Protein AF-0000000078789663 (afdb_homodimer)

Solvent-accessible surface area (backbone atoms only — not comparable to full-atom values): 31586 Å² total; per-residue (Å²): 127,73,43,65,62,50,45,13,64,75,50,74,44,52,55,66,56,47,46,34,50,75,69,62,45,80,88,56,54,67,68,57,44,52,45,43,50,51,45,28,58,76,57,68,51,58,78,37,43,41,57,49,24,59,71,66,72,44,61,56,26,34,36,35,33,32,51,58,75,79,29,70,69,49,50,34,24,48,33,16,29,51,57,45,25,63,74,67,75,40,34,45,30,53,38,77,33,66,49,35,45,68,55,48,48,51,53,52,52,34,28,58,15,49,56,27,50,19,35,33,33,62,57,73,56,57,55,68,68,65,58,46,70,50,41,86,55,34,29,48,20,34,47,44,85,56,79,89,49,88,51,13,22,15,24,55,46,48,52,67,27,46,32,50,51,50,46,52,40,44,74,74,64,47,82,44,60,26,37,42,26,50,42,55,56,93,75,23,73,63,35,37,46,52,51,51,26,44,24,72,67,69,72,47,77,75,61,67,89,37,51,43,64,64,43,68,34,39,66,40,17,25,53,47,24,62,62,40,60,78,67,60,46,59,26,36,43,27,71,25,18,54,25,34,48,19,20,51,46,36,26,57,76,66,70,44,86,71,57,55,60,29,25,18,59,63,40,70,55,22,63,76,66,40,36,18,27,30,30,42,55,45,33,59,31,18,27,47,32,45,52,36,30,74,64,58,44,82,45,75,48,76,38,72,28,40,67,45,85,51,117,127,72,44,67,61,52,44,14,64,76,50,74,44,52,56,65,57,48,48,34,49,75,68,62,46,78,89,56,56,68,68,58,44,53,46,42,51,50,47,27,60,76,56,69,49,57,78,36,44,45,58,49,25,60,72,68,72,46,62,56,27,35,35,35,33,32,50,58,74,81,30,71,69,50,52,35,24,48,33,16,29,51,58,45,24,63,75,67,76,40,33,44,29,52,38,75,32,66,50,35,46,68,55,49,49,50,52,52,50,35,29,59,14,49,57,27,51,18,37,35,34,60,57,73,55,57,55,67,67,64,58,46,69,50,42,86,56,34,29,47,20,33,47,42,85,58,78,89,50,87,52,13,21,15,24,55,46,48,51,68,27,47,33,51,50,49,46,52,40,45,76,74,66,49,82,44,60,26,38,41,25,52,43,56,55,94,76,23,74,64,34,36,46,53,50,51,25,43,24,72,67,70,72,47,76,74,60,68,90,38,51,45,63,66,43,64,34,39,65,41,17,26,55,46,24,64,63,40,61,78,67,58,46,58,27,36,41,27,72,25,18,55,24,35,49,19,20,50,46,38,27,57,75,67,72,44,86,70,57,55,58,29,24,18,60,65,40,70,56,23,63,76,66,40,36,20,26,32,30,42,55,45,34,59,31,18,26,47,31,44,52,37,29,74,64,58,44,82,46,73,49,78,38,70,28,42,68,44,87,51,115

Sequence (622 aa):
MANIHDIARLSGYSTATVSRVINGHRYVSAAARARILTVMKQLDYVPSTMAQNLSAGKTRTIGVILPHTDHPYFEQLVTGILNAAMIGNYHAVILPSRYDQELERTYLEALRRQAYDGLIFTSHGLGLSTIASYQRYGPIVVCEDPGQVKLAAAYADRTPAYQAAFNWMKRQGHTRIGLLLSRPYAQSATSKLTINSYVDVFGHRPEQSLVVYQMRTFQDGYRAGKMLAAKQPDFILGNGDDITAGLRQYFVDQHLPIPPLMGQENQLSSRLLNMSTIDHHVTAIGAAALKLALRAEVAQTVIQSDLILRDMANIHDIARLSGYSTATVSRVINGHRYVSAAARARILTVMKQLDYVPSTMAQNLSAGKTRTIGVILPHTDHPYFEQLVTGILNAAMIGNYHAVILPSRYDQELERTYLEALRRQAYDGLIFTSHGLGLSTIASYQRYGPIVVCEDPGQVKLAAAYADRTPAYQAAFNWMKRQGHTRIGLLLSRPYAQSATSKLTINSYVDVFGHRPEQSLVVYQMRTFQDGYRAGKMLAAKQPDFILGNGDDITAGLRQYFVDQHLPIPPLMGQENQLSSRLLNMSTIDHHVTAIGAAALKLALRAEVAQTVIQSDLILRD

Nearest PDB structures (foldseek):
  3oqo-assembly1_C  TM=7.953E-01  e=7.459E-22  Bacillus subtilis
  1qpz-assembly1_A  TM=8.049E-01  e=4.057E-21  Escherichia coli
  1jfs-assembly1_A-2  TM=7.999E-01  e=2.891E-21  Escherichia coli
  1zvv-assembly2_B  TM=7.723E-01  e=1.664E-20  Bacillus subtilis
  1rzr-assembly1_G  TM=7.485E-01  e=4.863E-20  Priestia megaterium

Structure (mmCIF, N/CA/C/O backbone):
data_AF-0000000078789663-model_v1
#
loop_
_entity.id
_entity.type
_entity.pdbx_description
1 polymer 'Transcriptional regulator, LacI family'
#
loop_
_atom_site.group_PDB
_atom_site.id
_atom_site.type_symbol
_atom_site.label_atom_id
_atom_site.label_alt_id
_atom_site.label_comp_id
_atom_site.label_asym_id
_atom_site.label_entity_id
_atom_site.label_seq_id
_atom_site.pdbx_PDB_ins_code
_atom_site.Cartn_x
_atom_site.Cartn_y
_atom_site.Cartn_z
_atom_site.occupancy
_atom_site.B_iso_or_equiv
_atom_site.auth_seq_id
_atom_site.auth_comp_id
_atom_site.auth_asym_id
_atom_site.auth_atom_id
_atom_site.pdbx_PDB_model_num
ATOM 1 N N . MET A 1 1 ? -13.805 33.531 6.926 1 56.38 1 MET A N 1
ATOM 2 C CA . MET A 1 1 ? -13.953 32.656 8.078 1 56.38 1 MET A CA 1
ATOM 3 C C . MET A 1 1 ? -13.516 33.344 9.359 1 56.38 1 MET A C 1
ATOM 5 O O . MET A 1 1 ? -12.648 34.219 9.336 1 56.38 1 MET A O 1
ATOM 9 N N . ALA A 1 2 ? -14.359 33.219 10.383 1 71.69 2 ALA A N 1
ATOM 10 C CA . ALA A 1 2 ? -14.055 33.844 11.672 1 71.69 2 ALA A CA 1
ATOM 11 C C . ALA A 1 2 ? -12.672 33.406 12.164 1 71.69 2 ALA A C 1
ATOM 13 O O . ALA A 1 2 ? -12.234 32.281 11.914 1 71.69 2 ALA A O 1
ATOM 14 N N . ASN A 1 3 ? -11.852 34.25 12.5 1 76.94 3 ASN A N 1
ATOM 15 C CA . ASN A 1 3 ? -10.539 33.938 13.055 1 76.94 3 ASN A CA 1
ATOM 16 C C . ASN A 1 3 ? -10.422 34.406 14.508 1 76.94 3 ASN A C 1
ATOM 18 O O . ASN A 1 3 ? -11.391 34.906 15.078 1 76.94 3 ASN A O 1
ATOM 22 N N . ILE A 1 4 ? -9.258 34.094 14.984 1 81.75 4 ILE A N 1
ATOM 23 C CA . ILE A 1 4 ? -9.055 34.344 16.406 1 81.75 4 ILE A CA 1
ATOM 24 C C . ILE A 1 4 ? -9.227 35.812 16.719 1 81.75 4 ILE A C 1
ATOM 26 O O . ILE A 1 4 ? -9.688 36.188 17.812 1 81.75 4 ILE A O 1
ATOM 30 N N . HIS A 1 5 ? -9 36.656 15.727 1 82.38 5 HIS A N 1
ATOM 31 C CA . HIS A 1 5 ? -9.141 38.094 15.914 1 82.38 5 HIS A CA 1
ATOM 32 C C . HIS A 1 5 ? -10.609 38.5 15.984 1 82.38 5 HIS A C 1
ATOM 34 O O . HIS A 1 5 ? -10.977 39.375 16.766 1 82.38 5 HIS A O 1
ATOM 40 N N . ASP A 1 6 ? -11.383 37.781 15.195 1 87 6 ASP A N 1
ATOM 41 C CA . ASP A 1 6 ? -12.82 38.031 15.234 1 87 6 ASP A CA 1
ATOM 42 C C . ASP A 1 6 ? -13.398 37.688 16.594 1 87 6 ASP A C 1
ATOM 44 O O . ASP A 1 6 ? -14.227 38.438 17.141 1 87 6 ASP A O 1
ATOM 48 N N . ILE A 1 7 ? -12.883 36.625 17.078 1 89.38 7 ILE A N 1
ATOM 49 C CA . ILE A 1 7 ? -13.367 36.156 18.375 1 89.38 7 ILE A CA 1
ATOM 50 C C . ILE A 1 7 ? -12.945 37.156 19.453 1 89.38 7 ILE A C 1
ATOM 52 O O . ILE A 1 7 ? -13.734 37.5 20.344 1 89.38 7 ILE A O 1
ATOM 56 N N . ALA A 1 8 ? -11.727 37.562 19.375 1 89.81 8 ALA A N 1
ATOM 57 C CA . ALA A 1 8 ? -11.219 38.531 20.328 1 89.81 8 ALA A CA 1
ATOM 58 C C . ALA A 1 8 ? -12.055 39.812 20.297 1 89.81 8 ALA A C 1
ATOM 60 O O . ALA A 1 8 ? -12.484 40.312 21.344 1 89.81 8 ALA A O 1
ATOM 61 N N . ARG A 1 9 ? -12.352 40.25 19.188 1 90.19 9 ARG A N 1
ATOM 62 C CA . ARG A 1 9 ? -13.125 41.469 18.984 1 90.19 9 ARG A CA 1
ATOM 63 C C . ARG A 1 9 ? -14.539 41.344 19.531 1 90.19 9 ARG A C 1
ATOM 65 O O . ARG A 1 9 ? -15.016 42.188 20.281 1 90.19 9 ARG A O 1
ATOM 72 N N . LEU A 1 10 ? -15.141 40.281 19.234 1 91.25 10 LEU A N 1
ATOM 73 C CA . LEU A 1 10 ? -16.547 40.062 19.562 1 91.25 10 LEU A CA 1
ATOM 74 C C . LEU A 1 10 ? -16.703 39.719 21.047 1 91.25 10 LEU A C 1
ATOM 76 O O . LEU A 1 10 ? -17.703 40.031 21.672 1 91.25 10 LEU A O 1
ATOM 80 N N . SER A 1 11 ? -15.742 39.031 21.547 1 91.81 11 SER A N 1
ATOM 81 C CA . SER A 1 11 ? -15.82 38.594 22.938 1 91.81 11 SER A CA 1
ATOM 82 C C . SER A 1 11 ? -15.336 39.688 23.875 1 91.81 11 SER A C 1
ATOM 84 O O . SER A 1 11 ? -15.633 39.656 25.078 1 91.81 11 SER A O 1
ATOM 86 N N . GLY A 1 12 ? -14.508 40.625 23.422 1 92.62 12 GLY A N 1
ATOM 87 C CA . GLY A 1 12 ? -13.984 41.719 24.234 1 92.62 12 GLY A CA 1
ATOM 88 C C . GLY A 1 12 ? -12.688 41.375 24.938 1 92.62 12 GLY A C 1
ATOM 89 O O . GLY A 1 12 ? -12.242 42.094 25.828 1 92.62 12 GLY A O 1
ATOM 90 N N . TYR A 1 13 ? -12.156 40.25 24.562 1 92.25 13 TYR A N 1
ATOM 91 C CA . TYR A 1 13 ? -10.906 39.781 25.172 1 92.25 13 TYR A CA 1
ATOM 92 C C . TYR A 1 13 ? -9.773 39.812 24.156 1 92.25 13 TYR A C 1
ATOM 94 O O . TYR A 1 13 ? -10 39.969 22.953 1 92.25 13 TYR A O 1
ATOM 102 N N . SER A 1 14 ? -8.531 39.781 24.75 1 88.5 14 SER A N 1
ATOM 103 C CA . SER A 1 14 ? -7.363 39.781 23.875 1 88.5 14 SER A CA 1
ATOM 104 C C . SER A 1 14 ? -7.234 38.438 23.141 1 88.5 14 SER A C 1
ATOM 106 O O . SER A 1 14 ? -7.797 37.438 23.578 1 88.5 14 SER A O 1
ATOM 108 N N . THR A 1 15 ? -6.473 38.438 21.969 1 87.94 15 THR A N 1
ATOM 109 C CA . THR A 1 15 ? -6.203 37.219 21.219 1 87.94 15 THR A CA 1
ATOM 110 C C . THR A 1 15 ? -5.469 36.188 22.094 1 87.94 15 THR A C 1
ATOM 112 O O . THR A 1 15 ? -5.668 34.969 21.953 1 87.94 15 THR A O 1
ATOM 115 N N . ALA A 1 16 ? -4.691 36.656 23.062 1 82.5 16 ALA A N 1
ATOM 116 C CA . ALA A 1 16 ? -3.977 35.781 23.984 1 82.5 16 ALA A CA 1
ATOM 117 C C . ALA A 1 16 ? -4.945 35.062 24.922 1 82.5 16 ALA A C 1
ATOM 119 O O . ALA A 1 16 ? -4.797 33.875 25.172 1 82.5 16 ALA A O 1
ATOM 120 N N . THR A 1 17 ? -5.867 35.844 25.406 1 87.56 17 THR A N 1
ATOM 121 C CA . THR A 1 17 ? -6.859 35.281 26.297 1 87.56 17 THR A CA 1
ATOM 122 C C . THR A 1 17 ? -7.719 34.25 25.547 1 87.56 17 THR A C 1
ATOM 124 O O . THR A 1 17 ? -8.016 33.188 26.078 1 87.56 17 THR A O 1
ATOM 127 N N . VAL A 1 18 ? -8.062 34.625 24.297 1 88.06 18 VAL A N 1
ATOM 128 C CA . VAL A 1 18 ? -8.836 33.719 23.453 1 88.06 18 VAL A CA 1
ATOM 129 C C . VAL A 1 18 ? -8.055 32.438 23.219 1 88.06 18 VAL A C 1
ATOM 131 O O . VAL A 1 18 ? -8.602 31.328 23.344 1 88.06 18 VAL A O 1
ATOM 134 N N . SER A 1 19 ? -6.805 32.562 22.969 1 81.19 19 SER A N 1
ATOM 135 C CA . SER A 1 19 ? -5.945 31.406 22.734 1 81.19 19 SER A CA 1
ATOM 136 C C . SER A 1 19 ? -5.879 30.516 23.969 1 81.19 19 SER A C 1
ATOM 138 O O . SER A 1 19 ? -5.926 29.281 23.875 1 81.19 19 SER A O 1
ATOM 140 N N . ARG A 1 20 ? -5.809 31.141 25.094 1 81.94 20 ARG A N 1
ATOM 141 C CA . ARG A 1 20 ? -5.746 30.391 26.344 1 81.94 20 ARG A CA 1
ATOM 142 C C . ARG A 1 20 ? -7.027 29.594 26.562 1 81.94 20 ARG A C 1
ATOM 144 O O . ARG A 1 20 ? -6.98 28.453 27.031 1 81.94 20 ARG A O 1
ATOM 151 N N . VAL A 1 21 ? -8.078 30.188 26.203 1 82.56 21 VAL A N 1
ATOM 152 C CA . VAL A 1 21 ? -9.359 29.5 26.359 1 82.56 21 VAL A CA 1
ATOM 153 C C . VAL A 1 21 ? -9.422 28.328 25.391 1 82.56 21 VAL A C 1
ATOM 155 O O . VAL A 1 21 ? -9.828 27.219 25.766 1 82.56 21 VAL A O 1
ATOM 158 N N . ILE A 1 22 ? -8.961 28.578 24.156 1 81.44 22 ILE A N 1
ATOM 159 C CA . ILE A 1 22 ? -8.984 27.578 23.094 1 81.44 22 ILE A CA 1
ATOM 160 C C . ILE A 1 22 ? -8.109 26.391 23.5 1 81.44 22 ILE A C 1
ATOM 162 O O . ILE A 1 22 ? -8.469 25.234 23.266 1 81.44 22 ILE A O 1
ATOM 166 N N . ASN A 1 23 ? -7.094 26.703 24.203 1 75.75 23 ASN A N 1
ATOM 167 C CA . ASN A 1 23 ? -6.137 25.656 24.562 1 75.75 23 ASN A CA 1
ATOM 168 C C . ASN A 1 23 ? -6.418 25.094 25.938 1 75.75 23 ASN A C 1
ATOM 170 O O . ASN A 1 23 ? -5.621 24.328 26.484 1 75.75 23 ASN A O 1
ATOM 174 N N . GLY A 1 24 ? -7.484 25.484 26.484 1 75.44 24 GLY A N 1
ATOM 175 C CA . GLY A 1 24 ? -7.949 24.922 27.75 1 75.44 24 GLY A CA 1
ATOM 176 C C . GLY A 1 24 ? -7.113 25.359 28.938 1 75.44 24 GLY A C 1
ATOM 177 O O . GLY A 1 24 ? -6.98 24.609 29.906 1 75.44 24 GLY A O 1
ATOM 178 N N . HIS A 1 25 ? -6.484 26.453 28.844 1 69 25 HIS A N 1
ATOM 179 C CA . HIS A 1 25 ? -5.656 26.922 29.953 1 69 25 HIS A CA 1
ATOM 180 C C . HIS A 1 25 ? -6.508 27.25 31.172 1 69 25 HIS A C 1
ATOM 182 O O . HIS A 1 25 ? -7.586 27.828 31.047 1 69 25 HIS A O 1
ATOM 188 N N . ARG A 1 26 ? -6.074 26.828 32.312 1 77 26 ARG A N 1
ATOM 189 C CA . ARG A 1 26 ? -6.82 26.891 33.562 1 77 26 ARG A CA 1
ATOM 190 C C . ARG A 1 26 ? -6.863 28.328 34.094 1 77 26 ARG A C 1
ATOM 192 O O . ARG A 1 26 ? -7.723 28.656 34.938 1 77 26 ARG A O 1
ATOM 199 N N . TYR A 1 27 ? -6 29.125 33.625 1 80.75 27 TYR A N 1
ATOM 200 C CA . TYR A 1 27 ? -5.848 30.422 34.281 1 80.75 27 TYR A CA 1
ATOM 201 C C . TYR A 1 27 ? -6.816 31.438 33.719 1 80.75 27 TYR A C 1
ATOM 203 O O . TYR A 1 27 ? -6.656 32.656 33.906 1 80.75 27 TYR A O 1
ATOM 211 N N . VAL A 1 28 ? -7.82 31.062 32.969 1 84.69 28 VAL A N 1
ATOM 212 C CA . VAL A 1 28 ? -8.805 31.984 32.438 1 84.69 28 VAL A CA 1
ATOM 213 C C . VAL A 1 28 ? -10.078 31.953 33.281 1 84.69 28 VAL A C 1
ATOM 215 O O . VAL A 1 28 ? -10.492 30.891 33.75 1 84.69 28 VAL A O 1
ATOM 218 N N . SER A 1 29 ? -10.594 33.188 33.688 1 88.62 29 SER A N 1
ATOM 219 C CA . SER A 1 29 ? -11.797 33.25 34.5 1 88.62 29 SER A CA 1
ATOM 220 C C . SER A 1 29 ? -12.969 32.531 33.875 1 88.62 29 SER A C 1
ATOM 222 O O . SER A 1 29 ? -13.023 32.406 32.625 1 88.62 29 SER A O 1
ATOM 224 N N . ALA A 1 30 ? -13.852 32.031 34.656 1 89.44 30 ALA A N 1
ATOM 225 C CA . ALA A 1 30 ? -15.031 31.312 34.156 1 89.44 30 ALA A CA 1
ATOM 226 C C . ALA A 1 30 ? -15.883 32.219 33.25 1 89.44 30 ALA A C 1
ATOM 228 O O . ALA A 1 30 ? -16.422 31.734 32.25 1 89.44 30 ALA A O 1
ATOM 229 N N . ALA A 1 31 ? -16.016 33.469 33.688 1 90.31 31 ALA A N 1
ATOM 230 C CA . ALA A 1 31 ? -16.812 34.406 32.906 1 90.31 31 ALA A CA 1
ATOM 231 C C . ALA A 1 31 ? -16.219 34.625 31.516 1 90.31 31 ALA A C 1
ATOM 233 O O . ALA A 1 31 ? -16.922 34.594 30.5 1 90.31 31 ALA A O 1
ATOM 234 N N . ALA A 1 32 ? -14.938 34.844 31.453 1 91 32 ALA A N 1
ATOM 235 C CA . ALA A 1 32 ? -14.242 35.031 30.188 1 91 32 ALA A CA 1
ATOM 236 C C . ALA A 1 32 ? -14.367 33.781 29.297 1 91 32 ALA A C 1
ATOM 238 O O . ALA A 1 32 ? -14.656 33.906 28.109 1 91 32 ALA A O 1
ATOM 239 N N . ARG A 1 33 ? -14.18 32.656 29.828 1 92.19 33 ARG A N 1
ATOM 240 C CA . ARG A 1 33 ? -14.289 31.406 29.094 1 92.19 33 ARG A CA 1
ATOM 241 C C . ARG A 1 33 ? -15.68 31.234 28.484 1 92.19 33 ARG A C 1
ATOM 243 O O . ARG A 1 33 ? -15.812 30.891 27.312 1 92.19 33 ARG A O 1
ATOM 250 N N . ALA A 1 34 ? -16.688 31.422 29.312 1 90.81 34 ALA A N 1
ATOM 251 C CA . ALA A 1 34 ? -18.062 31.266 28.844 1 90.81 34 ALA A CA 1
ATOM 252 C C . ALA A 1 34 ? -18.359 32.219 27.672 1 90.81 34 ALA A C 1
ATOM 254 O O . ALA A 1 34 ? -18.984 31.812 26.688 1 90.81 34 ALA A O 1
ATOM 255 N N . ARG A 1 35 ? -17.984 33.438 27.844 1 91.88 35 ARG A N 1
ATOM 256 C CA . ARG A 1 35 ? -18.234 34.406 26.797 1 91.88 35 ARG A CA 1
ATOM 257 C C . ARG A 1 35 ? -17.5 34.062 25.516 1 91.88 35 ARG A C 1
ATOM 259 O O . ARG A 1 35 ? -18.078 34.125 24.422 1 91.88 35 ARG A O 1
ATOM 266 N N . ILE A 1 36 ? -16.266 33.719 25.641 1 91.56 36 ILE A N 1
ATOM 267 C CA . ILE A 1 36 ? -15.445 33.344 24.484 1 91.56 36 ILE A CA 1
ATOM 268 C C . ILE A 1 36 ? -16.031 32.125 23.797 1 91.56 36 ILE A C 1
ATOM 270 O O . ILE A 1 36 ? -16.172 32.094 22.578 1 91.56 36 ILE A O 1
ATOM 274 N N . LEU A 1 37 ? -16.422 31.188 24.547 1 90 37 LEU A N 1
ATOM 275 C CA . LEU A 1 37 ? -17 29.969 23.984 1 90 37 LEU A CA 1
ATOM 276 C C . LEU A 1 37 ? -18.312 30.281 23.281 1 90 37 LEU A C 1
ATOM 278 O O . LEU A 1 37 ? -18.625 29.688 22.234 1 90 37 LEU A O 1
ATOM 282 N N . THR A 1 38 ? -19.141 31.125 23.875 1 88.88 38 THR A N 1
ATOM 283 C CA . THR A 1 38 ? -20.406 31.531 23.25 1 88.88 38 THR A CA 1
ATOM 284 C C . THR A 1 38 ? -20.156 32.188 21.891 1 88.88 38 THR A C 1
ATOM 286 O O . THR A 1 38 ? -20.844 31.875 20.922 1 88.88 38 THR A O 1
ATOM 289 N N . VAL A 1 39 ? -19.188 33.094 21.812 1 89.56 39 VAL A N 1
ATOM 290 C CA . VAL A 1 39 ? -18.844 33.75 20.562 1 89.56 39 VAL A CA 1
ATOM 291 C C . VAL A 1 39 ? -18.328 32.75 19.547 1 89.56 39 VAL A C 1
ATOM 293 O O . VAL A 1 39 ? -18.672 32.812 18.359 1 89.56 39 VAL A O 1
ATOM 296 N N . MET A 1 40 ? -17.484 31.828 20.016 1 87.06 40 MET A N 1
ATOM 297 C CA . MET A 1 40 ? -16.969 30.797 19.141 1 87.06 40 MET A CA 1
ATOM 298 C C . MET A 1 40 ? -18.109 29.969 18.531 1 87.06 40 MET A C 1
ATOM 300 O O . MET A 1 40 ? -18.078 29.672 17.344 1 87.06 40 MET A O 1
ATOM 304 N N . LYS A 1 41 ? -19.047 29.625 19.328 1 85.31 41 LYS A N 1
ATOM 305 C CA . LYS A 1 41 ? -20.203 28.859 18.875 1 85.31 41 LYS A CA 1
ATOM 306 C C . LYS A 1 41 ? -21.016 29.656 17.844 1 85.31 41 LYS A C 1
ATOM 308 O O . LYS A 1 41 ? -21.438 29.109 16.828 1 85.31 41 LYS A O 1
ATOM 313 N N . GLN A 1 42 ? -21.234 30.953 18.188 1 86.56 42 GLN A N 1
ATOM 314 C CA . GLN A 1 42 ? -22 31.828 17.297 1 86.56 42 GLN A CA 1
ATOM 315 C C . GLN A 1 42 ? -21.328 31.938 15.922 1 86.56 42 GLN A C 1
ATOM 317 O O . GLN A 1 42 ? -22.016 32 14.898 1 86.56 42 GLN A O 1
ATOM 322 N N . LEU A 1 43 ? -20.031 31.859 15.977 1 86.44 43 LEU A N 1
ATOM 323 C CA . LEU A 1 43 ? -19.281 32.031 14.734 1 86.44 43 LEU A CA 1
ATOM 324 C C . LEU A 1 43 ? -18.969 30.688 14.094 1 86.44 43 LEU A C 1
ATOM 326 O O . LEU A 1 43 ? -18.344 30.641 13.031 1 86.44 43 LEU A O 1
ATOM 330 N N . ASP A 1 44 ? -19.375 29.641 14.781 1 81.19 44 ASP A N 1
ATOM 331 C CA . ASP A 1 44 ? -19 28.297 14.344 1 81.19 44 ASP A CA 1
ATOM 332 C C . ASP A 1 44 ? -17.484 28.172 14.164 1 81.19 44 ASP A C 1
ATOM 334 O O . ASP A 1 44 ? -17.016 27.641 13.164 1 81.19 44 ASP A O 1
ATOM 338 N N . TYR A 1 45 ? -16.828 28.922 15.18 1 77.25 45 TYR A N 1
ATOM 339 C CA . TYR A 1 45 ? -15.367 28.953 15.133 1 77.25 45 TYR A CA 1
ATOM 340 C C . TYR A 1 45 ? -14.773 27.703 15.773 1 77.25 45 TYR A C 1
ATOM 342 O O . TYR A 1 45 ? -15.148 27.328 16.891 1 77.25 45 TYR A O 1
ATOM 350 N N . VAL A 1 46 ? -13.977 27.016 14.938 1 75 46 VAL A N 1
ATOM 351 C CA . VAL A 1 46 ? -13.164 25.938 15.469 1 75 46 VAL A CA 1
ATOM 352 C C . VAL A 1 46 ? -11.688 26.234 15.234 1 75 46 VAL A C 1
ATOM 354 O O . VAL A 1 46 ? -11.297 26.641 14.141 1 75 46 VAL A O 1
ATOM 357 N N . PRO A 1 47 ? -10.883 26.203 16.375 1 71.62 47 PRO A N 1
ATOM 358 C CA . PRO A 1 47 ? -9.461 26.469 16.188 1 71.62 47 PRO A CA 1
ATOM 359 C C . PRO A 1 47 ? -8.836 25.594 15.102 1 71.62 47 PRO A C 1
ATOM 361 O O . PRO A 1 47 ? -9.172 24.406 14.992 1 71.62 47 PRO A O 1
ATOM 364 N N . SER A 1 48 ? -8.102 26.312 14.242 1 71.88 48 SER A N 1
ATOM 365 C CA . SER A 1 48 ? -7.441 25.562 13.172 1 71.88 48 SER A CA 1
ATOM 366 C C . SER A 1 48 ? -6.391 24.609 13.734 1 71.88 48 SER A C 1
ATOM 368 O O . SER A 1 48 ? -5.711 24.938 14.711 1 71.88 48 SER A O 1
ATOM 370 N N . THR A 1 49 ? -6.418 23.328 13.312 1 66 49 THR A N 1
ATOM 371 C CA . THR A 1 49 ? -5.406 22.344 13.695 1 66 49 THR A CA 1
ATOM 372 C C . THR A 1 49 ? -4.004 22.891 13.453 1 66 49 THR A C 1
ATOM 374 O O . THR A 1 49 ? -3.104 22.688 14.273 1 66 49 THR A O 1
ATOM 377 N N . MET A 1 50 ? -3.92 23.578 12.383 1 61.62 50 MET A N 1
ATOM 378 C CA . MET A 1 50 ? -2.629 24.172 12.055 1 61.62 50 MET A CA 1
ATOM 379 C C . MET A 1 50 ? -2.178 25.141 13.141 1 61.62 50 MET A C 1
ATOM 381 O O . MET A 1 50 ? -1.012 25.125 13.539 1 61.62 50 MET A O 1
ATOM 385 N N . ALA A 1 51 ? -3.16 25.859 13.617 1 60.56 51 ALA A N 1
ATOM 386 C CA . ALA A 1 51 ? -2.848 26.828 14.664 1 60.56 51 ALA A CA 1
ATOM 387 C C . ALA A 1 51 ? -2.523 26.125 15.977 1 60.56 51 ALA A C 1
ATOM 389 O O . ALA A 1 51 ? -1.614 26.531 16.703 1 60.56 51 ALA A O 1
ATOM 390 N N . GLN A 1 52 ? -3.285 25.125 16.219 1 63.53 52 GLN A N 1
ATOM 391 C CA . GLN A 1 52 ? -3.053 24.375 17.453 1 63.53 52 GLN A CA 1
ATOM 392 C C . GLN A 1 52 ? -1.698 23.672 17.406 1 63.53 52 GLN A C 1
ATOM 394 O O . GLN A 1 52 ? -0.984 23.641 18.422 1 63.53 52 GLN A O 1
ATOM 399 N N . ASN A 1 53 ? -1.46 23.078 16.297 1 63.22 53 ASN A N 1
ATOM 400 C CA . ASN A 1 53 ? -0.172 22.406 16.141 1 63.22 53 ASN A CA 1
ATOM 401 C C . ASN A 1 53 ? 0.988 23.391 16.281 1 63.22 53 ASN A C 1
ATOM 403 O O . ASN A 1 53 ? 2.021 23.062 16.859 1 63.22 53 ASN A O 1
ATOM 407 N N . LEU A 1 54 ? 0.787 24.5 15.852 1 56.88 54 LEU A N 1
ATOM 408 C CA . LEU A 1 54 ? 1.796 25.547 15.977 1 56.88 54 LEU A CA 1
ATOM 409 C C . LEU A 1 54 ? 2.068 25.875 17.438 1 56.88 54 LEU A C 1
ATOM 411 O O . LEU A 1 54 ? 3.225 26.031 17.844 1 56.88 54 LEU A O 1
ATOM 415 N N . SER A 1 55 ? 0.965 25.859 18.141 1 55.78 55 SER A N 1
ATOM 416 C CA . SER A 1 55 ? 1.106 26.188 19.547 1 55.78 55 SER A CA 1
ATOM 417 C C . SER A 1 55 ? 1.738 25.047 20.328 1 55.78 55 SER A C 1
ATOM 419 O O . SER A 1 55 ? 2.506 25.266 21.266 1 55.78 55 SER A O 1
ATOM 421 N N . ALA A 1 56 ? 1.393 23.906 19.906 1 60.88 56 ALA A N 1
ATOM 422 C CA . ALA A 1 56 ? 1.895 22.719 20.594 1 60.88 56 ALA A CA 1
ATOM 423 C C . ALA A 1 56 ? 3.293 22.359 20.094 1 60.88 56 ALA A C 1
ATOM 425 O O . ALA A 1 56 ? 4 21.578 20.75 1 60.88 56 ALA A O 1
ATOM 426 N N . GLY A 1 57 ? 3.684 22.859 19.062 1 64.19 57 GLY A N 1
ATOM 427 C CA . GLY A 1 57 ? 4.977 22.562 18.469 1 64.19 57 GLY A CA 1
ATOM 428 C C . GLY A 1 57 ? 5.043 21.172 17.844 1 64.19 57 GLY A C 1
ATOM 429 O O . GLY A 1 57 ? 6.129 20.641 17.641 1 64.19 57 GLY A O 1
ATOM 430 N N . LYS A 1 58 ? 3.906 20.469 17.812 1 75.5 58 LYS A N 1
ATOM 431 C CA . LYS A 1 58 ? 3.883 19.125 17.203 1 75.5 58 LYS A CA 1
ATOM 432 C C . LYS A 1 58 ? 2.834 19.047 16.109 1 75.5 58 LYS A C 1
ATOM 434 O O . LYS A 1 58 ? 1.757 19.641 16.219 1 75.5 58 LYS A O 1
ATOM 439 N N . THR A 1 59 ? 3.193 18.391 15.055 1 76.75 59 THR A N 1
ATOM 440 C CA . THR A 1 59 ? 2.268 18.188 13.945 1 76.75 59 THR A CA 1
ATOM 441 C C . THR A 1 59 ? 1.556 16.844 14.07 1 76.75 59 THR A C 1
ATOM 443 O O . THR A 1 59 ? 0.538 16.609 13.414 1 76.75 59 THR A O 1
ATOM 446 N N . ARG A 1 60 ? 2.146 15.914 14.844 1 81.5 60 ARG A N 1
ATOM 447 C CA . ARG A 1 60 ? 1.701 14.531 14.969 1 81.5 60 ARG A CA 1
ATOM 448 C C . ARG A 1 60 ? 1.721 13.828 13.617 1 81.5 60 ARG A C 1
ATOM 450 O O . ARG A 1 60 ? 0.857 12.992 13.336 1 81.5 60 ARG A O 1
ATOM 457 N N . THR A 1 61 ? 2.637 14.25 12.812 1 88 61 THR A N 1
ATOM 458 C CA . THR A 1 61 ? 2.762 13.703 11.469 1 88 61 THR A CA 1
ATOM 459 C C . THR A 1 61 ? 4.188 13.219 11.211 1 88 61 THR A C 1
ATOM 461 O O . THR A 1 61 ? 5.152 13.914 11.539 1 88 61 THR A O 1
ATOM 464 N N . ILE A 1 62 ? 4.266 12.039 10.742 1 93.12 62 ILE A N 1
ATOM 465 C CA . ILE A 1 62 ? 5.543 11.5 10.289 1 93.12 62 ILE A CA 1
ATOM 466 C C . ILE A 1 62 ? 5.559 11.422 8.766 1 93.12 62 ILE A C 1
ATOM 468 O O . ILE A 1 62 ? 4.641 10.867 8.156 1 93.12 62 ILE A O 1
ATOM 472 N N . GLY A 1 63 ? 6.543 12.102 8.156 1 94.88 63 GLY A N 1
ATOM 473 C CA . GLY A 1 63 ? 6.73 11.969 6.723 1 94.88 63 GLY A CA 1
ATOM 474 C C . GLY A 1 63 ? 7.426 10.68 6.328 1 94.88 63 GLY A C 1
ATOM 475 O O . GLY A 1 63 ? 8.453 10.32 6.906 1 94.88 63 GLY A O 1
ATOM 476 N N . VAL A 1 64 ? 6.82 9.992 5.426 1 95.88 64 VAL A N 1
ATOM 477 C CA . VAL A 1 64 ? 7.383 8.75 4.914 1 95.88 64 VAL A CA 1
ATOM 478 C C . VAL A 1 64 ? 7.801 8.93 3.459 1 95.88 64 VAL A C 1
ATOM 480 O O . VAL A 1 64 ? 6.953 9.023 2.568 1 95.88 64 VAL A O 1
ATOM 483 N N . ILE A 1 65 ? 9.086 8.93 3.217 1 95.25 65 ILE A N 1
ATOM 484 C CA . ILE A 1 65 ? 9.625 9.148 1.878 1 95.25 65 ILE A CA 1
ATOM 485 C C . ILE A 1 65 ? 9.727 7.82 1.134 1 95.25 65 ILE A C 1
ATOM 487 O O . ILE A 1 65 ? 10.383 6.887 1.604 1 95.25 65 ILE A O 1
ATOM 491 N N . LEU A 1 66 ? 9.062 7.801 0.016 1 91.94 66 LEU A N 1
ATOM 492 C CA . LEU A 1 66 ? 8.953 6.59 -0.787 1 91.94 66 LEU A CA 1
ATOM 493 C C . LEU A 1 66 ? 9.383 6.852 -2.227 1 91.94 66 LEU A C 1
ATOM 495 O O . LEU A 1 66 ? 8.836 7.738 -2.889 1 91.94 66 LEU A O 1
ATOM 499 N N . PRO A 1 67 ? 10.32 6.059 -2.752 1 90.38 67 PRO A N 1
ATOM 500 C CA . PRO A 1 67 ? 10.711 6.277 -4.148 1 90.38 67 PRO A CA 1
ATOM 501 C C . PRO A 1 67 ? 9.664 5.789 -5.141 1 90.38 67 PRO A C 1
ATOM 503 O O . PRO A 1 67 ? 9.57 6.305 -6.258 1 90.38 67 PRO A O 1
ATOM 506 N N . HIS A 1 68 ? 8.938 4.664 -4.734 1 84.69 68 HIS A N 1
ATOM 507 C CA . HIS A 1 68 ? 7.938 4.062 -5.613 1 84.69 68 HIS A CA 1
ATOM 508 C C . HIS A 1 68 ? 6.672 3.705 -4.84 1 84.69 68 HIS A C 1
ATOM 510 O O . HIS A 1 68 ? 6.738 3.355 -3.658 1 84.69 68 HIS A O 1
ATOM 516 N N . THR A 1 69 ? 5.551 3.814 -5.582 1 79.31 69 THR A N 1
ATOM 517 C CA . THR A 1 69 ? 4.289 3.482 -4.934 1 79.31 69 THR A CA 1
ATOM 518 C C . THR A 1 69 ? 3.732 2.166 -5.469 1 79.31 69 THR A C 1
ATOM 520 O O . THR A 1 69 ? 2.748 1.642 -4.941 1 79.31 69 THR A O 1
ATOM 523 N N . ASP A 1 70 ? 4.348 1.62 -6.453 1 79.06 70 ASP A N 1
ATOM 524 C CA . ASP A 1 70 ? 3.84 0.424 -7.117 1 79.06 70 ASP A CA 1
ATOM 525 C C . ASP A 1 70 ? 4.809 -0.746 -6.957 1 79.06 70 ASP A C 1
ATOM 527 O O . ASP A 1 70 ? 4.977 -1.55 -7.875 1 79.06 70 ASP A O 1
ATOM 531 N N . HIS A 1 71 ? 5.5 -0.854 -5.898 1 87.62 71 HIS A N 1
ATOM 532 C CA . HIS A 1 71 ? 6.434 -1.937 -5.609 1 87.62 71 HIS A CA 1
ATOM 533 C C . HIS A 1 71 ? 6.09 -2.623 -4.289 1 87.62 71 HIS A C 1
ATOM 535 O O . HIS A 1 71 ? 6.047 -1.976 -3.24 1 87.62 71 HIS A O 1
ATOM 541 N N . PRO A 1 72 ? 5.914 -3.971 -4.395 1 89.5 72 PRO A N 1
ATOM 542 C CA . PRO A 1 72 ? 5.438 -4.703 -3.219 1 89.5 72 PRO A CA 1
ATOM 543 C C . PRO A 1 72 ? 6.324 -4.492 -1.992 1 89.5 72 PRO A C 1
ATOM 545 O O . PRO A 1 72 ? 5.824 -4.434 -0.867 1 89.5 72 PRO A O 1
ATOM 548 N N . TYR A 1 73 ? 7.621 -4.34 -2.178 1 91.19 73 TYR A N 1
ATOM 549 C CA . TYR A 1 73 ? 8.516 -4.074 -1.056 1 91.19 73 TYR A CA 1
ATOM 550 C C . TYR A 1 73 ? 8.07 -2.834 -0.287 1 91.19 73 TYR A C 1
ATOM 552 O O . TYR A 1 73 ? 7.93 -2.873 0.937 1 91.19 73 TYR A O 1
ATOM 560 N N . PHE A 1 74 ? 7.789 -1.812 -0.956 1 91.62 74 PHE A N 1
ATOM 561 C CA . PHE A 1 74 ? 7.422 -0.557 -0.311 1 91.62 74 PHE A CA 1
ATOM 562 C C . PHE A 1 74 ? 6 -0.622 0.229 1 91.62 74 PHE A C 1
ATOM 564 O O . PHE A 1 74 ? 5.691 -0.017 1.259 1 91.62 74 PHE A O 1
ATOM 571 N N . GLU A 1 75 ? 5.203 -1.364 -0.454 1 88.81 75 GLU A N 1
ATOM 572 C CA . GLU A 1 75 ? 3.848 -1.558 0.054 1 88.81 75 GLU A CA 1
ATOM 573 C C . GLU A 1 75 ? 3.861 -2.236 1.421 1 88.81 75 GLU A C 1
ATOM 575 O O . GLU A 1 75 ? 3.096 -1.865 2.312 1 88.81 75 GLU A O 1
ATOM 580 N N . GLN A 1 76 ? 4.711 -3.238 1.563 1 92.81 76 GLN A N 1
ATOM 581 C CA . GLN A 1 76 ? 4.84 -3.924 2.846 1 92.81 76 GLN A CA 1
ATOM 582 C C . GLN A 1 76 ? 5.375 -2.982 3.92 1 92.81 76 GLN A C 1
ATOM 584 O O . GLN A 1 76 ? 4.902 -3 5.059 1 92.81 76 GLN A O 1
ATOM 589 N N . LEU A 1 77 ? 6.367 -2.211 3.527 1 94.5 77 LEU A N 1
ATOM 590 C CA . LEU A 1 77 ? 6.938 -1.248 4.461 1 94.5 77 LEU A CA 1
ATOM 591 C C . LEU A 1 77 ? 5.875 -0.274 4.957 1 94.5 77 LEU A C 1
ATOM 593 O O . LEU A 1 77 ? 5.75 -0.044 6.164 1 94.5 77 LEU A O 1
ATOM 597 N N . VAL A 1 78 ? 5.133 0.251 4.035 1 91.25 78 VAL A N 1
ATOM 598 C CA . VAL A 1 78 ? 4.102 1.234 4.352 1 91.25 78 VAL A CA 1
ATOM 599 C C . VAL A 1 78 ? 3.023 0.589 5.215 1 91.25 78 VAL A C 1
ATOM 601 O O . VAL A 1 78 ? 2.525 1.207 6.16 1 91.25 78 VAL A O 1
ATOM 604 N N . THR A 1 79 ? 2.705 -0.622 4.898 1 90 79 THR A N 1
ATOM 605 C CA . THR A 1 79 ? 1.725 -1.337 5.707 1 90 79 THR A CA 1
ATOM 606 C C . THR A 1 79 ? 2.184 -1.419 7.164 1 90 79 THR A C 1
ATOM 608 O O . THR A 1 79 ? 1.402 -1.158 8.078 1 90 79 THR A O 1
ATOM 611 N N . GLY A 1 80 ? 3.404 -1.809 7.379 1 92.94 80 GLY A N 1
ATOM 612 C CA . GLY A 1 80 ? 3.947 -1.855 8.727 1 92.94 80 GLY A CA 1
ATOM 613 C C . GLY A 1 80 ? 3.91 -0.514 9.43 1 92.94 80 GLY A C 1
ATOM 614 O O . GLY A 1 80 ? 3.547 -0.436 10.609 1 92.94 80 GLY A O 1
ATOM 615 N N . ILE A 1 81 ? 4.25 0.528 8.672 1 93.62 81 ILE A N 1
ATOM 616 C CA . ILE A 1 81 ? 4.266 1.884 9.211 1 93.62 81 ILE A CA 1
ATOM 617 C C . ILE A 1 81 ? 2.848 2.299 9.609 1 93.62 81 ILE A C 1
ATOM 619 O O . ILE A 1 81 ? 2.627 2.793 10.719 1 93.62 81 ILE A O 1
ATOM 623 N N . LEU A 1 82 ? 1.908 2.059 8.719 1 87.94 82 LEU A N 1
ATOM 624 C CA . LEU A 1 82 ? 0.529 2.477 8.945 1 87.94 82 LEU A CA 1
ATOM 625 C C . LEU A 1 82 ? -0.091 1.701 10.109 1 87.94 82 LEU A C 1
ATOM 627 O O . LEU A 1 82 ? -0.815 2.273 10.922 1 87.94 82 LEU A O 1
ATOM 631 N N . ASN A 1 83 ? 0.216 0.438 10.18 1 86.81 83 ASN A N 1
ATOM 632 C CA . ASN A 1 83 ? -0.277 -0.359 11.297 1 86.81 83 ASN A CA 1
ATOM 633 C C . ASN A 1 83 ? 0.22 0.184 12.633 1 86.81 83 ASN A C 1
ATOM 635 O O . ASN A 1 83 ? -0.551 0.293 13.594 1 86.81 83 ASN A O 1
ATOM 639 N N . ALA A 1 84 ? 1.461 0.542 12.648 1 89.38 84 ALA A N 1
ATOM 640 C CA . ALA A 1 84 ? 2.051 1.088 13.867 1 89.38 84 ALA A CA 1
ATOM 641 C C . ALA A 1 84 ? 1.489 2.473 14.18 1 89.38 84 ALA A C 1
ATOM 643 O O . ALA A 1 84 ? 1.289 2.822 15.344 1 89.38 84 ALA A O 1
ATOM 644 N N . ALA A 1 85 ? 1.267 3.26 13.141 1 85.19 85 ALA A N 1
ATOM 645 C CA . ALA A 1 85 ? 0.737 4.609 13.305 1 85.19 85 ALA A CA 1
ATOM 646 C C . ALA A 1 85 ? -0.667 4.582 13.906 1 85.19 85 ALA A C 1
ATOM 648 O O . ALA A 1 85 ? -1.021 5.438 14.719 1 85.19 85 ALA A O 1
ATOM 649 N N . MET A 1 86 ? -1.408 3.68 13.516 1 78.06 86 MET A N 1
ATOM 650 C CA . MET A 1 86 ? -2.775 3.535 14.016 1 78.06 86 MET A CA 1
ATOM 651 C C . MET A 1 86 ? -2.787 3.311 15.523 1 78.06 86 MET A C 1
ATOM 653 O O . MET A 1 86 ? -3.67 3.811 16.219 1 78.06 86 MET A O 1
ATOM 657 N N . ILE A 1 87 ? -1.815 2.67 16 1 77.62 87 ILE A N 1
ATOM 658 C CA . ILE A 1 87 ? -1.734 2.355 17.422 1 77.62 87 ILE A CA 1
ATOM 659 C C . ILE A 1 87 ? -1.294 3.592 18.203 1 77.62 87 ILE A C 1
ATOM 661 O O . ILE A 1 87 ? -1.755 3.824 19.312 1 77.62 87 ILE A O 1
ATOM 665 N N . GLY A 1 88 ? -0.549 4.5 17.641 1 72.31 88 GLY A N 1
ATOM 666 C CA . GLY A 1 88 ? 0.043 5.633 18.328 1 72.31 88 GLY A CA 1
ATOM 667 C C . GLY A 1 88 ? -0.684 6.938 18.078 1 72.31 88 GLY A C 1
ATOM 668 O O . GLY A 1 88 ? -0.295 7.984 18.594 1 72.31 88 GLY A O 1
ATOM 669 N N . ASN A 1 89 ? -1.822 6.949 17.391 1 76.81 89 ASN A N 1
ATOM 670 C CA . ASN A 1 89 ? -2.572 8.148 17.031 1 76.81 89 ASN A CA 1
ATOM 671 C C . ASN A 1 89 ? -1.711 9.133 16.234 1 76.81 89 ASN A C 1
ATOM 673 O O . ASN A 1 89 ? -1.691 10.328 16.547 1 76.81 89 ASN A O 1
ATOM 677 N N . TYR A 1 90 ? -0.742 8.781 15.516 1 81.19 90 TYR A N 1
ATOM 678 C CA . TYR A 1 90 ? 0.042 9.57 14.57 1 81.19 90 TYR A CA 1
ATOM 679 C C . TYR A 1 90 ? -0.424 9.336 13.141 1 81.19 90 TYR A C 1
ATOM 681 O O . TYR A 1 90 ? -1.052 8.312 12.844 1 81.19 90 TYR A O 1
ATOM 689 N N . HIS A 1 91 ? -0.11 10.352 12.383 1 84.44 91 HIS A N 1
ATOM 690 C CA . HIS A 1 91 ? -0.438 10.258 10.969 1 84.44 91 HIS A CA 1
ATOM 691 C C . HIS A 1 91 ? 0.819 10.078 10.125 1 84.44 91 HIS A C 1
ATOM 693 O O . HIS A 1 91 ? 1.869 10.648 10.438 1 84.44 91 HIS A O 1
ATOM 699 N N . ALA A 1 92 ? 0.673 9.273 9.18 1 89.88 92 ALA A N 1
ATOM 700 C CA . ALA A 1 92 ? 1.762 9.109 8.227 1 89.88 92 ALA A CA 1
ATOM 701 C C . ALA A 1 92 ? 1.434 9.797 6.898 1 89.88 92 ALA A C 1
ATOM 703 O O . ALA A 1 92 ? 0.353 9.602 6.34 1 89.88 92 ALA A O 1
ATOM 704 N N . VAL A 1 93 ? 2.355 10.656 6.492 1 89.56 93 VAL A N 1
ATOM 705 C CA . VAL A 1 93 ? 2.225 11.312 5.195 1 89.56 93 VAL A CA 1
ATOM 706 C C . VAL A 1 93 ? 3.203 10.695 4.199 1 89.56 93 VAL A C 1
ATOM 708 O O . VAL A 1 93 ? 4.395 10.578 4.484 1 89.56 93 VAL A O 1
ATOM 711 N N . ILE A 1 94 ? 2.65 10.344 3.096 1 90 94 ILE A N 1
ATOM 712 C CA . ILE A 1 94 ? 3.492 9.711 2.082 1 90 94 ILE A CA 1
ATOM 713 C C . ILE A 1 94 ? 4.121 10.789 1.196 1 90 94 ILE A C 1
ATOM 715 O O . ILE A 1 94 ? 3.418 11.641 0.655 1 90 94 ILE A O 1
ATOM 719 N N . LEU A 1 95 ? 5.391 10.75 1.092 1 90.88 95 LEU A N 1
ATOM 720 C CA . LEU A 1 95 ? 6.184 11.719 0.347 1 90.88 95 LEU A CA 1
ATOM 721 C C . LEU A 1 95 ? 6.941 11.047 -0.79 1 90.88 95 LEU A C 1
ATOM 723 O O . LEU A 1 95 ? 8.031 10.516 -0.582 1 90.88 95 LEU A O 1
ATOM 727 N N . PRO A 1 96 ? 6.434 11.078 -1.966 1 87.69 96 PRO A N 1
ATOM 728 C CA . PRO A 1 96 ? 7.102 10.445 -3.104 1 87.69 96 PRO A CA 1
ATOM 729 C C . PRO A 1 96 ? 8.391 11.156 -3.502 1 87.69 96 PRO A C 1
ATOM 731 O O . PRO A 1 96 ? 8.43 12.391 -3.547 1 87.69 96 PRO A O 1
ATOM 734 N N . SER A 1 97 ? 9.414 10.422 -3.791 1 89.5 97 SER A N 1
ATOM 735 C CA . SER A 1 97 ? 10.688 11.07 -4.105 1 89.5 97 SER A CA 1
ATOM 736 C C . SER A 1 97 ? 11.195 10.633 -5.477 1 89.5 97 SER A C 1
ATOM 738 O O . SER A 1 97 ? 11.961 11.367 -6.117 1 89.5 97 SER A O 1
ATOM 740 N N . ARG A 1 98 ? 10.914 9.367 -5.965 1 87.44 98 ARG A N 1
ATOM 741 C CA . ARG A 1 98 ? 11.43 8.797 -7.203 1 87.44 98 ARG A CA 1
ATOM 742 C C . ARG A 1 98 ? 12.953 8.875 -7.246 1 87.44 98 ARG A C 1
ATOM 744 O O . ARG A 1 98 ? 13.539 9.133 -8.305 1 87.44 98 ARG A O 1
ATOM 751 N N . TYR A 1 99 ? 13.555 8.883 -6.102 1 90.81 99 TYR A N 1
ATOM 752 C CA . TYR A 1 99 ? 14.992 8.961 -5.902 1 90.81 99 TYR A CA 1
ATOM 753 C C . TYR A 1 99 ? 15.539 10.312 -6.355 1 90.81 99 TYR A C 1
ATOM 755 O O . TYR A 1 99 ? 16.734 10.453 -6.613 1 90.81 99 TYR A O 1
ATOM 763 N N . ASP A 1 100 ? 14.664 11.305 -6.492 1 92.38 100 ASP A N 1
ATOM 764 C CA . ASP A 1 100 ? 15.086 12.656 -6.844 1 92.38 100 ASP A CA 1
ATOM 765 C C . ASP A 1 100 ? 15.719 13.367 -5.648 1 92.38 100 ASP A C 1
ATOM 767 O O . ASP A 1 100 ? 15.023 13.703 -4.684 1 92.38 100 ASP A O 1
ATOM 771 N N . GLN A 1 101 ? 16.953 13.672 -5.758 1 95.5 101 GLN A N 1
ATOM 772 C CA . GLN A 1 101 ? 17.703 14.234 -4.645 1 95.5 101 GLN A CA 1
ATOM 773 C C . GLN A 1 101 ? 17.156 15.594 -4.23 1 95.5 101 GLN A C 1
ATOM 775 O O . GLN A 1 101 ? 17.094 15.914 -3.039 1 95.5 101 GLN A O 1
ATOM 780 N N . GLU A 1 102 ? 16.766 16.375 -5.195 1 93.56 102 GLU A N 1
ATOM 781 C CA . GLU A 1 102 ? 16.234 17.703 -4.887 1 93.56 102 GLU A CA 1
ATOM 782 C C . GLU A 1 102 ? 14.914 17.609 -4.148 1 93.56 102 GLU A C 1
ATOM 784 O O . GLU A 1 102 ? 14.664 18.375 -3.211 1 93.56 102 GLU A O 1
ATOM 789 N N . LEU A 1 103 ? 14.172 16.734 -4.586 1 90.38 103 LEU A N 1
ATOM 790 C CA . LEU A 1 103 ? 12.891 16.531 -3.91 1 90.38 103 LEU A CA 1
ATOM 791 C C . LEU A 1 103 ? 13.102 16.031 -2.488 1 90.38 103 LEU A C 1
ATOM 793 O O . LEU A 1 103 ? 12.438 16.5 -1.556 1 90.38 103 LEU A O 1
ATOM 797 N N . GLU A 1 104 ? 13.961 15.078 -2.305 1 95.62 104 GLU A N 1
ATOM 798 C CA . GLU A 1 104 ? 14.289 14.586 -0.969 1 95.62 104 GLU A CA 1
ATOM 799 C C . GLU A 1 104 ? 14.812 15.711 -0.08 1 95.62 104 GLU A C 1
ATOM 801 O O . GLU A 1 104 ? 14.461 15.789 1.099 1 95.62 104 GLU A O 1
ATOM 806 N N . ARG A 1 105 ? 15.602 16.578 -0.677 1 95.19 105 ARG A N 1
ATOM 807 C CA . ARG A 1 105 ? 16.109 17.734 0.065 1 95.19 105 ARG A CA 1
ATOM 808 C C . ARG A 1 105 ? 14.961 18.656 0.485 1 95.19 105 ARG A C 1
ATOM 810 O O . ARG A 1 105 ? 14.977 19.203 1.585 1 95.19 105 ARG A O 1
ATOM 817 N N . THR A 1 106 ? 14.039 18.828 -0.396 1 90.75 106 THR A N 1
ATOM 818 C CA . THR A 1 106 ? 12.883 19.656 -0.07 1 90.75 106 THR A CA 1
ATOM 819 C C . THR A 1 106 ? 12.148 19.094 1.142 1 90.75 106 THR A C 1
ATOM 821 O O . THR A 1 106 ? 11.656 19.844 1.981 1 90.75 106 THR A O 1
ATOM 824 N N . TYR A 1 107 ? 12.031 17.766 1.271 1 92.94 107 TYR A N 1
ATOM 825 C CA . TYR A 1 107 ? 11.375 17.156 2.418 1 92.94 107 TYR A CA 1
ATOM 826 C C . TYR A 1 107 ? 12.188 17.375 3.689 1 92.94 107 TYR A C 1
ATOM 828 O O . TYR A 1 107 ? 11.625 17.578 4.766 1 92.94 107 TYR A O 1
ATOM 836 N N . LEU A 1 108 ? 13.5 17.297 3.553 1 95 108 LEU A N 1
ATOM 837 C CA . LEU A 1 108 ? 14.367 17.594 4.688 1 95 108 LEU A CA 1
ATOM 838 C C . LEU A 1 108 ? 14.211 19.031 5.141 1 95 108 LEU A C 1
ATOM 840 O O . LEU A 1 108 ? 14.133 19.312 6.344 1 95 108 LEU A O 1
ATOM 844 N N . GLU A 1 109 ? 14.133 19.906 4.184 1 90.38 109 GLU A N 1
ATOM 845 C CA . GLU A 1 109 ? 13.906 21.312 4.5 1 90.38 109 GLU A CA 1
ATOM 846 C C . GLU A 1 109 ? 12.547 21.531 5.156 1 90.38 109 GLU A C 1
ATOM 848 O O . GLU A 1 109 ? 12.398 22.391 6.031 1 90.38 109 GLU A O 1
ATOM 853 N N . ALA A 1 110 ? 11.609 20.781 4.738 1 88.38 110 ALA A N 1
ATOM 854 C CA . ALA A 1 110 ? 10.297 20.844 5.367 1 88.38 110 ALA A CA 1
ATOM 855 C C . ALA A 1 110 ? 10.359 20.391 6.824 1 88.38 110 ALA A C 1
ATOM 857 O O . ALA A 1 110 ? 9.664 20.922 7.684 1 88.38 110 ALA A O 1
ATOM 858 N N . LEU A 1 111 ? 11.156 19.344 7.086 1 91.25 111 LEU A N 1
ATOM 859 C CA . LEU A 1 111 ? 11.383 18.938 8.469 1 91.25 111 LEU A CA 1
ATOM 860 C C . LEU A 1 111 ? 11.969 20.078 9.281 1 91.25 111 LEU A C 1
ATOM 862 O O . LEU A 1 111 ? 11.523 20.344 10.406 1 91.25 111 LEU A O 1
ATOM 866 N N . ARG A 1 112 ? 12.914 20.75 8.648 1 87.69 112 ARG A N 1
ATOM 867 C CA . ARG A 1 112 ? 13.539 21.906 9.297 1 87.69 112 ARG A CA 1
ATOM 868 C C . ARG A 1 112 ? 12.5 22.969 9.633 1 87.69 112 ARG A C 1
ATOM 870 O O . ARG A 1 112 ? 12.586 23.609 10.68 1 87.69 112 ARG A O 1
ATOM 877 N N . ARG A 1 113 ? 11.516 23.062 8.836 1 83.12 113 ARG A N 1
ATOM 878 C CA . ARG A 1 113 ? 10.445 24.047 9.031 1 83.12 113 ARG A CA 1
ATOM 879 C C . ARG A 1 113 ? 9.328 23.469 9.891 1 83.12 113 ARG A C 1
ATOM 881 O O . ARG A 1 113 ? 8.25 24.062 9.984 1 83.12 113 ARG A O 1
ATOM 888 N N . GLN A 1 114 ? 9.5 22.25 10.352 1 83.62 114 GLN A N 1
ATOM 889 C CA . GLN A 1 114 ? 8.594 21.578 11.281 1 83.62 114 GLN A CA 1
ATOM 890 C C . GLN A 1 114 ? 7.277 21.219 10.609 1 83.62 114 GLN A C 1
ATOM 892 O O . GLN A 1 114 ? 6.211 21.344 11.203 1 83.62 114 GLN A O 1
ATOM 897 N N . ALA A 1 115 ? 7.438 20.906 9.352 1 82.62 115 ALA A N 1
ATOM 898 C CA . ALA A 1 115 ? 6.27 20.406 8.641 1 82.62 115 ALA A CA 1
ATOM 899 C C . ALA A 1 115 ? 5.898 19 9.117 1 82.62 115 ALA A C 1
ATOM 901 O O . ALA A 1 115 ? 4.746 18.578 9 1 82.62 115 ALA A O 1
ATOM 902 N N . TYR A 1 116 ? 6.859 18.297 9.68 1 88.38 116 TYR A N 1
ATOM 903 C CA . TYR A 1 116 ? 6.727 16.938 10.219 1 88.38 116 TYR A CA 1
ATOM 904 C C . TYR A 1 116 ? 7.406 16.828 11.578 1 88.38 116 TYR A C 1
ATOM 906 O O . TYR A 1 116 ? 8.359 17.562 11.867 1 88.38 116 TYR A O 1
ATOM 914 N N . ASP A 1 117 ? 6.902 15.906 12.328 1 89.94 117 ASP A N 1
ATOM 915 C CA . ASP A 1 117 ? 7.578 15.617 13.594 1 89.94 117 ASP A CA 1
ATOM 916 C C . ASP A 1 117 ? 8.789 14.703 13.367 1 89.94 117 ASP A C 1
ATOM 918 O O . ASP A 1 117 ? 9.656 14.602 14.234 1 89.94 117 ASP A O 1
ATOM 922 N N . GLY A 1 118 ? 8.898 14.086 12.266 1 95.06 118 GLY A N 1
ATOM 923 C CA . GLY A 1 118 ? 9.992 13.219 11.867 1 95.06 118 GLY A CA 1
ATOM 924 C C . GLY A 1 118 ? 9.859 12.695 10.453 1 95.06 118 GLY A C 1
ATOM 925 O O . GLY A 1 118 ? 8.828 12.891 9.805 1 95.06 118 GLY A O 1
ATOM 926 N N . LEU A 1 119 ? 10.914 12.094 9.977 1 97.56 119 LEU A N 1
ATOM 927 C CA . LEU A 1 119 ? 10.93 11.523 8.633 1 97.56 119 LEU A CA 1
ATOM 928 C C . LEU A 1 119 ? 11.398 10.07 8.664 1 97.56 119 LEU A C 1
ATOM 930 O O . LEU A 1 119 ? 12.266 9.711 9.469 1 97.56 119 LEU A O 1
ATOM 934 N N . ILE A 1 120 ? 10.844 9.289 7.836 1 98 120 ILE A N 1
ATOM 935 C CA . ILE A 1 120 ? 11.328 7.941 7.551 1 98 120 ILE A CA 1
ATOM 936 C C . ILE A 1 120 ? 11.734 7.84 6.082 1 98 120 ILE A C 1
ATOM 938 O O . ILE A 1 120 ? 10.914 8.047 5.188 1 98 120 ILE A O 1
ATOM 942 N N . PHE A 1 121 ? 12.992 7.59 5.848 1 97.94 121 PHE A N 1
ATOM 943 C CA . PHE A 1 121 ? 13.469 7.277 4.508 1 97.94 121 PHE A CA 1
ATOM 944 C C . PHE A 1 121 ? 13.414 5.777 4.246 1 97.94 121 PHE A C 1
ATOM 946 O O . PHE A 1 121 ? 14.219 5.016 4.785 1 97.94 121 PHE A O 1
ATOM 953 N N . THR A 1 122 ? 12.469 5.375 3.416 1 96.56 122 THR A N 1
ATOM 954 C CA . THR A 1 12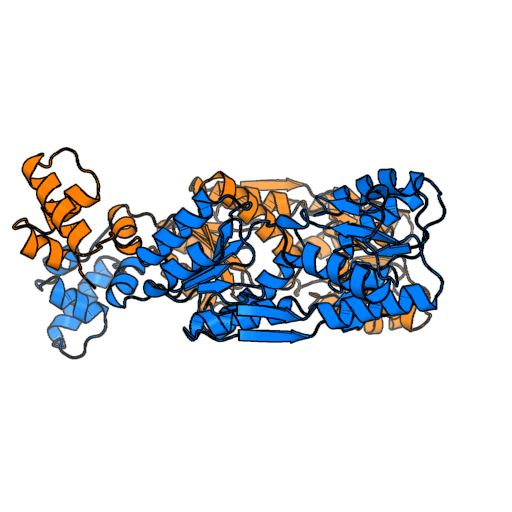2 ? 12.398 3.961 3.057 1 96.56 122 THR A CA 1
ATOM 955 C C . THR A 1 122 ? 13.531 3.594 2.098 1 96.56 122 THR A C 1
ATOM 957 O O . THR A 1 122 ? 13.906 2.428 1.998 1 96.56 122 THR A O 1
ATOM 960 N N . SER A 1 123 ? 13.914 4.453 1.316 1 94.31 123 SER A N 1
ATOM 961 C CA . SER A 1 123 ? 15.07 4.484 0.422 1 94.31 123 SER A CA 1
ATOM 962 C C . SER A 1 123 ? 15.445 5.914 0.045 1 94.31 123 SER A C 1
ATOM 964 O O . SER A 1 123 ? 14.781 6.863 0.463 1 94.31 123 SER A O 1
ATOM 966 N N . HIS A 1 124 ? 16.609 6.066 -0.602 1 94.94 124 HIS A N 1
ATOM 967 C CA . HIS A 1 124 ? 17.031 7.441 -0.827 1 94.94 124 HIS A CA 1
ATOM 968 C C . HIS A 1 124 ? 18.016 7.531 -1.99 1 94.94 124 HIS A C 1
ATOM 970 O O . HIS A 1 124 ? 18.766 6.582 -2.26 1 94.94 124 HIS A O 1
ATOM 976 N N . GLY A 1 125 ? 17.922 8.68 -2.635 1 93.69 125 GLY A N 1
ATOM 977 C CA . GLY A 1 125 ? 18.953 9.078 -3.59 1 93.69 125 GLY A CA 1
ATOM 978 C C . GLY A 1 125 ? 20.062 9.891 -2.965 1 93.69 125 GLY A C 1
ATOM 979 O O . GLY A 1 125 ? 21.219 9.773 -3.371 1 93.69 125 GLY A O 1
ATOM 980 N N . LEU A 1 126 ? 19.734 10.688 -1.938 1 95.69 126 LEU A N 1
ATOM 981 C CA . LEU A 1 126 ? 20.703 11.477 -1.188 1 95.69 126 LEU A CA 1
ATOM 982 C C . LEU A 1 126 ? 21.641 10.57 -0.396 1 95.69 126 LEU A C 1
ATOM 984 O O . LEU A 1 126 ? 21.234 9.5 0.07 1 95.69 126 LEU A O 1
ATOM 988 N N . GLY A 1 127 ? 22.844 11.031 -0.227 1 95.56 127 GLY A N 1
ATOM 989 C CA . GLY A 1 127 ? 23.75 10.32 0.659 1 95.56 127 GLY A CA 1
ATOM 990 C C . GLY A 1 127 ? 23.328 10.375 2.115 1 95.56 127 GLY A C 1
ATOM 991 O O . GLY A 1 127 ? 22.719 11.359 2.555 1 95.56 127 GLY A O 1
ATOM 992 N N . LEU A 1 128 ? 23.734 9.391 2.861 1 96.31 128 LEU A N 1
ATOM 993 C CA . LEU A 1 128 ? 23.328 9.273 4.262 1 96.31 128 LEU A CA 1
ATOM 994 C C . LEU A 1 128 ? 23.875 10.438 5.082 1 96.31 128 LEU A C 1
ATOM 996 O O . LEU A 1 128 ? 23.234 10.891 6.027 1 96.31 128 LEU A O 1
ATOM 1000 N N . SER A 1 129 ? 25.062 10.914 4.707 1 96.69 129 SER A N 1
ATOM 1001 C CA . SER A 1 129 ? 25.656 12.016 5.453 1 96.69 129 SER A CA 1
ATOM 1002 C C . SER A 1 129 ? 24.828 13.289 5.316 1 96.69 129 SER A C 1
ATOM 1004 O O . SER A 1 129 ? 24.672 14.047 6.277 1 96.69 129 SER A O 1
ATOM 1006 N N . THR A 1 130 ? 24.359 13.484 4.117 1 97.06 130 THR A N 1
ATOM 1007 C CA . THR A 1 130 ? 23.484 14.633 3.887 1 97.06 130 THR A CA 1
ATOM 1008 C C . THR A 1 130 ? 22.203 14.508 4.691 1 97.06 130 THR A C 1
ATOM 1010 O O . THR A 1 130 ? 21.781 15.461 5.352 1 97.06 130 THR A O 1
ATOM 1013 N N . ILE A 1 131 ? 21.625 13.359 4.719 1 97.88 131 ILE A N 1
ATOM 1014 C CA . ILE A 1 131 ? 20.391 13.102 5.461 1 97.88 131 ILE A CA 1
ATOM 1015 C C . ILE A 1 131 ? 20.641 13.305 6.953 1 97.88 131 ILE A C 1
ATOM 1017 O O . ILE A 1 131 ? 19.859 13.969 7.637 1 97.88 131 ILE A O 1
ATOM 1021 N N . ALA A 1 132 ? 21.781 12.828 7.434 1 97.06 132 ALA A N 1
ATOM 1022 C CA . ALA A 1 132 ? 22.125 12.875 8.852 1 97.06 132 ALA A CA 1
ATOM 1023 C C . ALA A 1 132 ? 22.312 14.312 9.32 1 97.06 132 ALA A C 1
ATOM 1025 O O . ALA A 1 132 ? 22.078 14.633 10.492 1 97.06 132 ALA A O 1
ATOM 1026 N N . SER A 1 133 ? 22.688 15.188 8.414 1 95.81 133 SER A N 1
ATOM 1027 C CA . SER A 1 133 ? 22.953 16.578 8.773 1 95.81 133 SER A CA 1
ATOM 1028 C C . SER A 1 133 ? 21.656 17.297 9.188 1 95.81 133 SER A C 1
ATOM 1030 O O . SER A 1 133 ? 21.703 18.344 9.82 1 95.81 133 SER A O 1
ATOM 1032 N N . TYR A 1 134 ? 20.531 16.719 8.867 1 95.69 134 TYR A N 1
ATOM 1033 C CA . TYR A 1 134 ? 19.25 17.344 9.188 1 95.69 134 TYR A CA 1
ATOM 1034 C C . TYR A 1 134 ? 18.672 16.781 10.477 1 95.69 134 TYR A C 1
ATOM 1036 O O . TYR A 1 134 ? 17.609 17.203 10.922 1 95.69 134 TYR A O 1
ATOM 1044 N N . GLN A 1 135 ? 19.344 15.859 11.156 1 94.19 135 GLN A N 1
ATOM 1045 C CA . GLN A 1 135 ? 18.844 15.203 12.352 1 94.19 135 GLN A CA 1
ATOM 1046 C C . GLN A 1 135 ? 18.609 16.203 13.477 1 94.19 135 GLN A C 1
ATOM 1048 O O . GLN A 1 135 ? 17.781 15.977 14.359 1 94.19 135 GLN A O 1
ATOM 1053 N N . ARG A 1 136 ? 19.312 17.266 13.43 1 90.44 136 ARG A N 1
ATOM 1054 C CA . ARG A 1 136 ? 19.203 18.297 14.469 1 90.44 136 ARG A CA 1
ATOM 1055 C C . ARG A 1 136 ? 17.828 18.938 14.445 1 90.44 136 ARG A C 1
ATOM 1057 O O . ARG A 1 136 ? 17.391 19.547 15.43 1 90.44 136 ARG A O 1
ATOM 1064 N N . TYR A 1 137 ? 17.125 18.844 13.344 1 89.5 137 TYR A N 1
ATOM 1065 C CA . TYR A 1 137 ? 15.836 19.516 13.203 1 89.5 137 TYR A CA 1
ATOM 1066 C C . TYR A 1 137 ? 14.695 18.578 13.586 1 89.5 137 TYR A C 1
ATOM 1068 O O . TYR A 1 137 ? 13.539 19 13.688 1 89.5 137 TYR A O 1
ATOM 1076 N N . GLY A 1 138 ? 14.922 17.25 13.773 1 93.5 138 GLY A N 1
ATOM 1077 C CA . GLY A 1 138 ? 13.938 16.25 14.156 1 93.5 138 GLY A CA 1
ATOM 1078 C C . GLY A 1 138 ? 14.406 14.836 13.883 1 93.5 138 GLY A C 1
ATOM 1079 O O . GLY A 1 138 ? 15.422 14.625 13.211 1 93.5 138 GLY A O 1
ATOM 1080 N N . PRO A 1 139 ? 13.672 13.875 14.375 1 96.69 139 PRO A N 1
ATOM 1081 C CA . PRO A 1 139 ? 14.07 12.484 14.18 1 96.69 139 PRO A CA 1
ATOM 1082 C C . PRO A 1 139 ? 14.008 12.055 12.719 1 96.69 139 PRO A C 1
ATOM 1084 O O . PRO A 1 139 ? 13.062 12.398 12.008 1 96.69 139 PRO A O 1
ATOM 1087 N N . ILE A 1 140 ? 15.047 11.367 12.258 1 98.19 140 ILE A N 1
ATOM 1088 C CA . ILE A 1 140 ? 15.133 10.766 10.93 1 98.19 140 ILE A CA 1
ATOM 1089 C C . ILE A 1 140 ? 15.516 9.297 11.055 1 98.19 140 ILE A C 1
ATOM 1091 O O . ILE A 1 140 ? 16.484 8.953 11.734 1 98.19 140 ILE A O 1
ATOM 1095 N N . VAL A 1 141 ? 14.703 8.453 10.469 1 98.5 141 VAL A N 1
ATOM 1096 C CA . VAL A 1 141 ? 14.953 7.02 10.461 1 98.5 141 VAL A CA 1
ATOM 1097 C C . VAL A 1 141 ? 15.188 6.543 9.031 1 98.5 141 VAL A C 1
ATOM 1099 O O . VAL A 1 141 ? 14.492 6.969 8.109 1 98.5 141 VAL A O 1
ATOM 1102 N N . VAL A 1 142 ? 16.219 5.727 8.773 1 98.12 142 VAL A N 1
ATOM 1103 C CA . VAL A 1 142 ? 16.438 5.137 7.461 1 98.12 142 VAL A CA 1
ATOM 1104 C C . VAL A 1 142 ? 16.188 3.633 7.52 1 98.12 142 VAL A C 1
ATOM 1106 O O . VAL A 1 142 ? 16.391 2.998 8.555 1 98.12 142 VAL A O 1
ATOM 1109 N N . CYS A 1 143 ? 15.719 3.057 6.402 1 97.56 143 CYS A N 1
ATOM 1110 C CA . CYS A 1 143 ? 15.445 1.625 6.32 1 97.56 143 CYS A CA 1
ATOM 1111 C C . CYS A 1 143 ? 16.578 0.896 5.609 1 97.56 143 CYS A C 1
ATOM 1113 O O . CYS A 1 143 ? 16.344 0.136 4.668 1 97.56 143 CYS A O 1
ATOM 1115 N N . GLU A 1 144 ? 17.75 1.104 5.984 1 96.19 144 GLU A N 1
ATOM 1116 C CA . GLU A 1 144 ? 18.984 0.432 5.578 1 96.19 144 GLU A CA 1
ATOM 1117 C C . GLU A 1 144 ? 20.047 0.529 6.668 1 96.19 144 GLU A C 1
ATOM 1119 O O . GLU A 1 144 ? 19.906 1.312 7.609 1 96.19 144 GLU A O 1
ATOM 1124 N N . ASP A 1 145 ? 21.031 -0.28 6.59 1 96.31 145 ASP A N 1
ATOM 1125 C CA . ASP A 1 145 ? 22.172 -0.167 7.48 1 96.31 145 ASP A CA 1
ATOM 1126 C C . ASP A 1 145 ? 22.922 1.148 7.258 1 96.31 145 ASP A C 1
ATOM 1128 O O . ASP A 1 145 ? 23.531 1.348 6.207 1 96.31 145 ASP A O 1
ATOM 1132 N N . PRO A 1 146 ? 22.953 2.004 8.266 1 96.5 146 PRO A N 1
ATOM 1133 C CA . PRO A 1 146 ? 23.578 3.312 8.062 1 96.5 146 PRO A CA 1
ATOM 1134 C C . PRO A 1 146 ? 25.094 3.275 8.227 1 96.5 146 PRO A C 1
ATOM 1136 O O . PRO A 1 146 ? 25.766 4.293 8.031 1 96.5 146 PRO A O 1
ATOM 1139 N N . GLY A 1 147 ? 25.625 2.1 8.562 1 94.5 147 GLY A N 1
ATOM 1140 C CA . GLY A 1 147 ? 27.062 1.985 8.734 1 94.5 147 GLY A CA 1
ATOM 1141 C C . GLY A 1 147 ? 27.609 2.885 9.828 1 94.5 147 GLY A C 1
ATOM 1142 O O . GLY A 1 147 ? 27.125 2.85 10.961 1 94.5 147 GLY A O 1
ATOM 1143 N N . GLN A 1 148 ? 28.484 3.832 9.414 1 94.69 148 GLN A N 1
ATOM 1144 C CA . GLN A 1 148 ? 29.156 4.695 10.391 1 94.69 148 GLN A CA 1
ATOM 1145 C C . GLN A 1 148 ? 28.359 5.984 10.602 1 94.69 148 GLN A C 1
ATOM 1147 O O . GLN A 1 148 ? 28.688 6.766 11.508 1 94.69 148 GLN A O 1
ATOM 1152 N N . VAL A 1 149 ? 27.391 6.168 9.766 1 95.94 149 VAL A N 1
ATOM 1153 C CA . VAL A 1 149 ? 26.594 7.387 9.891 1 95.94 149 VAL A CA 1
ATOM 1154 C C . VAL A 1 149 ? 25.625 7.25 11.062 1 95.94 149 VAL A C 1
ATOM 1156 O O . VAL A 1 149 ? 24.906 6.258 11.164 1 95.94 149 VAL A O 1
ATOM 1159 N N . LYS A 1 150 ? 25.656 8.188 11.953 1 94.88 150 LYS A N 1
ATOM 1160 C CA . LYS A 1 150 ? 24.828 8.133 13.148 1 94.88 150 LYS A CA 1
ATOM 1161 C C . LYS A 1 150 ? 23.375 8.508 12.82 1 94.88 150 LYS A C 1
ATOM 1163 O O . LYS A 1 150 ? 22.969 9.656 13.008 1 94.88 150 LYS A O 1
ATOM 1168 N N . LEU A 1 151 ? 22.625 7.586 12.438 1 96.62 151 LEU A N 1
ATOM 1169 C CA . LEU A 1 151 ? 21.203 7.703 12.117 1 96.62 151 LEU A CA 1
ATOM 1170 C C . LEU A 1 151 ? 20.422 6.543 12.719 1 96.62 151 LEU A C 1
ATOM 1172 O O . LEU A 1 151 ? 20.922 5.418 12.789 1 96.62 151 LEU A O 1
ATOM 1176 N N . ALA A 1 152 ? 19.219 6.848 13.234 1 98.12 152 ALA A N 1
ATOM 1177 C CA . ALA A 1 152 ? 18.312 5.75 13.57 1 98.12 152 ALA A CA 1
ATOM 1178 C C . ALA A 1 152 ? 17.984 4.914 12.336 1 98.12 152 ALA A C 1
ATOM 1180 O O . ALA A 1 152 ? 17.859 5.449 11.234 1 98.12 152 ALA A O 1
ATOM 1181 N N . ALA A 1 153 ? 17.891 3.6 12.547 1 98.5 153 ALA A N 1
ATOM 1182 C CA . ALA A 1 153 ? 17.672 2.738 11.391 1 98.5 153 ALA A CA 1
ATOM 1183 C C . ALA A 1 153 ? 16.906 1.479 11.773 1 98.5 153 ALA A C 1
ATOM 1185 O O . ALA A 1 153 ? 17.109 0.922 12.859 1 98.5 153 ALA A O 1
ATOM 1186 N N . ALA A 1 154 ? 15.992 1.094 10.977 1 98.56 154 ALA A N 1
ATOM 1187 C CA . ALA A 1 154 ? 15.328 -0.208 11 1 98.56 154 ALA A CA 1
ATOM 1188 C C . ALA A 1 154 ? 15.516 -0.938 9.672 1 98.56 154 ALA A C 1
ATOM 1190 O O . ALA A 1 154 ? 15.133 -0.426 8.617 1 98.56 154 ALA A O 1
ATOM 1191 N N . TYR A 1 155 ? 16.141 -2.102 9.664 1 98.12 155 TYR A N 1
ATOM 1192 C CA . TYR A 1 155 ? 16.422 -2.77 8.398 1 98.12 155 TYR A CA 1
ATOM 1193 C C . TYR A 1 155 ? 16.625 -4.266 8.602 1 98.12 155 TYR A C 1
ATOM 1195 O O . TYR A 1 155 ? 16.703 -4.734 9.742 1 98.12 155 TYR A O 1
ATOM 1203 N N . ALA A 1 156 ? 16.609 -4.988 7.527 1 98 156 ALA A N 1
ATOM 1204 C CA . ALA A 1 156 ? 16.828 -6.434 7.555 1 98 156 ALA A CA 1
ATOM 1205 C C . ALA A 1 156 ? 18.312 -6.77 7.5 1 98 156 ALA A C 1
ATOM 1207 O O . ALA A 1 156 ? 19.078 -6.152 6.742 1 98 156 ALA A O 1
ATOM 1208 N N . ASP A 1 157 ? 18.75 -7.645 8.336 1 97.81 157 ASP A N 1
ATOM 1209 C CA . ASP A 1 157 ? 20.016 -8.32 8.117 1 97.81 157 ASP A CA 1
ATOM 1210 C C . ASP A 1 157 ? 19.891 -9.438 7.09 1 97.81 157 ASP A C 1
ATOM 1212 O O . ASP A 1 157 ? 19.516 -10.562 7.438 1 97.81 157 ASP A O 1
ATOM 1216 N N . ARG A 1 158 ? 20.297 -9.141 5.918 1 98 158 ARG A N 1
ATOM 1217 C CA . ARG A 1 158 ? 19.984 -10 4.773 1 98 158 ARG A CA 1
ATOM 1218 C C . ARG A 1 158 ? 21.125 -10.984 4.512 1 98 158 ARG A C 1
ATOM 1220 O O . ARG A 1 158 ? 20.922 -12.023 3.889 1 98 158 ARG A O 1
ATOM 1227 N N . THR A 1 159 ? 22.344 -10.688 4.953 1 98 159 THR A N 1
ATOM 1228 C CA . THR A 1 159 ? 23.547 -11.375 4.527 1 98 159 THR A CA 1
ATOM 1229 C C . THR A 1 159 ? 23.484 -12.859 4.895 1 98 159 THR A C 1
ATOM 1231 O O . THR A 1 159 ? 23.688 -13.719 4.039 1 98 159 THR A O 1
ATOM 1234 N N . PRO A 1 160 ? 23.078 -13.242 6.125 1 98.44 160 PRO A N 1
ATOM 1235 C CA . PRO A 1 160 ? 23.031 -14.672 6.449 1 98.44 160 PRO A CA 1
ATOM 1236 C C . PRO A 1 160 ? 22.047 -15.438 5.566 1 98.44 160 PRO A C 1
ATOM 1238 O O . PRO A 1 160 ? 22.344 -16.562 5.133 1 98.44 160 PRO A O 1
ATOM 1241 N N . ALA A 1 161 ? 20.938 -14.867 5.293 1 98.69 161 ALA A N 1
ATOM 1242 C CA . ALA A 1 161 ? 19.938 -15.531 4.461 1 98.69 161 ALA A CA 1
ATOM 1243 C C . ALA A 1 161 ? 20.406 -15.641 3.016 1 98.69 161 ALA A C 1
ATOM 1245 O O . ALA A 1 161 ? 20.188 -16.656 2.359 1 98.69 161 ALA A O 1
ATOM 1246 N N . TYR A 1 162 ? 21.047 -14.547 2.498 1 98.69 162 TYR A N 1
ATOM 1247 C CA . TYR A 1 162 ? 21.609 -14.586 1.149 1 98.69 162 TYR A CA 1
ATOM 1248 C C . TYR A 1 162 ? 22.688 -15.664 1.038 1 98.69 162 TYR A C 1
ATOM 1250 O O . TYR A 1 162 ? 22.688 -16.453 0.085 1 98.69 162 TYR A O 1
ATOM 1258 N N . GLN A 1 163 ? 23.562 -15.719 2.014 1 98.75 163 GLN A N 1
ATOM 1259 C CA . GLN A 1 163 ? 24.625 -16.719 2.012 1 98.75 163 GLN A CA 1
ATOM 1260 C C . GLN A 1 163 ? 24.047 -18.125 2.094 1 98.75 163 GLN A C 1
ATOM 1262 O O . GLN A 1 163 ? 24.5 -19.031 1.389 1 98.75 163 GLN A O 1
ATOM 1267 N N . ALA A 1 164 ? 23.062 -18.312 2.92 1 98.81 164 ALA A N 1
ATOM 1268 C CA . ALA A 1 164 ? 22.406 -19.609 3.031 1 98.81 164 ALA A CA 1
ATOM 1269 C C . ALA A 1 164 ? 21.781 -20.031 1.698 1 98.81 164 ALA A C 1
ATOM 1271 O O . ALA A 1 164 ? 21.891 -21.188 1.293 1 98.81 164 ALA A O 1
ATOM 1272 N N . ALA A 1 165 ? 21.156 -19.078 1.022 1 98.81 165 ALA A N 1
ATOM 1273 C CA . ALA A 1 165 ? 20.531 -19.359 -0.27 1 98.81 165 ALA A CA 1
ATOM 1274 C C . ALA A 1 165 ? 21.578 -19.766 -1.308 1 98.81 165 ALA A C 1
ATOM 1276 O O . ALA A 1 165 ? 21.438 -20.781 -1.984 1 98.81 165 ALA A O 1
ATOM 1277 N N . PHE A 1 166 ? 22.656 -19 -1.391 1 98.75 166 PHE A N 1
ATOM 1278 C CA . PHE A 1 166 ? 23.688 -19.281 -2.371 1 98.75 166 PHE A CA 1
ATOM 1279 C C . PHE A 1 166 ? 24.406 -20.594 -2.051 1 98.75 166 PHE A C 1
ATOM 1281 O O . PHE A 1 166 ? 24.734 -21.359 -2.953 1 98.75 166 PHE A O 1
ATOM 1288 N N . ASN A 1 167 ? 24.656 -20.859 -0.735 1 98.69 167 ASN A N 1
ATOM 1289 C CA . ASN A 1 167 ? 25.234 -22.125 -0.338 1 98.69 167 ASN A CA 1
ATOM 1290 C C . ASN A 1 167 ? 24.344 -23.297 -0.736 1 98.69 167 ASN A C 1
ATOM 1292 O O . ASN A 1 167 ? 24.828 -24.328 -1.2 1 98.69 167 ASN A O 1
ATOM 1296 N N . TRP A 1 168 ? 23.062 -23.141 -0.487 1 98.62 168 TRP A N 1
ATOM 1297 C CA . TRP A 1 168 ? 22.109 -24.172 -0.883 1 98.62 168 TRP A CA 1
ATOM 1298 C C . TRP A 1 168 ? 22.172 -24.422 -2.385 1 98.62 168 TRP A C 1
ATOM 1300 O O . TRP A 1 168 ? 22.234 -25.578 -2.824 1 98.62 168 TRP A O 1
ATOM 1310 N N . MET A 1 169 ? 22.219 -23.359 -3.195 1 98.31 169 MET A N 1
ATOM 1311 C CA . MET A 1 169 ? 22.328 -23.484 -4.648 1 98.31 169 MET A CA 1
ATOM 1312 C C . MET A 1 169 ? 23.594 -24.203 -5.043 1 98.31 169 MET A C 1
ATOM 1314 O O . MET A 1 169 ? 23.578 -25.094 -5.902 1 98.31 169 MET A O 1
ATOM 1318 N N . LYS A 1 170 ? 24.672 -23.844 -4.418 1 98.19 170 LYS A N 1
ATOM 1319 C CA . LYS A 1 170 ? 25.969 -24.453 -4.695 1 98.19 170 LYS A CA 1
ATOM 1320 C C . LYS A 1 170 ? 25.953 -25.938 -4.391 1 98.19 170 LYS A C 1
ATOM 1322 O O . LYS A 1 170 ? 26.438 -26.75 -5.191 1 98.19 170 LYS A O 1
ATOM 1327 N N . ARG A 1 171 ? 25.406 -26.281 -3.281 1 98.06 171 ARG A N 1
ATOM 1328 C CA . ARG A 1 171 ? 25.328 -27.688 -2.875 1 98.06 171 ARG A CA 1
ATOM 1329 C C . ARG A 1 171 ? 24.484 -28.484 -3.85 1 98.06 171 ARG A C 1
ATOM 1331 O O . ARG A 1 171 ? 24.719 -29.688 -4.051 1 98.06 171 ARG A O 1
ATOM 1338 N N . GLN A 1 172 ? 23.484 -27.828 -4.445 1 97.44 172 GLN A N 1
ATOM 1339 C CA . GLN A 1 172 ? 22.625 -28.484 -5.414 1 97.44 172 GLN A CA 1
ATOM 1340 C C . GLN A 1 172 ? 23.297 -28.594 -6.777 1 97.44 172 GLN A C 1
ATOM 1342 O O . GLN A 1 172 ? 22.766 -29.203 -7.699 1 97.44 172 GLN A O 1
ATOM 1347 N N . GLY A 1 173 ? 24.484 -27.922 -6.969 1 97.75 173 GLY A N 1
ATOM 1348 C CA . GLY A 1 173 ? 25.266 -28.062 -8.18 1 97.75 173 GLY A CA 1
ATOM 1349 C C . GLY A 1 173 ? 25.078 -26.922 -9.156 1 97.75 173 GLY A C 1
ATOM 1350 O O . GLY A 1 173 ? 25.594 -26.953 -10.273 1 97.75 173 GLY A O 1
ATOM 1351 N N . HIS A 1 174 ? 24.297 -25.875 -8.766 1 97.69 174 HIS A N 1
ATOM 1352 C CA . HIS A 1 174 ? 24.094 -24.734 -9.656 1 97.69 174 HIS A CA 1
ATOM 1353 C C . HIS A 1 174 ? 25.312 -23.828 -9.688 1 97.69 174 HIS A C 1
ATOM 1355 O O . HIS A 1 174 ? 25.891 -23.516 -8.641 1 97.69 174 HIS A O 1
ATOM 1361 N N . THR A 1 175 ? 25.719 -23.391 -10.906 1 94.44 175 THR A N 1
ATOM 1362 C CA . THR A 1 175 ? 26.922 -22.578 -11.023 1 94.44 175 THR A CA 1
ATOM 1363 C C . THR A 1 175 ? 26.672 -21.359 -11.883 1 94.44 175 THR A C 1
ATOM 1365 O O . THR A 1 175 ? 27.438 -20.391 -11.859 1 94.44 175 THR A O 1
ATOM 1368 N N . ARG A 1 176 ? 25.625 -21.344 -12.711 1 97 176 ARG A N 1
ATOM 1369 C CA . ARG A 1 176 ? 25.266 -20.219 -13.562 1 97 176 ARG A CA 1
ATOM 1370 C C . ARG A 1 176 ? 23.984 -19.547 -13.062 1 97 176 ARG A C 1
ATOM 1372 O O . ARG A 1 176 ? 22.906 -19.734 -13.641 1 97 176 ARG A O 1
ATOM 1379 N N . ILE A 1 177 ? 24.188 -18.766 -12.086 1 98.44 177 ILE A N 1
ATOM 1380 C CA . ILE A 1 177 ? 23.047 -18.203 -11.383 1 98.44 177 ILE A CA 1
ATOM 1381 C C . ILE A 1 177 ? 22.719 -16.828 -11.953 1 98.44 177 ILE A C 1
ATOM 1383 O O . ILE A 1 177 ? 23.562 -15.922 -11.945 1 98.44 177 ILE A O 1
ATOM 1387 N N . GLY A 1 178 ? 21.531 -16.641 -12.555 1 98.62 178 GLY A N 1
ATOM 1388 C CA . GLY A 1 178 ? 21.016 -15.336 -12.906 1 98.62 178 GLY A CA 1
ATOM 1389 C C . GLY A 1 178 ? 20.547 -14.531 -11.711 1 98.62 178 GLY A C 1
ATOM 1390 O O . GLY A 1 178 ? 19.938 -15.078 -10.789 1 98.62 178 GLY A O 1
ATOM 1391 N N . LEU A 1 179 ? 20.891 -13.258 -11.688 1 98.75 179 LEU A N 1
ATOM 1392 C CA . LEU A 1 179 ? 20.484 -12.367 -10.602 1 98.75 179 LEU A CA 1
ATOM 1393 C C . LEU A 1 179 ? 19.641 -11.211 -11.141 1 98.75 179 LEU A C 1
ATOM 1395 O O . LEU A 1 179 ? 20.031 -10.547 -12.102 1 98.75 179 LEU A O 1
ATOM 1399 N N . LEU A 1 180 ? 18.469 -11.023 -10.578 1 98.62 180 LEU A N 1
ATOM 1400 C CA . LEU A 1 180 ? 17.672 -9.828 -10.812 1 98.62 180 LEU A CA 1
ATOM 1401 C C . LEU A 1 180 ? 17.844 -8.82 -9.68 1 98.62 180 LEU A C 1
ATOM 1403 O O . LEU A 1 180 ? 17.656 -9.156 -8.508 1 98.62 180 LEU A O 1
ATOM 1407 N N . LEU A 1 181 ? 18.219 -7.602 -10 1 97.94 181 LEU A N 1
ATOM 1408 C CA . LEU A 1 181 ? 18.516 -6.586 -8.992 1 97.94 181 LEU A CA 1
ATOM 1409 C C . LEU A 1 181 ? 17.797 -5.277 -9.312 1 97.94 181 LEU A C 1
ATOM 1411 O O . LEU A 1 181 ? 17.547 -4.977 -10.484 1 97.94 181 LEU A O 1
ATOM 1415 N N . SER A 1 182 ? 17.438 -4.523 -8.336 1 93.88 182 SER A N 1
ATOM 1416 C CA . SER A 1 182 ? 16.656 -3.301 -8.516 1 93.88 182 SER A CA 1
ATOM 1417 C C . SER A 1 182 ? 17.5 -2.195 -9.141 1 93.88 182 SER A C 1
ATOM 1419 O O . SER A 1 182 ? 17.047 -1.512 -10.062 1 93.88 182 SER A O 1
ATOM 1421 N N . ARG A 1 183 ? 18.703 -1.909 -8.586 1 92.44 183 ARG A N 1
ATOM 1422 C CA . ARG A 1 183 ? 19.609 -0.86 -9.039 1 92.44 183 ARG A CA 1
ATOM 1423 C C . ARG A 1 183 ? 21.047 -1.36 -9.078 1 92.44 183 ARG A C 1
ATOM 1425 O O . ARG A 1 183 ? 21.359 -2.4 -8.492 1 92.44 183 ARG A O 1
ATOM 1432 N N . PRO A 1 184 ? 21.828 -0.656 -9.75 1 94.44 184 PRO A N 1
ATOM 1433 C CA . PRO A 1 184 ? 23.234 -1.089 -9.859 1 94.44 184 PRO A CA 1
ATOM 1434 C C . PRO A 1 184 ? 23.938 -1.165 -8.508 1 94.44 184 PRO A C 1
ATOM 1436 O O . PRO A 1 184 ? 23.562 -0.441 -7.578 1 94.44 184 PRO A O 1
ATOM 1439 N N . TYR A 1 185 ? 24.922 -1.914 -8.484 1 93.19 185 TYR A N 1
ATOM 1440 C CA . TYR A 1 185 ? 25.719 -2.232 -7.309 1 93.19 185 TYR A CA 1
ATOM 1441 C C . TYR A 1 185 ? 26.141 -0.964 -6.57 1 93.19 185 TYR A C 1
ATOM 1443 O O . TYR A 1 185 ? 25.953 -0.856 -5.355 1 93.19 185 TYR A O 1
ATOM 1451 N N . ALA A 1 186 ? 26.562 0.059 -7.207 1 90.31 186 ALA A N 1
ATOM 1452 C CA . ALA A 1 186 ? 27.125 1.259 -6.605 1 90.31 186 ALA A CA 1
ATOM 1453 C C . ALA A 1 186 ? 26.047 2.107 -5.941 1 90.31 186 ALA A C 1
ATOM 1455 O O . ALA A 1 186 ? 26.344 2.9 -5.039 1 90.31 186 ALA A O 1
ATOM 1456 N N . GLN A 1 187 ? 24.844 1.859 -6.281 1 88.31 187 GLN A N 1
ATOM 1457 C CA . GLN A 1 187 ? 23.781 2.768 -5.871 1 88.31 187 GLN A CA 1
ATOM 1458 C C . GLN A 1 187 ? 22.875 2.115 -4.836 1 88.31 187 GLN A C 1
ATOM 1460 O O . GLN A 1 187 ? 22.125 2.801 -4.148 1 88.31 187 GLN A O 1
ATOM 1465 N N . SER A 1 188 ? 22.922 0.805 -4.762 1 90.75 188 SER A N 1
ATOM 1466 C CA . SER A 1 188 ? 21.922 0.087 -3.971 1 90.75 188 SER A CA 1
ATOM 1467 C C . SER A 1 188 ? 22.578 -0.756 -2.885 1 90.75 188 SER A C 1
ATOM 1469 O O . SER A 1 188 ? 23.359 -1.667 -3.186 1 90.75 188 SER A O 1
ATOM 1471 N N . ALA A 1 189 ? 22.141 -0.474 -1.667 1 90.88 189 ALA A N 1
ATOM 1472 C CA . ALA A 1 189 ? 22.625 -1.268 -0.541 1 90.88 189 ALA A CA 1
ATOM 1473 C C . ALA A 1 189 ? 22.234 -2.734 -0.698 1 90.88 189 ALA A C 1
ATOM 1475 O O . ALA A 1 189 ? 23.047 -3.629 -0.409 1 90.88 189 ALA A O 1
ATOM 1476 N N . THR A 1 190 ? 21.094 -3.027 -1.204 1 93.69 190 THR A N 1
ATOM 1477 C CA . THR A 1 190 ? 20.609 -4.395 -1.34 1 93.69 190 THR A CA 1
ATOM 1478 C C . THR A 1 190 ? 21.344 -5.125 -2.461 1 93.69 190 THR A C 1
ATOM 1480 O O . THR A 1 190 ? 21.656 -6.309 -2.336 1 93.69 190 THR A O 1
ATOM 1483 N N . SER A 1 191 ? 21.531 -4.434 -3.6 1 95.94 191 SER A N 1
ATOM 1484 C CA . SER A 1 191 ? 22.312 -5.043 -4.672 1 95.94 191 SER A CA 1
ATOM 1485 C C . SER A 1 191 ? 23.719 -5.402 -4.203 1 95.94 191 SER A C 1
ATOM 1487 O O . SER A 1 191 ? 24.234 -6.469 -4.535 1 95.94 191 SER A O 1
ATOM 1489 N N . LYS A 1 192 ? 24.328 -4.5 -3.379 1 96.19 192 LYS A N 1
ATOM 1490 C CA . LYS A 1 192 ? 25.641 -4.77 -2.814 1 96.19 192 LYS A CA 1
ATOM 1491 C C . LYS A 1 192 ? 25.625 -6.016 -1.937 1 96.19 192 LYS A C 1
ATOM 1493 O O . LYS A 1 192 ? 26.484 -6.887 -2.066 1 96.19 192 LYS A O 1
ATOM 1498 N N . LEU A 1 193 ? 24.688 -6.137 -1.1 1 97.12 193 LEU A N 1
ATOM 1499 C CA . LEU A 1 193 ? 24.578 -7.273 -0.188 1 97.12 193 LEU A CA 1
ATOM 1500 C C . LEU A 1 193 ? 24.406 -8.578 -0.96 1 97.12 193 LEU A C 1
ATOM 1502 O O . LEU A 1 193 ? 24.984 -9.594 -0.603 1 97.12 193 LEU A O 1
ATOM 1506 N N . THR A 1 194 ? 23.547 -8.531 -2.008 1 98.19 194 THR A N 1
ATOM 1507 C CA . THR A 1 194 ? 23.297 -9.719 -2.807 1 98.19 194 THR A CA 1
ATOM 1508 C C . THR A 1 194 ? 24.562 -10.195 -3.508 1 98.19 194 THR A C 1
ATOM 1510 O O . THR A 1 194 ? 24.938 -11.359 -3.4 1 98.19 194 THR A O 1
ATOM 1513 N N . ILE A 1 195 ? 25.25 -9.25 -4.184 1 98.31 195 ILE A N 1
ATOM 1514 C CA . ILE A 1 195 ? 26.438 -9.594 -4.953 1 98.31 195 ILE A CA 1
ATOM 1515 C C . ILE A 1 195 ? 27.562 -10 -4.008 1 98.31 195 ILE A C 1
ATOM 1517 O O . ILE A 1 195 ? 28.281 -10.977 -4.262 1 98.31 195 ILE A O 1
ATOM 1521 N N . ASN A 1 196 ? 27.719 -9.242 -2.92 1 98.5 196 ASN A N 1
ATOM 1522 C CA . ASN A 1 196 ? 28.766 -9.586 -1.956 1 98.5 196 ASN A CA 1
ATOM 1523 C C . ASN A 1 196 ? 28.531 -10.969 -1.354 1 98.5 196 ASN A C 1
ATOM 1525 O O . ASN A 1 196 ? 29.484 -11.727 -1.151 1 98.5 196 ASN A O 1
ATOM 1529 N N . SER A 1 197 ? 27.344 -11.32 -1.054 1 98.69 197 SER A N 1
ATOM 1530 C CA . SER A 1 197 ? 27.031 -12.641 -0.525 1 98.69 197 SER A CA 1
ATOM 1531 C C . SER A 1 197 ? 27.312 -13.727 -1.555 1 98.69 197 SER A C 1
ATOM 1533 O O . SER A 1 197 ? 27.766 -14.82 -1.201 1 98.69 197 SER A O 1
ATOM 1535 N N . TYR A 1 198 ? 26.969 -13.422 -2.807 1 98.69 198 TYR A N 1
ATOM 1536 C CA . TYR A 1 198 ? 27.328 -14.32 -3.895 1 98.69 198 TYR A CA 1
ATOM 1537 C C . TYR A 1 198 ? 28.828 -14.57 -3.912 1 98.69 198 TYR A C 1
ATOM 1539 O O . TYR A 1 198 ? 29.266 -15.719 -3.99 1 98.69 198 TYR A O 1
ATOM 1547 N N . VAL A 1 199 ? 29.641 -13.547 -3.85 1 98.56 199 VAL A N 1
ATOM 1548 C CA . VAL A 1 199 ? 31.094 -13.625 -3.883 1 98.56 199 VAL A CA 1
ATOM 1549 C C . VAL A 1 199 ? 31.609 -14.422 -2.678 1 98.56 199 VAL A C 1
ATOM 1551 O O . VAL A 1 199 ? 32.531 -15.227 -2.803 1 98.56 199 VAL A O 1
ATOM 1554 N N . ASP A 1 200 ? 31.016 -14.172 -1.548 1 98.44 200 ASP A N 1
ATOM 1555 C CA . ASP A 1 200 ? 31.406 -14.875 -0.332 1 98.44 200 ASP A CA 1
ATOM 1556 C C . ASP A 1 200 ? 31.281 -16.391 -0.514 1 98.44 200 ASP A C 1
ATOM 1558 O O . ASP A 1 200 ? 32.094 -17.156 -0.001 1 98.44 200 ASP A O 1
ATOM 1562 N N . VAL A 1 201 ? 30.281 -16.828 -1.229 1 98.5 201 VAL A N 1
ATOM 1563 C CA . VAL A 1 201 ? 29.969 -18.25 -1.316 1 98.5 201 VAL A CA 1
ATOM 1564 C C . VAL A 1 201 ? 30.703 -18.875 -2.506 1 98.5 201 VAL A C 1
ATOM 1566 O O . VAL A 1 201 ? 31.266 -19.969 -2.396 1 98.5 201 VAL A O 1
ATOM 1569 N N . PHE A 1 202 ? 30.781 -18.156 -3.607 1 98.19 202 PHE A N 1
ATOM 1570 C CA . PHE A 1 202 ? 31.281 -18.75 -4.84 1 98.19 202 PHE A CA 1
ATOM 1571 C C . PHE A 1 202 ? 32.719 -18.344 -5.082 1 98.19 202 PHE A C 1
ATOM 1573 O O . PHE A 1 202 ? 33.406 -18.953 -5.902 1 98.19 202 PHE A O 1
ATOM 1580 N N . GLY A 1 203 ? 33.156 -17.281 -4.441 1 98 203 GLY A N 1
ATOM 1581 C CA . GLY A 1 203 ? 34.562 -16.891 -4.516 1 98 203 GLY A CA 1
ATOM 1582 C C . GLY A 1 203 ? 34.875 -15.977 -5.695 1 98 203 GLY A C 1
ATOM 1583 O O . GLY A 1 203 ? 36.031 -15.633 -5.941 1 98 203 GLY A O 1
ATOM 1584 N N . HIS A 1 204 ? 33.938 -15.641 -6.516 1 97.56 204 HIS A N 1
ATOM 1585 C CA . HIS A 1 204 ? 34.062 -14.734 -7.648 1 97.56 204 HIS A CA 1
ATOM 1586 C C . HIS A 1 204 ? 32.75 -13.984 -7.902 1 97.56 204 HIS A C 1
ATOM 1588 O O . HIS A 1 204 ? 31.703 -14.375 -7.406 1 97.56 204 HIS A O 1
ATOM 1594 N N . ARG A 1 205 ? 32.844 -12.914 -8.664 1 97.19 205 ARG A N 1
ATOM 1595 C CA . ARG A 1 205 ? 31.641 -12.156 -9.016 1 97.19 205 ARG A CA 1
ATOM 1596 C C . ARG A 1 205 ? 30.781 -12.93 -10.016 1 97.19 205 ARG A C 1
ATOM 1598 O O . ARG A 1 205 ? 31.297 -13.758 -10.773 1 97.19 205 ARG A O 1
ATOM 1605 N N . PRO A 1 206 ? 29.484 -12.703 -10.008 1 97.31 206 PRO A N 1
ATOM 1606 C CA . PRO A 1 206 ? 28.641 -13.336 -11.031 1 97.31 206 PRO A CA 1
ATOM 1607 C C . PRO A 1 206 ? 28.969 -12.859 -12.445 1 97.31 206 PRO A C 1
ATOM 1609 O O . PRO A 1 206 ? 29.469 -11.742 -12.617 1 97.31 206 PRO A O 1
ATOM 1612 N N . GLU A 1 207 ? 28.75 -13.719 -13.406 1 96.69 207 GLU A N 1
ATOM 1613 C CA . GLU A 1 207 ? 28.875 -13.305 -14.805 1 96.69 207 GLU A CA 1
ATOM 1614 C C . GLU A 1 207 ? 27.984 -12.102 -15.109 1 96.69 207 GLU A C 1
ATOM 1616 O O . GLU A 1 207 ? 26.781 -12.141 -14.867 1 96.69 207 GLU A O 1
ATOM 1621 N N . GLN A 1 208 ? 28.594 -11.125 -15.648 1 96.5 208 GLN A N 1
ATOM 1622 C CA . GLN A 1 208 ? 27.875 -9.883 -15.875 1 96.5 208 GLN A CA 1
ATOM 1623 C C . GLN A 1 208 ? 26.656 -10.102 -16.766 1 96.5 208 GLN A C 1
ATOM 1625 O O . GLN A 1 208 ? 25.625 -9.445 -16.578 1 96.5 208 GLN A O 1
ATOM 1630 N N . SER A 1 209 ? 26.75 -11.023 -17.703 1 97 209 SER A N 1
ATOM 1631 C CA . SER A 1 209 ? 25.672 -11.281 -18.641 1 97 209 SER A CA 1
ATOM 1632 C C . SER A 1 209 ? 24.469 -11.938 -17.953 1 97 209 SER A C 1
ATOM 1634 O O . SER A 1 209 ? 23.375 -11.992 -18.5 1 97 209 SER A O 1
ATOM 1636 N N . LEU A 1 210 ? 24.625 -12.398 -16.688 1 98.25 210 LEU A N 1
ATOM 1637 C CA . LEU A 1 210 ? 23.562 -13.086 -15.969 1 98.25 210 LEU A CA 1
ATOM 1638 C C . LEU A 1 210 ? 22.969 -12.172 -14.906 1 98.25 210 LEU A C 1
ATOM 1640 O O . LEU A 1 210 ? 22.078 -12.602 -14.148 1 98.25 210 LEU A O 1
ATOM 1644 N N . VAL A 1 211 ? 23.453 -10.914 -14.828 1 98.38 211 VAL A N 1
ATOM 1645 C CA . VAL A 1 211 ? 22.922 -9.945 -13.883 1 98.38 211 VAL A CA 1
ATOM 1646 C C . VAL A 1 211 ? 22.078 -8.906 -14.617 1 98.38 211 VAL A C 1
ATOM 1648 O O . VAL A 1 211 ? 22.562 -8.258 -15.547 1 98.38 211 VAL A O 1
ATOM 1651 N N . VAL A 1 212 ? 20.844 -8.805 -14.258 1 98.31 212 VAL A N 1
ATOM 1652 C CA . VAL A 1 212 ? 19.938 -7.824 -14.867 1 98.31 212 VAL A CA 1
ATOM 1653 C C . VAL A 1 212 ? 19.5 -6.801 -13.82 1 98.31 212 VAL A C 1
ATOM 1655 O O . VAL A 1 212 ? 19.078 -7.172 -12.719 1 98.31 212 VAL A O 1
ATOM 1658 N N . TYR A 1 213 ? 19.641 -5.512 -14.141 1 97.25 213 TYR A N 1
ATOM 1659 C CA . TYR A 1 213 ? 19.297 -4.43 -13.227 1 97.25 213 TYR A CA 1
ATOM 1660 C C . TYR A 1 213 ? 17.953 -3.801 -13.617 1 97.25 213 TYR A C 1
ATOM 1662 O O . TYR A 1 213 ? 17.312 -4.242 -14.562 1 97.25 213 TYR A O 1
ATOM 1670 N N . GLN A 1 214 ? 17.453 -2.842 -12.812 1 94.44 214 GLN A N 1
ATOM 1671 C CA . GLN A 1 214 ? 16.25 -2.053 -13.031 1 94.44 214 GLN A CA 1
ATOM 1672 C C . GLN A 1 214 ? 15 -2.92 -12.922 1 94.44 214 GLN A C 1
ATOM 1674 O O . GLN A 1 214 ? 14.109 -2.844 -13.766 1 94.44 214 GLN A O 1
ATOM 1679 N N . MET A 1 215 ? 15.078 -3.83 -11.953 1 95.5 215 MET A N 1
ATOM 1680 C CA . MET A 1 215 ? 13.945 -4.723 -11.695 1 95.5 215 MET A CA 1
ATOM 1681 C C . MET A 1 215 ? 13.023 -4.141 -10.633 1 95.5 215 MET A C 1
ATOM 1683 O O . MET A 1 215 ? 13.406 -4.027 -9.469 1 95.5 215 MET A O 1
ATOM 1687 N N . ARG A 1 216 ? 11.812 -3.891 -11.047 1 92.62 216 ARG A N 1
ATOM 1688 C CA . ARG A 1 216 ? 10.898 -3.254 -10.102 1 92.62 216 ARG A CA 1
ATOM 1689 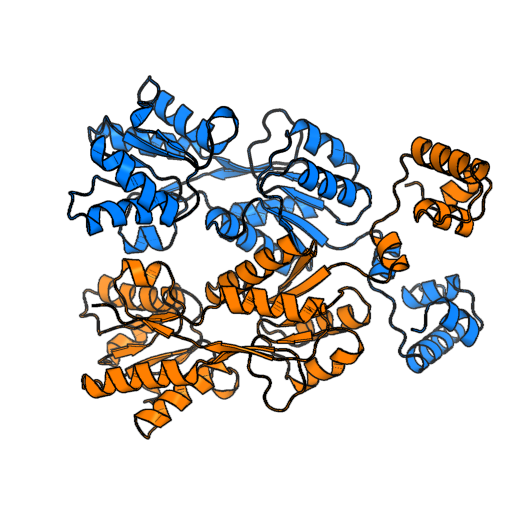C C . ARG A 1 216 ? 9.516 -3.887 -10.164 1 92.62 216 ARG A C 1
ATOM 1691 O O . ARG A 1 216 ? 8.805 -3.951 -9.156 1 92.62 216 ARG A O 1
ATOM 1698 N N . THR A 1 217 ? 9.133 -4.34 -11.305 1 94.12 217 THR A N 1
ATOM 1699 C CA . THR A 1 217 ? 7.758 -4.789 -11.508 1 94.12 217 THR A CA 1
ATOM 1700 C C . THR A 1 217 ? 7.727 -6.18 -12.133 1 94.12 217 THR A C 1
ATOM 1702 O O . THR A 1 217 ? 8.758 -6.684 -12.586 1 94.12 217 THR A O 1
ATOM 1705 N N . PHE A 1 218 ? 6.555 -6.711 -12.172 1 96.5 218 PHE A N 1
ATOM 1706 C CA . PHE A 1 218 ? 6.297 -7.957 -12.883 1 96.5 218 PHE A CA 1
ATOM 1707 C C . PHE A 1 218 ? 6.754 -7.855 -14.336 1 96.5 218 PHE A C 1
ATOM 1709 O O . PHE A 1 218 ? 7.379 -8.781 -14.859 1 96.5 218 PHE A O 1
ATOM 1716 N N . GLN A 1 219 ? 6.453 -6.727 -14.961 1 96.38 219 GLN A N 1
ATOM 1717 C CA . GLN A 1 219 ? 6.793 -6.523 -16.359 1 96.38 219 GLN A CA 1
ATOM 1718 C C . GLN A 1 219 ? 8.305 -6.48 -16.562 1 96.38 219 GLN A C 1
ATOM 1720 O O . GLN A 1 219 ? 8.82 -6.969 -17.578 1 96.38 219 GLN A O 1
ATOM 1725 N N . ASP A 1 220 ? 8.984 -5.883 -15.633 1 97.56 220 ASP A N 1
ATOM 1726 C CA . ASP A 1 220 ? 10.438 -5.902 -15.695 1 97.56 220 ASP A CA 1
ATOM 1727 C C . ASP A 1 220 ? 10.969 -7.332 -15.664 1 97.56 220 ASP A C 1
ATOM 1729 O O . ASP A 1 220 ? 11.891 -7.676 -16.406 1 97.56 220 ASP A O 1
ATOM 1733 N N . GLY A 1 221 ? 10.367 -8.188 -14.773 1 98.38 221 GLY A N 1
ATOM 1734 C CA . GLY A 1 221 ? 10.734 -9.594 -14.719 1 98.38 221 GLY A CA 1
ATOM 1735 C C . GLY A 1 221 ? 10.5 -10.32 -16.031 1 98.38 221 GLY A C 1
ATOM 1736 O O . GLY A 1 221 ? 11.359 -11.078 -16.484 1 98.38 221 GLY A O 1
ATOM 1737 N N . TYR A 1 222 ? 9.367 -10.008 -16.609 1 98.31 222 TYR A N 1
ATOM 1738 C CA . TYR A 1 222 ? 9.047 -10.617 -17.906 1 98.31 222 TYR A CA 1
ATOM 1739 C C . TYR A 1 222 ? 10.102 -10.273 -18.953 1 98.31 222 TYR A C 1
ATOM 1741 O O . TYR A 1 222 ? 10.578 -11.156 -19.672 1 98.31 222 TYR A O 1
ATOM 1749 N N . ARG A 1 223 ? 10.461 -9.031 -19 1 97.94 223 ARG A N 1
ATOM 1750 C CA . ARG A 1 223 ? 11.492 -8.578 -19.938 1 97.94 223 ARG A CA 1
ATOM 1751 C C . ARG A 1 223 ? 12.828 -9.25 -19.641 1 97.94 223 ARG A C 1
ATOM 1753 O O . ARG A 1 223 ? 13.562 -9.617 -20.562 1 97.94 223 ARG A O 1
ATOM 1760 N N . ALA A 1 224 ? 13.141 -9.375 -18.391 1 98.5 224 ALA A N 1
ATOM 1761 C CA . ALA A 1 224 ? 14.383 -10.023 -18 1 98.5 224 ALA A CA 1
ATOM 1762 C C . ALA A 1 224 ? 14.398 -11.484 -18.438 1 98.5 224 ALA A C 1
ATOM 1764 O O . ALA A 1 224 ? 15.461 -12.031 -18.766 1 98.5 224 ALA A O 1
ATOM 1765 N N . GLY A 1 225 ? 13.219 -12.133 -18.406 1 98.38 225 GLY A N 1
ATOM 1766 C CA . GLY A 1 225 ? 13.117 -13.492 -18.906 1 98.38 225 GLY A CA 1
ATOM 1767 C C . GLY A 1 225 ? 13.617 -13.641 -20.344 1 98.38 225 GLY A C 1
ATOM 1768 O O . GLY A 1 225 ? 14.352 -14.578 -20.656 1 98.38 225 GLY A O 1
ATOM 1769 N N . LYS A 1 226 ? 13.234 -12.688 -21.125 1 97.12 226 LYS A N 1
ATOM 1770 C CA . LYS A 1 226 ? 13.68 -12.688 -22.516 1 97.12 226 LYS A CA 1
ATOM 1771 C C . LYS A 1 226 ? 15.203 -12.602 -22.609 1 97.12 226 LYS A C 1
ATOM 1773 O O . LYS A 1 226 ? 15.828 -13.328 -23.375 1 97.12 226 LYS A O 1
ATOM 1778 N N . MET A 1 227 ? 15.797 -11.797 -21.812 1 97.5 227 MET A N 1
ATOM 1779 C CA . MET A 1 227 ? 17.25 -11.578 -21.812 1 97.5 227 MET A CA 1
ATOM 1780 C C . MET A 1 227 ? 17.984 -12.812 -21.312 1 97.5 227 MET A C 1
ATOM 1782 O O . MET A 1 227 ? 18.984 -13.234 -21.891 1 97.5 227 MET A O 1
ATOM 1786 N N . LEU A 1 228 ? 17.484 -13.438 -20.281 1 98.12 228 LEU A N 1
ATOM 1787 C CA . LEU A 1 228 ? 18.219 -14.5 -19.578 1 98.12 228 LEU A CA 1
ATOM 1788 C C . LEU A 1 228 ? 17.984 -15.844 -20.25 1 98.12 228 LEU A C 1
ATOM 1790 O O . LEU A 1 228 ? 18.812 -16.75 -20.141 1 98.12 228 LEU A O 1
ATOM 1794 N N . ALA A 1 229 ? 16.828 -15.969 -20.906 1 97.38 229 ALA A N 1
ATOM 1795 C CA . ALA A 1 229 ? 16.562 -17.234 -21.594 1 97.38 229 ALA A CA 1
ATOM 1796 C C . ALA A 1 229 ? 17.672 -17.562 -22.578 1 97.38 229 ALA A C 1
ATOM 1798 O O . ALA A 1 229 ? 18.094 -18.719 -22.672 1 97.38 229 ALA A O 1
ATOM 1799 N N . ALA A 1 230 ? 18.172 -16.547 -23.203 1 95.56 230 ALA A N 1
ATOM 1800 C CA . ALA A 1 230 ? 19.203 -16.719 -24.203 1 95.56 230 ALA A CA 1
ATOM 1801 C C . ALA A 1 230 ? 20.531 -17.109 -23.562 1 95.56 230 ALA A C 1
ATOM 1803 O O . ALA A 1 230 ? 21.375 -17.75 -24.203 1 95.56 230 ALA A O 1
ATOM 1804 N N . LYS A 1 231 ? 20.734 -16.812 -22.312 1 97 231 LYS A N 1
ATOM 1805 C CA . LYS A 1 231 ? 21.984 -17.031 -21.609 1 97 231 LYS A CA 1
ATOM 1806 C C . LYS A 1 231 ? 21.969 -18.359 -20.859 1 97 231 LYS A C 1
ATOM 1808 O O . LYS A 1 231 ? 23.016 -18.828 -20.375 1 97 231 LYS A O 1
ATOM 1813 N N . GLN A 1 232 ? 20.875 -18.953 -20.703 1 95.19 232 GLN A N 1
ATOM 1814 C CA . GLN A 1 232 ? 20.656 -20.297 -20.172 1 95.19 232 GLN A CA 1
ATOM 1815 C C . GLN A 1 232 ? 21.219 -20.422 -18.75 1 95.19 232 GLN A C 1
ATOM 1817 O O . GLN A 1 232 ? 22.016 -21.312 -18.484 1 95.19 232 GLN A O 1
ATOM 1822 N N . PRO A 1 233 ? 20.812 -19.594 -17.844 1 97.88 233 PRO A N 1
ATOM 1823 C CA . PRO A 1 233 ? 21.141 -19.844 -16.438 1 97.88 233 PRO A CA 1
ATOM 1824 C C . PRO A 1 233 ? 20.578 -21.172 -15.93 1 97.88 233 PRO A C 1
ATOM 1826 O O . PRO A 1 233 ? 19.578 -21.656 -16.453 1 97.88 233 PRO A O 1
ATOM 1829 N N . ASP A 1 234 ? 21.266 -21.766 -15.008 1 97.94 234 ASP A N 1
ATOM 1830 C CA . ASP A 1 234 ? 20.734 -23 -14.461 1 97.94 234 ASP A CA 1
ATOM 1831 C C . ASP A 1 234 ? 19.969 -22.75 -13.164 1 97.94 234 ASP A C 1
ATOM 1833 O O . ASP A 1 234 ? 19.375 -23.672 -12.602 1 97.94 234 ASP A O 1
ATOM 1837 N N . PHE A 1 235 ? 19.969 -21.516 -12.664 1 98.44 235 PHE A N 1
ATOM 1838 C CA . PHE A 1 235 ? 19.172 -21.031 -11.531 1 98.44 235 PHE A CA 1
ATOM 1839 C C . PHE A 1 235 ? 18.953 -19.516 -11.625 1 98.44 235 PHE A C 1
ATOM 1841 O O . PHE A 1 235 ? 19.781 -18.797 -12.195 1 98.44 235 PHE A O 1
ATOM 1848 N N . ILE A 1 236 ? 17.891 -18.953 -11.117 1 98.69 236 ILE A N 1
ATOM 1849 C CA . ILE A 1 236 ? 17.672 -17.516 -11.094 1 98.69 236 ILE A CA 1
ATOM 1850 C C . ILE A 1 236 ? 17.188 -17.094 -9.703 1 98.69 236 ILE A C 1
ATOM 1852 O O . ILE A 1 236 ? 16.266 -17.672 -9.148 1 98.69 236 ILE A O 1
ATOM 1856 N N . LEU A 1 237 ? 17.891 -16.172 -9.109 1 98.81 237 LEU A N 1
ATOM 1857 C CA . LEU A 1 237 ? 17.469 -15.484 -7.891 1 98.81 237 LEU A CA 1
ATOM 1858 C C . LEU A 1 237 ? 16.906 -14.102 -8.211 1 98.81 237 LEU A C 1
ATOM 1860 O O . LEU A 1 237 ? 17.625 -13.211 -8.656 1 98.81 237 LEU A O 1
ATOM 1864 N N . GLY A 1 238 ? 15.602 -13.945 -8.016 1 98.44 238 GLY A N 1
ATOM 1865 C CA . GLY A 1 238 ? 14.969 -12.656 -8.219 1 98.44 238 GLY A CA 1
ATOM 1866 C C . GLY A 1 238 ? 15.023 -11.766 -6.988 1 98.44 238 GLY A C 1
ATOM 1867 O O . GLY A 1 238 ? 15.383 -12.219 -5.902 1 98.44 238 GLY A O 1
ATOM 1868 N N . ASN A 1 239 ? 14.688 -10.492 -7.102 1 97.5 239 ASN A N 1
ATOM 1869 C CA . ASN A 1 239 ? 14.703 -9.562 -5.98 1 97.5 239 ASN A CA 1
ATOM 1870 C C . ASN A 1 239 ? 13.305 -9.312 -5.43 1 97.5 239 ASN A C 1
ATOM 1872 O O . ASN A 1 239 ? 13.125 -8.492 -4.527 1 97.5 239 ASN A O 1
ATOM 1876 N N . GLY A 1 240 ? 12.336 -9.953 -5.906 1 98 240 GLY A N 1
ATOM 1877 C CA . GLY A 1 240 ? 10.938 -9.969 -5.496 1 98 240 GLY A CA 1
ATOM 1878 C C . GLY A 1 240 ? 10.148 -11.117 -6.094 1 98 240 GLY A C 1
ATOM 1879 O O . GLY A 1 240 ? 10.336 -11.469 -7.262 1 98 240 GLY A O 1
ATOM 1880 N N . ASP A 1 241 ? 9.273 -11.734 -5.332 1 98.5 241 ASP A N 1
ATOM 1881 C CA . ASP A 1 241 ? 8.492 -12.875 -5.805 1 98.5 241 ASP A CA 1
ATOM 1882 C C . ASP A 1 241 ? 7.672 -12.508 -7.039 1 98.5 241 ASP A C 1
ATOM 1884 O O . ASP A 1 241 ? 7.539 -13.305 -7.965 1 98.5 241 ASP A O 1
ATOM 1888 N N . ASP A 1 242 ? 7.156 -11.281 -7.066 1 98 242 ASP A N 1
ATOM 1889 C CA . ASP A 1 242 ? 6.359 -10.812 -8.195 1 98 242 ASP A CA 1
ATOM 1890 C C . ASP A 1 242 ? 7.219 -10.664 -9.453 1 98 242 ASP A C 1
ATOM 1892 O O . ASP A 1 242 ? 6.801 -11.055 -10.547 1 98 242 ASP A O 1
ATOM 1896 N N . ILE A 1 243 ? 8.398 -10.141 -9.273 1 98.38 243 ILE A N 1
ATOM 1897 C CA . ILE A 1 243 ? 9.32 -9.938 -10.383 1 98.38 243 ILE A CA 1
ATOM 1898 C C . ILE A 1 243 ? 9.781 -11.289 -10.93 1 98.38 243 ILE A C 1
ATOM 1900 O O . ILE A 1 243 ? 9.805 -11.5 -12.148 1 98.38 243 ILE A O 1
ATOM 1904 N N . THR A 1 244 ? 10.102 -12.195 -10.023 1 98.75 244 THR A N 1
ATOM 1905 C CA . THR A 1 244 ? 10.508 -13.539 -10.414 1 98.75 244 THR A CA 1
ATOM 1906 C C . THR A 1 244 ? 9.367 -14.266 -11.125 1 98.75 244 THR A C 1
ATOM 1908 O O . THR A 1 244 ? 9.602 -15.008 -12.078 1 98.75 244 THR A O 1
ATOM 1911 N N . ALA A 1 245 ? 8.156 -14.039 -10.648 1 98.56 245 ALA A N 1
ATOM 1912 C CA . ALA A 1 245 ? 6.977 -14.594 -11.32 1 98.56 245 ALA A CA 1
ATOM 1913 C C . ALA A 1 245 ? 6.852 -14.055 -12.742 1 98.56 245 ALA A C 1
ATOM 1915 O O . ALA A 1 245 ? 6.434 -14.773 -13.648 1 98.56 245 ALA A O 1
ATOM 1916 N N . GLY A 1 246 ? 7.156 -12.734 -12.914 1 98.44 246 GLY A N 1
ATOM 1917 C CA . GLY A 1 246 ? 7.168 -12.18 -14.258 1 98.44 246 GLY A CA 1
ATOM 1918 C C . GLY A 1 246 ? 8.156 -12.859 -15.18 1 98.44 246 GLY A C 1
ATOM 1919 O O . GLY A 1 246 ? 7.836 -13.156 -16.328 1 98.44 246 GLY A O 1
ATOM 1920 N N . LEU A 1 247 ? 9.32 -13.094 -14.633 1 98.69 247 LEU A N 1
ATOM 1921 C CA . LEU A 1 247 ? 10.336 -13.812 -15.398 1 98.69 247 LEU A CA 1
ATOM 1922 C C . LEU A 1 247 ? 9.844 -15.211 -15.766 1 98.69 247 LEU A C 1
ATOM 1924 O O . LEU A 1 247 ? 9.977 -15.633 -16.922 1 98.69 247 LEU A O 1
ATOM 1928 N N . ARG A 1 248 ? 9.312 -15.961 -14.82 1 98.38 248 ARG A N 1
ATOM 1929 C CA . ARG A 1 248 ? 8.758 -17.281 -15.062 1 98.38 248 ARG A CA 1
ATOM 1930 C C . ARG A 1 248 ? 7.734 -17.25 -16.188 1 98.38 248 ARG A C 1
ATOM 1932 O O . ARG A 1 248 ? 7.688 -18.172 -17.016 1 98.38 248 ARG A O 1
ATOM 1939 N N . GLN A 1 249 ? 6.895 -16.219 -16.156 1 97.81 249 GLN A N 1
ATOM 1940 C CA . GLN A 1 249 ? 5.816 -16.109 -17.141 1 97.81 249 GLN A CA 1
ATOM 1941 C C . GLN A 1 249 ? 6.367 -16.062 -18.562 1 97.81 249 GLN A C 1
ATOM 1943 O O . GLN A 1 249 ? 5.75 -16.578 -19.484 1 97.81 249 GLN A O 1
ATOM 1948 N N . TYR A 1 250 ? 7.52 -15.375 -18.734 1 98.25 250 TYR A N 1
ATOM 1949 C CA . TYR A 1 250 ? 8.148 -15.359 -20.062 1 98.25 250 TYR A CA 1
ATOM 1950 C C . TYR A 1 250 ? 8.43 -16.781 -20.531 1 98.25 250 TYR A C 1
ATOM 1952 O O . TYR A 1 250 ? 8.109 -17.141 -21.672 1 98.25 250 TYR A O 1
ATOM 1960 N N . PHE A 1 251 ? 9.023 -17.625 -19.719 1 98 251 PHE A N 1
ATOM 1961 C CA . PHE A 1 251 ? 9.359 -19 -20.078 1 98 251 PHE A CA 1
ATOM 1962 C C . PHE A 1 251 ? 8.102 -19.797 -20.391 1 98 251 PHE A C 1
ATOM 1964 O O . PHE A 1 251 ? 8.07 -20.578 -21.344 1 98 251 PHE A O 1
ATOM 1971 N N . VAL A 1 252 ? 7.082 -19.578 -19.562 1 96.75 252 VAL A N 1
ATOM 1972 C CA . VAL A 1 252 ? 5.812 -20.266 -19.781 1 96.75 252 VAL A CA 1
ATOM 1973 C C . VAL A 1 252 ? 5.254 -19.875 -21.156 1 96.75 252 VAL A C 1
ATOM 1975 O O . VAL A 1 252 ? 4.898 -20.75 -21.953 1 96.75 252 VAL A O 1
ATOM 1978 N N . ASP A 1 253 ? 5.215 -18.594 -21.422 1 96.5 253 ASP A N 1
ATOM 1979 C CA . ASP A 1 253 ? 4.609 -18.094 -22.641 1 96.5 253 ASP A CA 1
ATOM 1980 C C . ASP A 1 253 ? 5.367 -18.594 -23.875 1 96.5 253 ASP A C 1
ATOM 1982 O O . ASP A 1 253 ? 4.77 -18.797 -24.938 1 96.5 253 ASP A O 1
ATOM 1986 N N . GLN A 1 254 ? 6.641 -18.797 -23.719 1 97.38 254 GLN A N 1
ATOM 1987 C CA . GLN A 1 254 ? 7.477 -19.203 -24.844 1 97.38 254 GLN A CA 1
ATOM 1988 C C . GLN A 1 254 ? 7.648 -20.719 -24.875 1 97.38 254 GLN A C 1
ATOM 1990 O O . GLN A 1 254 ? 8.375 -21.25 -25.719 1 97.38 254 GLN A O 1
ATOM 1995 N N . HIS A 1 255 ? 7.004 -21.391 -23.969 1 97.56 255 HIS A N 1
ATOM 1996 C CA . HIS A 1 255 ? 7.074 -22.844 -23.859 1 97.56 255 HIS A CA 1
ATOM 1997 C C . HIS A 1 255 ? 8.516 -23.312 -23.703 1 97.56 255 HIS A C 1
ATOM 1999 O O . HIS A 1 255 ? 8.938 -24.266 -24.359 1 97.56 255 HIS A O 1
ATOM 2005 N N . LEU A 1 256 ? 9.273 -22.609 -22.969 1 97.38 256 LEU A N 1
ATOM 2006 C CA . LEU A 1 256 ? 10.648 -22.969 -22.641 1 97.38 256 LEU A CA 1
ATOM 2007 C C . LEU A 1 256 ? 10.727 -23.656 -21.281 1 97.38 256 LEU A C 1
ATOM 2009 O O . LEU A 1 256 ? 9.875 -23.438 -20.422 1 97.38 256 LEU A O 1
ATOM 2013 N N . PRO A 1 257 ? 11.773 -24.5 -21.109 1 97 257 PRO A N 1
ATOM 2014 C CA . PRO A 1 257 ? 11.969 -25.031 -19.75 1 97 257 PRO A CA 1
ATOM 2015 C C . PRO A 1 257 ? 12.273 -23.938 -18.734 1 97 257 PRO A C 1
ATOM 2017 O O . PRO A 1 257 ? 13.07 -23.031 -19 1 97 257 PRO A O 1
ATOM 2020 N N . ILE A 1 258 ? 11.672 -23.969 -17.656 1 97.38 258 ILE A N 1
ATOM 2021 C CA . ILE A 1 258 ? 11.852 -22.984 -16.609 1 97.38 258 ILE A CA 1
ATOM 2022 C C . ILE A 1 258 ? 13.008 -23.422 -15.695 1 97.38 258 ILE A C 1
ATOM 2024 O O . ILE A 1 258 ? 12.945 -24.484 -15.07 1 97.38 258 ILE A O 1
ATOM 2028 N N . PRO A 1 259 ? 14.023 -22.672 -15.617 1 97.56 259 PRO A N 1
ATOM 2029 C CA . PRO A 1 259 ? 15.039 -22.984 -14.609 1 97.56 259 PRO A CA 1
ATOM 2030 C C . PRO A 1 259 ? 14.508 -22.875 -13.188 1 97.56 259 PRO A C 1
ATOM 2032 O O . PRO A 1 259 ? 13.477 -22.234 -12.953 1 97.56 259 PRO A O 1
ATOM 2035 N N . PRO A 1 260 ? 15.211 -23.562 -12.211 1 97.88 260 PRO A N 1
ATOM 2036 C CA . PRO A 1 260 ? 14.812 -23.328 -10.82 1 97.88 260 PRO A CA 1
ATOM 2037 C C . PRO A 1 260 ? 14.859 -21.844 -10.438 1 97.88 260 PRO A C 1
ATOM 2039 O O . PRO A 1 260 ? 15.75 -21.125 -10.883 1 97.88 260 PRO A O 1
ATOM 2042 N N . LEU A 1 261 ? 13.875 -21.453 -9.703 1 98.44 261 LEU A N 1
ATOM 2043 C CA . LEU A 1 261 ? 13.703 -20.047 -9.344 1 98.44 261 LEU A CA 1
ATOM 2044 C C . LEU A 1 261 ? 13.648 -19.875 -7.828 1 98.44 261 LEU A C 1
ATOM 2046 O O . LEU A 1 261 ? 13.18 -20.766 -7.113 1 98.44 261 LEU A O 1
ATOM 2050 N N . MET A 1 262 ? 14.086 -18.781 -7.363 1 98.75 262 MET A N 1
ATOM 2051 C CA . MET A 1 262 ? 13.938 -18.297 -5.992 1 98.75 262 MET A CA 1
ATOM 2052 C C . MET A 1 262 ? 13.633 -16.797 -5.969 1 98.75 262 MET A C 1
ATOM 2054 O O . MET A 1 262 ? 14.258 -16.031 -6.695 1 98.75 262 MET A O 1
ATOM 2058 N N . GLY A 1 263 ? 12.633 -16.438 -5.27 1 98.56 263 GLY A N 1
ATOM 2059 C CA . GLY A 1 263 ? 12.289 -15.031 -5.145 1 98.56 263 GLY A CA 1
ATOM 2060 C C . GLY A 1 263 ? 12.734 -14.422 -3.826 1 98.56 263 GLY A C 1
ATOM 2061 O O . GLY A 1 263 ? 13.719 -14.867 -3.23 1 98.56 263 GLY A O 1
ATOM 2062 N N . GLN A 1 264 ? 12.133 -13.336 -3.445 1 98.31 264 GLN A N 1
ATOM 2063 C CA . GLN A 1 264 ? 12.312 -12.648 -2.17 1 98.31 264 GLN A CA 1
ATOM 2064 C C . GLN A 1 264 ? 11.016 -11.977 -1.719 1 98.31 264 GLN A C 1
ATOM 2066 O O . GLN A 1 264 ? 10.125 -11.734 -2.531 1 98.31 264 GLN A O 1
ATOM 2071 N N . GLU A 1 265 ? 10.93 -11.75 -0.396 1 97.5 265 GLU A N 1
ATOM 2072 C CA . GLU A 1 265 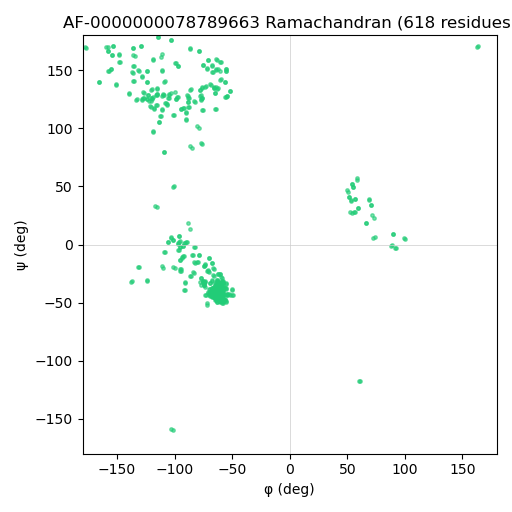? 9.938 -10.906 0.259 1 97.5 265 GLU A CA 1
ATOM 2073 C C . GLU A 1 265 ? 8.711 -11.719 0.681 1 97.5 265 GLU A C 1
ATOM 2075 O O . GLU A 1 265 ? 7.758 -11.172 1.23 1 97.5 265 GLU A O 1
ATOM 2080 N N . ASN A 1 266 ? 8.68 -12.961 0.373 1 97.62 266 ASN A N 1
ATOM 2081 C CA . ASN A 1 266 ? 7.652 -13.875 0.856 1 97.62 266 ASN A CA 1
ATOM 2082 C C . ASN A 1 266 ? 6.25 -13.367 0.524 1 97.62 266 ASN A C 1
ATOM 2084 O O . ASN A 1 266 ? 5.395 -13.273 1.404 1 97.62 266 ASN A O 1
ATOM 2088 N N . GLN A 1 267 ? 6.07 -13 -0.742 1 96.69 267 GLN A N 1
ATOM 2089 C CA . GLN A 1 267 ? 4.773 -12.562 -1.241 1 96.69 267 GLN A CA 1
ATOM 2090 C C . GLN A 1 267 ? 3.861 -13.75 -1.521 1 96.69 267 GLN A C 1
ATOM 2092 O O . GLN A 1 267 ? 4.316 -14.898 -1.55 1 96.69 267 GLN A O 1
ATOM 2097 N N . LEU A 1 268 ? 2.574 -13.461 -1.712 1 95.88 268 LEU A N 1
ATOM 2098 C CA . LEU A 1 268 ? 1.603 -14.5 -2.041 1 95.88 268 LEU A CA 1
ATOM 2099 C C . LEU A 1 268 ? 2.006 -15.242 -3.312 1 95.88 268 LEU A C 1
ATOM 2101 O O . LEU A 1 268 ? 1.781 -16.453 -3.432 1 95.88 268 LEU A O 1
ATOM 2105 N N . SER A 1 269 ? 2.662 -14.539 -4.246 1 96.94 269 SER A N 1
ATOM 2106 C CA . SER A 1 269 ? 3.047 -15.125 -5.523 1 96.94 269 SER A CA 1
ATOM 2107 C C . SER A 1 269 ? 3.973 -16.328 -5.328 1 96.94 269 SER A C 1
ATOM 2109 O O . SER A 1 269 ? 3.82 -17.344 -6 1 96.94 269 SER A O 1
ATOM 2111 N N . SER A 1 270 ? 4.922 -16.234 -4.41 1 97.44 270 SER A N 1
ATOM 2112 C CA . SER A 1 270 ? 5.82 -17.359 -4.207 1 97.44 270 SER A CA 1
ATOM 2113 C C . SER A 1 270 ? 5.09 -18.547 -3.582 1 97.44 270 SER A C 1
ATOM 2115 O O . SER A 1 270 ? 5.391 -19.703 -3.887 1 97.44 270 SER A O 1
ATOM 2117 N N . ARG A 1 271 ? 4.113 -18.266 -2.744 1 95.44 271 ARG A N 1
ATOM 2118 C CA . ARG A 1 271 ? 3.312 -19.328 -2.156 1 95.44 271 ARG A CA 1
ATOM 2119 C C . ARG A 1 271 ? 2.502 -20.062 -3.223 1 95.44 271 ARG A C 1
ATOM 2121 O O . ARG A 1 271 ? 2.48 -21.297 -3.26 1 95.44 271 ARG A O 1
ATOM 2128 N N . LEU A 1 272 ? 1.898 -19.297 -4.062 1 95.5 272 LEU A N 1
ATOM 2129 C CA . LEU A 1 272 ? 1.038 -19.875 -5.094 1 95.5 272 LEU A CA 1
ATOM 2130 C C . LEU A 1 272 ? 1.854 -20.672 -6.098 1 95.5 272 LEU A C 1
ATOM 2132 O O . LEU A 1 272 ? 1.372 -21.672 -6.633 1 95.5 272 LEU A O 1
ATOM 2136 N N . LEU A 1 273 ? 3.088 -20.297 -6.348 1 96.44 273 LEU A N 1
ATOM 2137 C CA . LEU A 1 273 ? 3.943 -20.953 -7.324 1 96.44 273 LEU A CA 1
ATOM 2138 C C . LEU A 1 273 ? 4.789 -22.047 -6.66 1 96.44 273 LEU A C 1
ATOM 2140 O O . LEU A 1 273 ? 5.605 -22.688 -7.324 1 96.44 273 LEU A O 1
ATOM 2144 N N . ASN A 1 274 ? 4.633 -22.203 -5.312 1 96 274 ASN A N 1
ATOM 2145 C CA . ASN A 1 274 ? 5.504 -23.078 -4.539 1 96 274 ASN A CA 1
ATOM 2146 C C . ASN A 1 274 ? 6.977 -22.781 -4.801 1 96 274 ASN A C 1
ATOM 2148 O O . ASN A 1 274 ? 7.777 -23.703 -4.984 1 96 274 ASN A O 1
ATOM 2152 N N . MET A 1 275 ? 7.312 -21.484 -4.891 1 97.69 275 MET A N 1
ATOM 2153 C CA . MET A 1 275 ? 8.648 -20.984 -5.191 1 97.69 275 MET A CA 1
ATOM 2154 C C . MET A 1 275 ? 9.391 -20.609 -3.91 1 97.69 275 MET A C 1
ATOM 2156 O O . MET A 1 275 ? 8.852 -19.891 -3.068 1 97.69 275 MET A O 1
ATOM 2160 N N . SER A 1 276 ? 10.625 -21.141 -3.697 1 98.69 276 SER A N 1
ATOM 2161 C CA . SER A 1 276 ? 11.453 -20.719 -2.572 1 98.69 276 SER A CA 1
ATOM 2162 C C . SER A 1 276 ? 11.656 -19.203 -2.58 1 98.69 276 SER A C 1
ATOM 2164 O O . SER A 1 276 ? 11.625 -18.578 -3.637 1 98.69 276 SER A O 1
ATOM 2166 N N . THR A 1 277 ? 11.805 -18.656 -1.389 1 98.75 277 THR A N 1
ATOM 2167 C CA . THR A 1 277 ? 11.914 -17.219 -1.262 1 98.75 277 THR A CA 1
ATOM 2168 C C . THR A 1 277 ? 12.703 -16.844 -0.005 1 98.75 277 THR A C 1
ATOM 2170 O O . THR A 1 277 ? 13.141 -17.719 0.739 1 98.75 277 THR A O 1
ATOM 2173 N N . ILE A 1 278 ? 13.039 -15.594 0.139 1 98.81 278 ILE A N 1
ATOM 2174 C CA . ILE A 1 278 ? 13.648 -15.031 1.341 1 98.81 278 ILE A CA 1
ATOM 2175 C C . ILE A 1 278 ? 12.703 -14 1.962 1 98.81 278 ILE A C 1
ATOM 2177 O O . ILE A 1 278 ? 12.258 -13.07 1.285 1 98.81 278 ILE A O 1
ATOM 2181 N N . ASP A 1 279 ? 12.305 -14.211 3.15 1 98.69 279 ASP A N 1
ATOM 2182 C CA . ASP A 1 279 ? 11.453 -13.273 3.873 1 98.69 279 ASP A CA 1
ATOM 2183 C C . ASP A 1 279 ? 12.281 -12.258 4.652 1 98.69 279 ASP A C 1
ATOM 2185 O O . ASP A 1 279 ? 13.016 -12.617 5.578 1 98.69 279 ASP A O 1
ATOM 2189 N N . HIS A 1 280 ? 12.227 -11.008 4.277 1 98.38 280 HIS A N 1
ATOM 2190 C CA . HIS A 1 280 ? 12.984 -9.961 4.945 1 98.38 280 HIS A CA 1
ATOM 2191 C C . HIS A 1 280 ? 12.172 -9.328 6.074 1 98.38 280 HIS A C 1
ATOM 2193 O O . HIS A 1 280 ? 12.648 -8.414 6.746 1 98.38 280 HIS A O 1
ATOM 2199 N N . HIS A 1 281 ? 10.93 -9.836 6.285 1 98.19 281 HIS A N 1
ATOM 2200 C CA . HIS A 1 281 ? 10.047 -9.344 7.332 1 98.19 281 HIS A CA 1
ATOM 2201 C C . HIS A 1 281 ? 9.859 -7.836 7.234 1 98.19 281 HIS A C 1
ATOM 2203 O O . HIS A 1 281 ? 10.039 -7.117 8.219 1 98.19 281 HIS A O 1
ATOM 2209 N N . VAL A 1 282 ? 9.492 -7.402 6.016 1 97.31 282 VAL A N 1
ATOM 2210 C CA . VAL A 1 282 ? 9.508 -5.992 5.645 1 97.31 282 VAL A CA 1
ATOM 2211 C C . VAL A 1 282 ? 8.438 -5.242 6.434 1 97.31 282 VAL A C 1
ATOM 2213 O O . VAL A 1 282 ? 8.648 -4.094 6.84 1 97.31 282 VAL A O 1
ATOM 2216 N N . THR A 1 283 ? 7.258 -5.852 6.684 1 95.69 283 THR A N 1
ATOM 2217 C CA . THR A 1 283 ? 6.203 -5.215 7.469 1 95.69 283 THR A CA 1
ATOM 2218 C C . THR A 1 283 ? 6.695 -4.895 8.875 1 95.69 283 THR A C 1
ATOM 2220 O O . THR A 1 283 ? 6.434 -3.811 9.398 1 95.69 283 THR A O 1
ATOM 2223 N N . ALA A 1 284 ? 7.43 -5.793 9.453 1 97.81 284 ALA A N 1
ATOM 2224 C CA . ALA A 1 284 ? 7.988 -5.57 10.781 1 97.81 284 ALA A CA 1
ATOM 2225 C C . ALA A 1 284 ? 9.008 -4.434 10.766 1 97.81 284 ALA A C 1
ATOM 2227 O O . ALA A 1 284 ? 9.102 -3.666 11.727 1 97.81 284 ALA A O 1
ATOM 2228 N N . ILE A 1 285 ? 9.766 -4.344 9.703 1 98.25 285 ILE A N 1
ATOM 2229 C CA . ILE A 1 285 ? 10.742 -3.27 9.555 1 98.25 285 ILE A CA 1
ATOM 2230 C C . ILE A 1 285 ? 10.023 -1.921 9.531 1 98.25 285 ILE A C 1
ATOM 2232 O O . ILE A 1 285 ? 10.453 -0.971 10.188 1 98.25 285 ILE A O 1
ATOM 2236 N N . GLY A 1 286 ? 8.922 -1.845 8.781 1 97.25 286 GLY A N 1
ATOM 2237 C CA . GLY A 1 286 ? 8.141 -0.62 8.75 1 97.25 286 GLY A CA 1
ATOM 2238 C C . GLY A 1 286 ? 7.637 -0.196 10.117 1 97.25 286 GLY A C 1
ATOM 2239 O O . GLY A 1 286 ? 7.738 0.975 10.484 1 97.25 286 GLY A O 1
ATOM 2240 N N . ALA A 1 287 ? 7.109 -1.156 10.867 1 96.38 287 ALA A N 1
ATOM 2241 C CA . ALA A 1 287 ? 6.621 -0.876 12.219 1 96.38 287 ALA A CA 1
ATOM 2242 C C . ALA A 1 287 ? 7.75 -0.378 13.117 1 96.38 287 ALA A C 1
ATOM 2244 O O . ALA A 1 287 ? 7.578 0.587 13.859 1 96.38 287 ALA A O 1
ATOM 2245 N N . ALA A 1 288 ? 8.891 -1.007 13 1 97.75 288 ALA A N 1
ATOM 2246 C CA . ALA A 1 288 ? 10.055 -0.625 13.797 1 97.75 288 ALA A CA 1
ATOM 2247 C C . ALA A 1 288 ? 10.523 0.784 13.453 1 97.75 288 ALA A C 1
ATOM 2249 O O . ALA A 1 288 ? 10.906 1.554 14.336 1 97.75 288 ALA A O 1
ATOM 2250 N N . ALA A 1 289 ? 10.5 1.099 12.141 1 97.81 289 ALA A N 1
ATOM 2251 C CA . ALA A 1 289 ? 10.93 2.42 11.695 1 97.81 289 ALA A CA 1
ATOM 2252 C C . ALA A 1 289 ? 10.055 3.516 12.297 1 97.81 289 ALA A C 1
ATOM 2254 O O . ALA A 1 289 ? 10.57 4.531 12.773 1 97.81 289 ALA A O 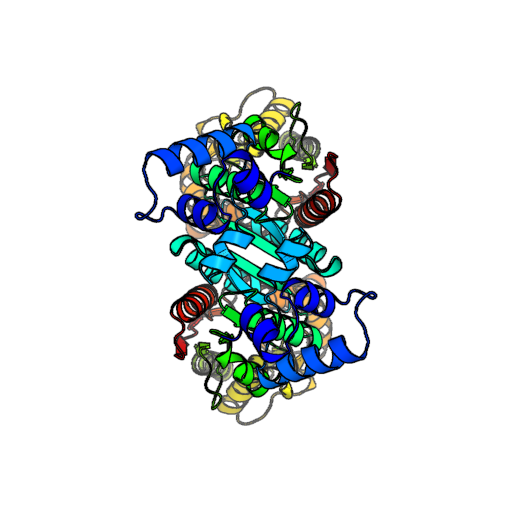1
ATOM 2255 N N . LEU A 1 290 ? 8.758 3.287 12.312 1 95.81 290 LEU A N 1
ATOM 2256 C CA . LEU A 1 290 ? 7.848 4.27 12.891 1 95.81 290 LEU A CA 1
ATOM 2257 C C . LEU A 1 290 ? 8.086 4.418 14.383 1 95.81 290 LEU A C 1
ATOM 2259 O O . LEU A 1 290 ? 8.117 5.535 14.906 1 95.81 290 LEU A O 1
ATOM 2263 N N . LYS A 1 291 ? 8.258 3.328 15.055 1 95.31 291 LYS A N 1
ATOM 2264 C CA . LYS A 1 291 ? 8.492 3.367 16.5 1 95.31 291 LYS A CA 1
ATOM 2265 C C . LYS A 1 291 ? 9.75 4.176 16.828 1 95.31 291 LYS A C 1
ATOM 2267 O O . LYS A 1 291 ? 9.75 4.973 17.766 1 95.31 291 LYS A O 1
ATOM 2272 N N . LEU A 1 292 ? 10.773 3.982 16.062 1 96.81 292 LEU A N 1
ATOM 2273 C CA . LEU A 1 292 ? 12 4.742 16.25 1 96.81 292 LEU A CA 1
ATOM 2274 C C . LEU A 1 292 ? 11.766 6.23 16.031 1 96.81 292 LEU A C 1
ATOM 2276 O O . LEU A 1 292 ? 12.258 7.066 16.781 1 96.81 292 LEU A O 1
ATOM 2280 N N . ALA A 1 293 ? 11.016 6.535 14.961 1 95.31 293 ALA A N 1
ATOM 2281 C CA . ALA A 1 293 ? 10.727 7.93 14.648 1 95.31 293 ALA A CA 1
ATOM 2282 C C . ALA A 1 293 ? 9.953 8.602 15.781 1 95.31 293 ALA A C 1
ATOM 2284 O O . ALA A 1 293 ? 10.234 9.742 16.141 1 95.31 293 ALA A O 1
ATOM 2285 N N . LEU A 1 294 ? 9.039 7.895 16.406 1 92.38 294 LEU A N 1
ATOM 2286 C CA . LEU A 1 294 ? 8.18 8.445 17.453 1 92.38 294 LEU A CA 1
ATOM 2287 C C . LEU A 1 294 ? 8.953 8.617 18.75 1 92.38 294 LEU A C 1
ATOM 2289 O O . LEU A 1 294 ? 8.703 9.555 19.516 1 92.38 294 LEU A O 1
ATOM 2293 N N . ARG A 1 295 ? 9.875 7.773 18.969 1 91 295 ARG A N 1
ATOM 2294 C CA . ARG A 1 295 ? 10.648 7.82 20.203 1 91 295 ARG A CA 1
ATOM 2295 C C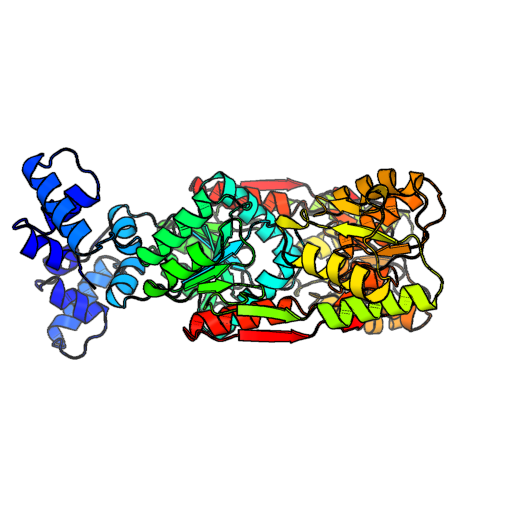 . ARG A 1 295 ? 11.797 8.82 20.094 1 91 295 ARG A C 1
ATOM 2297 O O . ARG A 1 295 ? 12.422 9.172 21.094 1 91 295 ARG A O 1
ATOM 2304 N N . ALA A 1 296 ? 12.008 9.297 18.906 1 90.56 296 ALA A N 1
ATOM 2305 C CA . ALA A 1 296 ? 13.133 10.195 18.656 1 90.56 296 ALA A CA 1
ATOM 2306 C C . ALA A 1 296 ? 14.43 9.625 19.203 1 90.56 296 ALA A C 1
ATOM 2308 O O . ALA A 1 296 ? 15.188 10.32 19.891 1 90.56 296 ALA A O 1
ATOM 2309 N N . GLU A 1 297 ? 14.664 8.359 18.922 1 87.5 297 GLU A N 1
ATOM 2310 C CA . GLU A 1 297 ? 15.852 7.633 19.375 1 87.5 297 GLU A CA 1
ATOM 2311 C C . GLU A 1 297 ? 16.781 7.328 18.203 1 87.5 297 GLU A C 1
ATOM 2313 O O . GLU A 1 297 ? 16.344 6.863 17.156 1 87.5 297 GLU A O 1
ATOM 2318 N N . VAL A 1 298 ? 18.016 7.715 18.484 1 93.75 298 VAL A N 1
ATOM 2319 C CA . VAL A 1 298 ? 19.016 7.277 17.5 1 93.75 298 VAL A CA 1
ATOM 2320 C C . VAL A 1 298 ? 19.484 5.871 17.844 1 93.75 298 VAL A C 1
ATOM 2322 O O . VAL A 1 298 ? 20.469 5.703 18.578 1 93.75 298 VAL A O 1
ATOM 2325 N N . ALA A 1 299 ? 18.75 4.918 17.438 1 96.69 299 ALA A N 1
ATOM 2326 C CA . ALA A 1 299 ? 19.016 3.498 17.656 1 96.69 299 ALA A CA 1
ATOM 2327 C C . ALA A 1 299 ? 18.766 2.689 16.391 1 96.69 299 ALA A C 1
ATOM 2329 O O . ALA A 1 299 ? 18.312 3.229 15.375 1 96.69 299 ALA A O 1
ATOM 2330 N N . GLN A 1 300 ? 19.188 1.505 16.484 1 97.12 300 GLN A N 1
ATOM 2331 C CA . GLN A 1 300 ? 19 0.616 15.344 1 97.12 300 GLN A CA 1
ATOM 2332 C C . GLN A 1 300 ? 18.156 -0.6 15.734 1 97.12 300 GLN A C 1
ATOM 2334 O O . GLN A 1 300 ? 18.312 -1.145 16.828 1 97.12 300 GLN A O 1
ATOM 2339 N N . THR A 1 301 ? 17.203 -0.949 14.961 1 98.06 301 THR A N 1
ATOM 2340 C CA . THR A 1 301 ? 16.469 -2.209 15.023 1 98.06 301 THR A CA 1
ATOM 2341 C C . THR A 1 301 ? 16.781 -3.08 13.812 1 98.06 301 THR A C 1
ATOM 2343 O O . THR A 1 301 ? 16.531 -2.684 12.672 1 98.06 301 THR A O 1
ATOM 2346 N N . VAL A 1 302 ? 17.391 -4.199 14.07 1 98.38 302 VAL A N 1
ATOM 2347 C CA . VAL A 1 302 ? 17.797 -5.105 13 1 98.38 302 VAL A CA 1
ATOM 2348 C C . VAL A 1 302 ? 16.938 -6.371 13.039 1 98.38 302 VAL A C 1
ATOM 2350 O O . VAL A 1 302 ? 16.797 -6.992 14.094 1 98.38 302 VAL A O 1
ATOM 2353 N N . ILE A 1 303 ? 16.359 -6.746 11.945 1 98.44 303 ILE A N 1
ATOM 2354 C CA . ILE A 1 303 ? 15.516 -7.934 11.844 1 98.44 303 ILE A CA 1
ATOM 2355 C C . ILE A 1 303 ? 16.156 -8.938 10.891 1 98.44 303 ILE A C 1
ATOM 2357 O O . ILE A 1 303 ? 16.484 -8.602 9.75 1 98.44 303 ILE A O 1
ATOM 2361 N N . GLN A 1 304 ? 16.297 -10.133 11.289 1 98.25 304 GLN A N 1
ATOM 2362 C CA . GLN A 1 304 ? 16.969 -11.156 10.5 1 98.25 304 GLN A CA 1
ATOM 2363 C C . GLN A 1 304 ? 16.047 -11.68 9.398 1 98.25 304 GLN A C 1
ATOM 2365 O O . GLN A 1 304 ? 14.867 -11.945 9.641 1 98.25 304 GLN A O 1
ATOM 2370 N N . SER A 1 305 ? 16.578 -11.773 8.211 1 98.56 305 SER A N 1
ATOM 2371 C CA . SER A 1 305 ? 15.844 -12.391 7.109 1 98.56 305 SER A CA 1
ATOM 2372 C C . SER A 1 305 ? 15.828 -13.914 7.242 1 98.56 305 SER A C 1
ATOM 2374 O O . SER A 1 305 ? 16.719 -14.492 7.863 1 98.56 305 SER A O 1
ATOM 2376 N N . ASP A 1 306 ? 14.805 -14.523 6.645 1 98.62 306 ASP A N 1
ATOM 2377 C CA . ASP A 1 306 ? 14.672 -15.977 6.695 1 98.62 306 ASP A CA 1
ATOM 2378 C C . ASP A 1 306 ? 14.602 -16.562 5.293 1 98.62 306 ASP A C 1
ATOM 2380 O O . ASP A 1 306 ? 13.828 -16.109 4.453 1 98.62 306 ASP A O 1
ATOM 2384 N N . LEU A 1 307 ? 15.469 -17.562 5.102 1 98.75 307 LEU A N 1
ATOM 2385 C CA . LEU A 1 307 ? 15.359 -18.359 3.887 1 98.75 307 LEU A CA 1
ATOM 2386 C C . LEU A 1 307 ? 14.211 -19.359 3.992 1 98.75 307 LEU A C 1
ATOM 2388 O O . LEU A 1 307 ? 14.109 -20.094 4.977 1 98.75 307 LEU A O 1
ATOM 2392 N N . ILE A 1 308 ? 13.281 -19.359 3.076 1 98.69 308 ILE A N 1
ATOM 2393 C CA . ILE A 1 308 ? 12.156 -20.281 3.01 1 98.69 308 ILE A CA 1
ATOM 2394 C C . ILE A 1 308 ? 12.289 -21.172 1.777 1 98.69 308 ILE A C 1
ATOM 2396 O O . ILE A 1 308 ? 12.078 -20.719 0.65 1 98.69 308 ILE A O 1
ATOM 2400 N N . LEU A 1 309 ? 12.648 -22.375 1.95 1 98.19 309 LEU A N 1
ATOM 2401 C CA . LEU A 1 309 ? 12.758 -23.328 0.854 1 98.19 309 LEU A CA 1
ATOM 2402 C C . LEU A 1 309 ? 11.422 -24.031 0.602 1 98.19 309 LEU A C 1
ATOM 2404 O O . LEU A 1 309 ? 10.758 -24.469 1.545 1 98.19 309 LEU A O 1
ATOM 2408 N N . ARG A 1 310 ? 11 -24 -0.635 1 94.81 310 ARG A N 1
ATOM 2409 C CA . ARG A 1 310 ? 9.781 -24.688 -1.056 1 94.81 310 ARG A CA 1
ATOM 2410 C C . ARG A 1 310 ? 10.094 -25.75 -2.104 1 94.81 310 ARG A C 1
ATOM 2412 O O . ARG A 1 310 ? 11.125 -25.688 -2.775 1 94.81 310 ARG A O 1
ATOM 2419 N N . ASP A 1 311 ? 9.289 -26.812 -2.398 1 78.5 311 ASP A N 1
ATOM 2420 C CA . ASP A 1 311 ? 9.547 -27.969 -3.244 1 78.5 311 ASP A CA 1
ATOM 2421 C C . ASP A 1 311 ? 9.219 -27.672 -4.703 1 78.5 311 ASP A C 1
ATOM 2423 O O . ASP A 1 311 ? 8.336 -26.859 -4.992 1 78.5 311 ASP A O 1
ATOM 2427 N N . MET B 1 1 ? 13.805 27.781 20 1 56.75 1 MET B N 1
ATOM 2428 C CA . MET B 1 1 ? 13.938 28.047 18.578 1 56.75 1 MET B CA 1
ATOM 2429 C C . MET B 1 1 ? 13.492 29.469 18.25 1 56.75 1 MET B C 1
ATOM 2431 O O . MET B 1 1 ? 12.617 30.016 18.922 1 56.75 1 MET B O 1
ATOM 2435 N N . ALA B 1 2 ? 14.336 30.125 17.484 1 70.88 2 ALA B N 1
ATOM 2436 C CA . ALA B 1 2 ? 14.023 31.5 17.094 1 70.88 2 ALA B CA 1
ATOM 2437 C C . ALA B 1 2 ? 12.641 31.578 16.438 1 70.88 2 ALA B C 1
ATOM 2439 O O . ALA B 1 2 ? 12.219 30.641 15.75 1 70.88 2 ALA B O 1
ATOM 2440 N N . ASN B 1 3 ? 11.812 32.406 16.859 1 76.88 3 ASN B N 1
ATOM 2441 C CA . ASN B 1 3 ? 10.508 32.594 16.25 1 76.88 3 ASN B CA 1
ATOM 2442 C C . ASN B 1 3 ? 10.383 34 15.617 1 76.88 3 ASN B C 1
ATOM 2444 O O . ASN B 1 3 ? 11.352 34.75 15.617 1 76.88 3 ASN B O 1
ATOM 2448 N N . ILE B 1 4 ? 9.219 34.125 15.062 1 81.75 4 ILE B N 1
ATOM 2449 C CA . ILE B 1 4 ? 9.016 35.344 14.281 1 81.75 4 ILE B CA 1
ATOM 2450 C C . ILE B 1 4 ? 9.172 36.562 15.18 1 81.75 4 ILE B C 1
ATOM 2452 O O . ILE B 1 4 ? 9.633 37.625 14.727 1 81.75 4 ILE B O 1
ATOM 2456 N N . HIS B 1 5 ? 8.938 36.375 16.453 1 82.38 5 HIS B N 1
ATOM 2457 C CA . HIS B 1 5 ? 9.07 37.469 17.391 1 82.38 5 HIS B CA 1
ATOM 2458 C C . HIS B 1 5 ? 10.531 37.812 17.656 1 82.38 5 HIS B C 1
ATOM 2460 O O . HIS B 1 5 ? 10.898 38.969 17.781 1 82.38 5 HIS B O 1
ATOM 2466 N N . ASP B 1 6 ? 11.297 36.75 17.672 1 87.06 6 ASP B N 1
ATOM 2467 C CA . ASP B 1 6 ? 12.734 36.969 17.844 1 87.06 6 ASP B CA 1
ATOM 2468 C C . ASP B 1 6 ? 13.32 37.719 16.672 1 87.06 6 ASP B C 1
ATOM 2470 O O . ASP B 1 6 ? 14.141 38.625 16.875 1 87.06 6 ASP B O 1
ATOM 2474 N N . ILE B 1 7 ? 12.812 37.375 15.547 1 89.38 7 ILE B N 1
ATOM 2475 C CA . ILE B 1 7 ? 13.297 38.031 14.352 1 89.38 7 ILE B CA 1
ATOM 2476 C C . ILE B 1 7 ? 12.875 39.5 14.367 1 89.38 7 ILE B C 1
ATOM 2478 O O . ILE B 1 7 ? 13.664 40.406 14.039 1 89.38 7 ILE B O 1
ATOM 2482 N N . ALA B 1 8 ? 11.656 39.719 14.711 1 89.81 8 ALA B N 1
ATOM 2483 C CA . ALA B 1 8 ? 11.141 41.094 14.789 1 89.81 8 ALA B CA 1
ATOM 2484 C C . ALA B 1 8 ? 11.953 41.906 15.773 1 89.81 8 ALA B C 1
ATOM 2486 O O . ALA B 1 8 ? 12.391 43.031 15.445 1 89.81 8 ALA B O 1
ATOM 2487 N N . ARG B 1 9 ? 12.242 41.375 16.844 1 90.19 9 ARG B N 1
ATOM 2488 C CA . ARG B 1 9 ? 13 42.031 17.891 1 90.19 9 ARG B CA 1
ATOM 2489 C C . ARG B 1 9 ? 14.414 42.375 17.438 1 90.19 9 ARG B C 1
ATOM 2491 O O . ARG B 1 9 ? 14.883 43.5 17.578 1 90.19 9 ARG B O 1
ATOM 2498 N N . LEU B 1 10 ? 15.039 41.406 16.844 1 91.38 10 LEU B N 1
ATOM 2499 C CA . LEU B 1 10 ? 16.453 41.562 16.484 1 91.38 10 LEU B CA 1
ATOM 2500 C C . LEU B 1 10 ? 16.609 42.406 15.234 1 91.38 10 LEU B C 1
ATOM 2502 O O . LEU B 1 10 ? 17.609 43.094 15.07 1 91.38 10 LEU B O 1
ATOM 2506 N N . SER B 1 11 ? 15.672 42.312 14.383 1 91.75 11 SER B N 1
ATOM 2507 C CA . SER B 1 11 ? 15.75 43.062 13.133 1 91.75 11 SER B CA 1
ATOM 2508 C C . SER B 1 11 ? 15.266 44.5 13.32 1 91.75 11 SER B C 1
ATOM 2510 O O . SER B 1 11 ? 15.562 45.375 12.5 1 91.75 11 SER B O 1
ATOM 2512 N N . GLY B 1 12 ? 14.43 44.781 14.305 1 92.5 12 GLY B N 1
ATOM 2513 C CA . GLY B 1 12 ? 13.898 46.125 14.57 1 92.5 12 GLY B CA 1
ATOM 2514 C C . GLY B 1 12 ? 12.609 46.406 13.82 1 92.5 12 GLY B C 1
ATOM 2515 O O . GLY B 1 12 ? 12.156 47.562 13.773 1 92.5 12 GLY B O 1
ATOM 2516 N N . TYR B 1 13 ? 12.102 45.375 13.234 1 92.06 13 TYR B N 1
ATOM 2517 C CA . TYR B 1 13 ? 10.852 45.531 12.484 1 92.06 13 TYR B CA 1
ATOM 2518 C C . TYR B 1 13 ? 9.711 44.812 13.172 1 92.06 13 TYR B C 1
ATOM 2520 O O . TYR B 1 13 ? 9.938 44 14.078 1 92.06 13 TYR B O 1
ATOM 2528 N N . SER B 1 14 ? 8.461 45.188 12.75 1 88.19 14 SER B N 1
ATOM 2529 C CA . SER B 1 14 ? 7.297 44.531 13.312 1 88.19 14 SER B CA 1
ATOM 2530 C C . SER B 1 14 ? 7.18 43.094 12.805 1 88.19 14 SER B C 1
ATOM 2532 O O . SER B 1 14 ? 7.754 42.75 11.773 1 88.19 14 SER B O 1
ATOM 2534 N N . THR B 1 15 ? 6.406 42.219 13.586 1 87.88 15 THR B N 1
ATOM 2535 C CA . THR B 1 15 ? 6.152 40.844 13.172 1 87.88 15 THR B CA 1
ATOM 2536 C C . THR B 1 15 ? 5.426 40.812 11.828 1 87.88 15 THR B C 1
ATOM 2538 O O . THR B 1 15 ? 5.637 39.906 11.023 1 87.88 15 THR B O 1
ATOM 2541 N N . ALA B 1 16 ? 4.656 41.844 11.5 1 84.56 16 ALA B N 1
ATOM 2542 C CA . ALA B 1 16 ? 3.953 41.938 10.227 1 84.56 16 ALA B CA 1
ATOM 2543 C C . ALA B 1 16 ? 4.93 42.156 9.078 1 84.56 16 ALA B C 1
ATOM 2545 O O . ALA B 1 16 ? 4.789 41.562 8.008 1 84.56 16 ALA B O 1
ATOM 2546 N N . THR B 1 17 ? 5.832 43.031 9.367 1 87.69 17 THR B N 1
ATOM 2547 C CA . THR B 1 17 ? 6.836 43.312 8.344 1 87.69 17 THR B CA 1
ATOM 2548 C C . THR B 1 17 ? 7.703 42.094 8.094 1 87.69 17 THR B C 1
ATOM 2550 O O . THR B 1 17 ? 8.008 41.75 6.941 1 87.69 17 THR B O 1
ATOM 2553 N N . VAL B 1 18 ? 8.039 41.406 9.211 1 88.12 18 VAL B N 1
ATOM 2554 C CA . VAL B 1 18 ? 8.82 40.188 9.102 1 88.12 18 VAL B CA 1
ATOM 2555 C C . VAL B 1 18 ? 8.047 39.125 8.297 1 88.12 18 VAL B C 1
ATOM 2557 O O . VAL B 1 18 ? 8.602 38.5 7.402 1 88.12 18 VAL B O 1
ATOM 2560 N N . SER B 1 19 ? 6.816 39.031 8.547 1 81.38 19 SER B N 1
ATOM 2561 C CA . SER B 1 19 ? 5.965 38.094 7.832 1 81.38 19 SER B CA 1
ATOM 2562 C C . SER B 1 19 ? 5.914 38.406 6.34 1 81.38 19 SER B C 1
ATOM 2564 O O . SER B 1 19 ? 5.977 37.5 5.5 1 81.38 19 SER B O 1
ATOM 2566 N N . ARG B 1 20 ? 5.836 39.656 6.062 1 81.88 20 ARG B N 1
ATOM 2567 C CA . ARG B 1 20 ? 5.789 40.094 4.672 1 81.88 20 ARG B CA 1
ATOM 2568 C C . ARG B 1 20 ? 7.074 39.75 3.938 1 81.88 20 ARG B C 1
ATOM 2570 O O . ARG B 1 20 ? 7.035 39.312 2.777 1 81.88 20 ARG B O 1
ATOM 2577 N N . VAL B 1 21 ? 8.109 39.875 4.637 1 82.38 21 VAL B N 1
ATOM 2578 C CA . VAL B 1 21 ? 9.398 39.531 4.035 1 82.38 21 VAL B CA 1
ATOM 2579 C C . VAL B 1 21 ? 9.469 38.031 3.809 1 82.38 21 VAL B C 1
ATOM 2581 O O . VAL B 1 21 ? 9.883 37.562 2.736 1 82.38 21 VAL B O 1
ATOM 2584 N N . ILE B 1 22 ? 9 37.281 4.816 1 81.56 22 ILE B N 1
ATOM 2585 C CA . ILE B 1 22 ? 9.031 35.812 4.773 1 81.56 22 ILE B CA 1
ATOM 2586 C C . ILE B 1 22 ? 8.164 35.312 3.623 1 81.56 22 ILE B C 1
ATOM 2588 O O . ILE B 1 22 ? 8.531 34.375 2.924 1 81.56 22 ILE B O 1
ATOM 2592 N N . ASN B 1 23 ? 7.156 36.031 3.373 1 75.88 23 ASN B N 1
ATOM 2593 C CA . ASN B 1 23 ? 6.207 35.594 2.355 1 75.88 23 ASN B CA 1
ATOM 2594 C C . ASN B 1 23 ? 6.492 36.25 1.007 1 75.88 23 ASN B C 1
ATOM 2596 O O . ASN B 1 23 ? 5.699 36.125 0.073 1 75.88 23 ASN B O 1
ATOM 2600 N N . GLY B 1 24 ? 7.555 36.938 0.924 1 75.62 24 GLY B N 1
ATOM 2601 C CA . GLY B 1 24 ? 8.023 37.5 -0.332 1 75.62 24 GLY B CA 1
ATOM 2602 C C . GLY B 1 24 ? 7.191 38.688 -0.813 1 75.62 24 GLY B C 1
ATOM 2603 O O . GLY B 1 24 ? 7.074 38.906 -2.018 1 75.62 24 GLY B O 1
ATOM 2604 N N . HIS B 1 25 ? 6.543 39.312 0.065 1 68.88 25 HIS B N 1
ATOM 2605 C CA . HIS B 1 25 ? 5.715 40.469 -0.336 1 68.88 25 HIS B CA 1
ATOM 2606 C C . HIS B 1 25 ? 6.57 41.594 -0.89 1 68.88 25 HIS B C 1
ATOM 2608 O O . HIS B 1 25 ? 7.648 41.875 -0.365 1 68.88 25 HIS B O 1
ATOM 2614 N N . ARG B 1 26 ? 6.129 42.156 -1.972 1 76.94 26 ARG B N 1
ATOM 2615 C CA . ARG B 1 26 ? 6.887 43.125 -2.746 1 76.94 26 ARG B CA 1
ATOM 2616 C C . ARG B 1 26 ? 6.918 44.469 -2.039 1 76.94 26 ARG B C 1
ATOM 2618 O O . ARG B 1 26 ? 7.785 45.312 -2.318 1 76.94 26 ARG B O 1
ATOM 2625 N N . TYR B 1 27 ? 6.039 44.656 -1.146 1 81 27 TYR B N 1
ATOM 2626 C CA . TYR B 1 27 ? 5.879 46.031 -0.623 1 81 27 TYR B CA 1
ATOM 2627 C C . TYR B 1 27 ? 6.832 46.25 0.542 1 81 27 TYR B C 1
ATOM 2629 O O . TYR B 1 27 ? 6.656 47.219 1.3 1 81 27 TYR B O 1
ATOM 2637 N N . VAL B 1 28 ? 7.855 45.5 0.762 1 84.81 28 VAL B N 1
ATOM 2638 C CA . VAL B 1 28 ? 8.828 45.719 1.827 1 84.81 28 VAL B CA 1
ATOM 2639 C C . VAL B 1 28 ? 10.102 46.312 1.252 1 84.81 28 VAL B C 1
ATOM 2641 O O . VAL B 1 28 ? 10.531 45.969 0.153 1 84.81 28 VAL B O 1
ATOM 2644 N N . SER B 1 29 ? 10.609 47.438 1.882 1 88.69 29 SER B N 1
ATOM 2645 C CA . SER B 1 29 ? 11.812 48.125 1.405 1 88.69 29 SER B CA 1
ATOM 2646 C C . SER B 1 29 ? 12.992 47.156 1.307 1 88.69 29 SER B C 1
ATOM 2648 O O . SER B 1 29 ? 13.039 46.156 2.023 1 88.69 29 SER B O 1
ATOM 2650 N N . ALA B 1 30 ? 13.883 47.406 0.428 1 89.5 30 ALA B N 1
ATOM 2651 C CA . ALA B 1 30 ? 15.062 46.562 0.228 1 89.5 30 ALA B CA 1
ATOM 2652 C C . ALA B 1 30 ? 15.906 46.469 1.5 1 89.5 30 ALA B C 1
ATOM 2654 O O . ALA B 1 30 ? 16.453 45.438 1.823 1 89.5 30 ALA B O 1
ATOM 2655 N N . ALA B 1 31 ? 16.031 47.656 2.158 1 90.31 31 ALA B N 1
ATOM 2656 C CA . ALA B 1 31 ? 16.812 47.719 3.391 1 90.31 31 ALA B CA 1
ATOM 2657 C C . ALA B 1 31 ? 16.203 46.812 4.465 1 90.31 31 ALA B C 1
ATOM 2659 O O . ALA B 1 31 ? 16.906 46.062 5.129 1 90.31 31 ALA B O 1
ATOM 2660 N N . ALA B 1 32 ? 14.938 46.906 4.652 1 91 32 ALA B N 1
ATOM 2661 C CA . ALA B 1 32 ? 14.234 46.062 5.633 1 91 32 ALA B CA 1
ATOM 2662 C C . ALA B 1 32 ? 14.367 44.594 5.301 1 91 32 ALA B C 1
ATOM 2664 O O . ALA B 1 32 ? 14.656 43.781 6.18 1 91 32 ALA B O 1
ATOM 2665 N N . ARG B 1 33 ? 14.188 44.219 4.113 1 92.19 33 ARG B N 1
ATOM 2666 C CA . ARG B 1 33 ? 14.312 42.844 3.658 1 92.19 33 ARG B CA 1
ATOM 2667 C C . ARG B 1 33 ? 15.703 42.281 3.959 1 92.19 33 ARG B C 1
ATOM 2669 O O . ARG B 1 33 ? 15.836 41.188 4.488 1 92.19 33 ARG B O 1
ATOM 2676 N N . ALA B 1 34 ? 16.703 43.031 3.562 1 90.88 34 ALA B N 1
ATOM 2677 C CA . ALA B 1 34 ? 18.078 42.594 3.771 1 90.88 34 ALA B CA 1
ATOM 2678 C C . ALA B 1 34 ? 18.359 42.344 5.25 1 90.88 34 ALA B C 1
ATOM 2680 O O . ALA B 1 34 ? 18.984 41.344 5.617 1 90.88 34 ALA B O 1
ATOM 2681 N N . ARG B 1 35 ? 17.984 43.281 6.047 1 91.81 35 ARG B N 1
ATOM 2682 C CA . ARG B 1 35 ? 18.219 43.188 7.484 1 91.81 35 ARG B CA 1
ATOM 2683 C C . ARG B 1 35 ? 17.484 41.969 8.07 1 91.81 35 ARG B C 1
ATOM 2685 O O . ARG B 1 35 ? 18.062 41.219 8.859 1 91.81 35 ARG B O 1
ATOM 2692 N N . ILE B 1 36 ? 16.25 41.812 7.715 1 91.38 36 ILE B N 1
ATOM 2693 C CA . ILE B 1 36 ? 15.438 40.719 8.219 1 91.38 36 ILE B CA 1
ATOM 2694 C C . ILE B 1 36 ? 16.031 39.375 7.762 1 91.38 36 ILE B C 1
ATOM 2696 O O . ILE B 1 36 ? 16.172 38.469 8.562 1 91.38 36 ILE B O 1
ATOM 2700 N N . LEU B 1 37 ? 16.438 39.312 6.57 1 90.06 37 LEU B N 1
ATOM 2701 C CA . LEU B 1 37 ? 17.031 38.094 6.043 1 90.06 37 LEU B CA 1
ATOM 2702 C C . LEU B 1 37 ? 18.328 37.781 6.762 1 90.06 37 LEU B C 1
ATOM 2704 O O . LEU B 1 37 ? 18.641 36.625 7.008 1 90.06 37 LEU B O 1
ATOM 2708 N N . THR B 1 38 ? 19.156 38.781 7 1 89 38 THR B N 1
ATOM 2709 C CA . THR B 1 38 ? 20.406 38.625 7.73 1 89 38 THR B CA 1
ATOM 2710 C C . THR B 1 38 ? 20.141 38.031 9.117 1 89 38 THR B C 1
ATOM 2712 O O . THR B 1 38 ? 20.828 37.094 9.539 1 89 38 THR B O 1
ATOM 2715 N N . VAL B 1 39 ? 19.172 38.562 9.836 1 89.5 39 VAL B N 1
ATOM 2716 C CA . VAL B 1 39 ? 18.812 38.094 11.172 1 89.5 39 VAL B CA 1
ATOM 2717 C C . VAL B 1 39 ? 18.312 36.656 11.086 1 89.5 39 VAL B C 1
ATOM 2719 O O . VAL B 1 39 ? 18.656 35.812 11.93 1 89.5 39 VAL B O 1
ATOM 2722 N N . MET B 1 40 ? 17.484 36.375 10.078 1 87.19 40 MET B N 1
ATOM 2723 C CA . MET B 1 40 ? 16.984 35.031 9.891 1 87.19 40 MET B CA 1
ATOM 2724 C C . MET B 1 40 ? 18.125 34.031 9.695 1 87.19 40 MET B C 1
ATOM 2726 O O . MET B 1 40 ? 18.094 32.938 10.258 1 87.19 40 MET B O 1
ATOM 2730 N N . LYS B 1 41 ? 19.062 34.406 8.914 1 85.31 41 LYS B N 1
ATOM 2731 C CA . LYS B 1 41 ? 20.234 33.562 8.664 1 85.31 41 LYS B CA 1
ATOM 2732 C C . LYS B 1 41 ? 21.031 33.344 9.945 1 85.31 41 LYS B C 1
ATOM 2734 O O . LYS B 1 41 ? 21.453 32.219 10.227 1 85.31 41 LYS B O 1
ATOM 2739 N N . GLN B 1 42 ? 21.25 34.469 10.688 1 86.5 42 GLN B N 1
ATOM 2740 C CA . GLN B 1 42 ? 21.984 34.375 11.938 1 86.5 42 GLN B CA 1
ATOM 2741 C C . GLN B 1 42 ? 21.312 33.438 12.922 1 86.5 42 GLN B C 1
ATOM 2743 O O . GLN B 1 42 ? 22 32.719 13.664 1 86.5 42 GLN B O 1
ATOM 2748 N N . LEU B 1 43 ? 20.016 33.406 12.82 1 86.31 43 LEU B N 1
ATOM 2749 C CA . LEU B 1 43 ? 19.25 32.594 13.766 1 86.31 43 LEU B CA 1
ATOM 2750 C C . LEU B 1 43 ? 18.953 31.234 13.188 1 86.31 43 LEU B C 1
ATOM 2752 O O . LEU B 1 43 ? 18.328 30.391 13.852 1 86.31 43 LEU B O 1
ATOM 2756 N N . ASP B 1 44 ? 19.375 31.031 11.961 1 81.38 44 ASP B N 1
ATOM 2757 C CA . ASP B 1 44 ? 19.016 29.812 11.242 1 81.38 44 ASP B CA 1
ATOM 2758 C C . ASP B 1 44 ? 17.5 29.594 11.25 1 81.38 44 ASP B C 1
ATOM 2760 O O . ASP B 1 44 ? 17.031 28.484 11.516 1 81.38 44 ASP B O 1
ATOM 2764 N N . TYR B 1 45 ? 16.828 30.828 11.109 1 77.25 45 TYR B N 1
ATOM 2765 C CA . TYR B 1 45 ? 15.375 30.797 11.156 1 77.25 45 TYR B CA 1
ATOM 2766 C C . TYR B 1 45 ? 14.797 30.438 9.789 1 77.25 45 TYR B C 1
ATOM 2768 O O . TYR B 1 45 ? 15.18 31.016 8.773 1 77.25 45 TYR B O 1
ATOM 2776 N N . VAL B 1 46 ? 14.008 29.375 9.859 1 74.94 46 VAL B N 1
ATOM 2777 C CA . VAL B 1 46 ? 13.203 29.047 8.688 1 74.94 46 VAL B CA 1
ATOM 2778 C C . VAL B 1 46 ? 11.727 29.062 9.055 1 74.94 46 VAL B C 1
ATOM 2780 O O . VAL B 1 46 ? 11.328 28.516 10.094 1 74.94 46 VAL B O 1
ATOM 2783 N N . PRO B 1 47 ? 10.93 29.875 8.258 1 71.62 47 PRO B N 1
ATOM 2784 C CA . PRO B 1 47 ? 9.5 29.906 8.57 1 71.62 47 PRO B CA 1
ATOM 2785 C C . PRO B 1 47 ? 8.883 28.516 8.648 1 71.62 47 PRO B C 1
ATOM 2787 O O . PRO B 1 47 ? 9.219 27.641 7.844 1 71.62 47 PRO B O 1
ATOM 2790 N N . SER B 1 48 ? 8.133 28.344 9.75 1 72.19 48 SER B N 1
ATOM 2791 C CA . SER B 1 48 ? 7.477 27.062 9.906 1 72.19 48 SER B CA 1
ATOM 2792 C C . SER B 1 48 ? 6.434 26.828 8.812 1 72.19 48 SER B C 1
ATOM 2794 O O . SER B 1 48 ? 5.75 27.766 8.398 1 72.19 48 SER B O 1
ATOM 2796 N N . THR B 1 49 ? 6.465 25.656 8.148 1 65.94 49 THR B N 1
ATOM 2797 C CA . THR B 1 49 ? 5.461 25.281 7.156 1 65.94 49 THR B CA 1
ATOM 2798 C C . THR B 1 49 ? 4.051 25.469 7.719 1 65.94 49 THR B C 1
ATOM 2800 O O . THR B 1 49 ? 3.154 25.938 7.02 1 65.94 49 THR B O 1
ATOM 2803 N N . MET B 1 50 ? 3.953 25.125 8.938 1 61.75 50 MET B N 1
ATOM 2804 C CA . MET B 1 50 ? 2.658 25.281 9.594 1 61.75 50 MET B CA 1
ATOM 2805 C C . MET B 1 50 ? 2.203 26.734 9.586 1 61.75 50 MET B C 1
ATOM 2807 O O . MET B 1 50 ? 1.037 27.016 9.305 1 61.75 50 MET B O 1
ATOM 2811 N N . ALA B 1 51 ? 3.186 27.562 9.812 1 60.47 51 ALA B N 1
ATOM 2812 C CA . ALA B 1 51 ? 2.871 29 9.836 1 60.47 51 ALA B CA 1
ATOM 2813 C C . ALA B 1 51 ? 2.549 29.5 8.43 1 60.47 51 ALA B C 1
ATOM 2815 O O . ALA B 1 51 ? 1.639 30.312 8.25 1 60.47 51 ALA B O 1
ATOM 2816 N N . GLN B 1 52 ? 3.318 29.031 7.535 1 63.41 52 GLN B N 1
ATOM 2817 C CA . GLN B 1 52 ? 3.09 29.438 6.152 1 63.41 52 GLN B CA 1
ATOM 2818 C C . GLN B 1 52 ? 1.738 28.938 5.648 1 63.41 52 GLN B C 1
ATOM 2820 O O . GLN B 1 52 ? 1.024 29.656 4.953 1 63.41 52 GLN B O 1
ATOM 2825 N N . ASN B 1 53 ? 1.504 27.703 5.953 1 63.19 53 ASN B N 1
ATOM 2826 C CA . ASN B 1 53 ? 0.219 27.141 5.551 1 63.19 53 ASN B CA 1
ATOM 2827 C C . ASN B 1 53 ? -0.947 27.891 6.188 1 63.19 53 ASN B C 1
ATOM 2829 O O . ASN B 1 53 ? -1.979 28.109 5.551 1 63.19 53 ASN B O 1
ATOM 2833 N N . LEU B 1 54 ? -0.76 28.328 7.293 1 56.78 54 LEU B N 1
ATOM 2834 C CA . LEU B 1 54 ? -1.775 29.109 7.988 1 56.78 54 LEU B CA 1
ATOM 2835 C C . LEU B 1 54 ? -2.053 30.422 7.254 1 56.78 54 LEU B C 1
ATOM 2837 O O . LEU B 1 54 ? -3.209 30.812 7.098 1 56.78 54 LEU B O 1
ATOM 2841 N N . SER B 1 55 ? -0.951 30.938 6.781 1 55.66 55 SER B N 1
ATOM 2842 C CA . SER B 1 55 ? -1.1 32.219 6.086 1 55.66 55 SER B CA 1
ATOM 2843 C C . SER B 1 55 ? -1.734 32.031 4.711 1 55.66 55 SER B C 1
ATOM 2845 O O . SER B 1 55 ? -2.504 32.875 4.254 1 55.66 55 SER B O 1
ATOM 2847 N N . ALA B 1 56 ? -1.368 30.953 4.164 1 61.25 56 ALA B N 1
ATOM 2848 C CA . ALA B 1 56 ? -1.871 30.672 2.82 1 61.25 56 ALA B CA 1
ATOM 2849 C C . ALA B 1 56 ? -3.268 30.062 2.877 1 61.25 56 ALA B C 1
ATOM 2851 O O . ALA B 1 56 ? -3.975 30.016 1.866 1 61.25 56 ALA B O 1
ATOM 2852 N N . GLY B 1 57 ? -3.664 29.609 3.938 1 64.75 57 GLY B N 1
ATOM 2853 C CA . GLY B 1 57 ? -4.953 28.969 4.109 1 64.75 57 GLY B CA 1
ATOM 2854 C C . GLY B 1 57 ? -5.008 27.578 3.498 1 64.75 57 GLY B C 1
ATOM 2855 O O . GLY B 1 57 ? -6.09 27.062 3.213 1 64.75 57 GLY B O 1
ATOM 2856 N N . LYS B 1 58 ? -3.863 27.062 3.002 1 75.88 58 LYS B N 1
ATOM 2857 C CA . LYS B 1 58 ? -3.824 25.719 2.412 1 75.88 58 LYS B CA 1
ATOM 2858 C C . LYS B 1 58 ? -2.775 24.844 3.096 1 75.88 58 LYS B C 1
ATOM 2860 O O . LYS B 1 58 ? -1.706 25.328 3.473 1 75.88 58 LYS B O 1
ATOM 2865 N N . THR B 1 59 ? -3.131 23.625 3.293 1 76.94 59 THR B N 1
ATOM 2866 C CA . THR B 1 59 ? -2.201 22.672 3.891 1 76.94 59 THR B CA 1
ATOM 2867 C C . THR B 1 59 ? -1.48 21.875 2.811 1 76.94 59 THR B C 1
ATOM 2869 O O . THR B 1 59 ? -0.459 21.234 3.078 1 76.94 59 THR B O 1
ATOM 2872 N N . ARG B 1 60 ? -2.062 21.828 1.606 1 81.5 60 ARG B N 1
ATOM 2873 C CA . ARG B 1 60 ? -1.606 21 0.493 1 81.5 60 ARG B CA 1
ATOM 2874 C C . ARG B 1 60 ? -1.617 19.531 0.869 1 81.5 60 ARG B C 1
ATOM 2876 O O . ARG B 1 60 ? -0.748 18.766 0.439 1 81.5 60 ARG B O 1
ATOM 2883 N N . THR B 1 61 ? -2.545 19.219 1.714 1 88.06 61 THR B N 1
ATOM 2884 C CA . THR B 1 61 ? -2.666 17.844 2.191 1 88.06 61 THR B CA 1
ATOM 2885 C C . THR B 1 61 ? -4.09 17.328 2.002 1 88.06 61 THR B C 1
ATOM 2887 O O . THR B 1 61 ? -5.055 18.031 2.293 1 88.06 61 THR B O 1
ATOM 2890 N N . ILE B 1 62 ? -4.164 16.172 1.438 1 93.19 62 ILE B N 1
ATOM 2891 C CA . ILE B 1 62 ? -5.441 15.477 1.343 1 93.19 62 ILE B CA 1
ATOM 2892 C C . ILE B 1 62 ? -5.449 14.289 2.301 1 93.19 62 ILE B C 1
ATOM 2894 O O . ILE B 1 62 ? -4.531 13.461 2.283 1 93.19 62 ILE B O 1
ATOM 2898 N N . GLY B 1 63 ? -6.426 14.289 3.217 1 94.81 63 GLY B N 1
ATOM 2899 C CA . GLY B 1 63 ? -6.602 13.125 4.074 1 94.81 63 GLY B CA 1
ATOM 2900 C C . GLY B 1 63 ? -7.293 11.969 3.373 1 94.81 63 GLY B C 1
ATOM 2901 O O . GLY B 1 63 ? -8.32 12.156 2.725 1 94.81 63 GLY B O 1
ATOM 2902 N N . VAL B 1 64 ? -6.688 10.852 3.469 1 95.88 64 VAL B N 1
ATOM 2903 C CA . VAL B 1 64 ? -7.246 9.633 2.879 1 95.88 64 VAL B CA 1
ATOM 2904 C C . VAL B 1 64 ? -7.656 8.664 3.984 1 95.88 64 VAL B C 1
ATOM 2906 O O . VAL B 1 64 ? -6.805 8.07 4.645 1 95.88 64 VAL B O 1
ATOM 2909 N N . ILE B 1 65 ? -8.938 8.469 4.145 1 95.19 65 ILE B N 1
ATOM 2910 C CA . ILE B 1 65 ? -9.477 7.621 5.203 1 95.19 65 ILE B CA 1
ATOM 2911 C C . ILE B 1 65 ? -9.57 6.18 4.703 1 95.19 65 ILE B C 1
ATOM 2913 O O . ILE B 1 65 ? -10.227 5.906 3.697 1 95.19 65 ILE B O 1
ATOM 2917 N N . LEU B 1 66 ? -8.906 5.34 5.438 1 91.94 66 LEU B N 1
ATOM 2918 C CA . LEU B 1 66 ? -8.789 3.936 5.062 1 91.94 66 LEU B CA 1
ATOM 2919 C C . LEU B 1 66 ? -9.203 3.031 6.219 1 91.94 66 LEU B C 1
ATOM 2921 O O . LEU B 1 66 ? -8.664 3.131 7.32 1 91.94 66 LEU B O 1
ATOM 2925 N N . PRO B 1 67 ? -10.141 2.1 5.984 1 90.19 67 PRO B N 1
ATOM 2926 C CA . PRO B 1 67 ? -10.523 1.207 7.078 1 90.19 67 PRO B CA 1
ATOM 2927 C C . PRO B 1 67 ? -9.477 0.135 7.367 1 90.19 67 PRO B C 1
ATOM 2929 O O . PRO B 1 67 ? -9.391 -0.362 8.492 1 90.19 67 PRO B O 1
ATOM 2932 N N . HIS B 1 68 ? -8.75 -0.303 6.25 1 84.31 68 HIS B N 1
ATOM 2933 C CA . HIS B 1 68 ? -7.75 -1.357 6.383 1 84.31 68 HIS B CA 1
ATOM 2934 C C . HIS B 1 68 ? -6.484 -1.021 5.598 1 84.31 68 HIS B C 1
ATOM 2936 O O . HIS B 1 68 ? -6.555 -0.374 4.551 1 84.31 68 HIS B O 1
ATOM 2942 N N . THR B 1 69 ? -5.371 -1.513 6.168 1 79.31 69 THR B N 1
ATOM 2943 C CA . THR B 1 69 ? -4.109 -1.251 5.48 1 79.31 69 THR B CA 1
ATOM 2944 C C . THR B 1 69 ? -3.557 -2.531 4.859 1 79.31 69 THR B C 1
ATOM 2946 O O . THR B 1 69 ? -2.576 -2.492 4.117 1 79.31 69 THR B O 1
ATOM 2949 N N . ASP B 1 70 ? -4.172 -3.627 5.125 1 78.88 70 ASP B N 1
ATOM 2950 C CA . ASP B 1 70 ? -3.662 -4.922 4.68 1 78.88 70 ASP B CA 1
ATOM 2951 C C . ASP B 1 70 ? -4.621 -5.578 3.691 1 78.88 70 ASP B C 1
ATOM 2953 O O . ASP B 1 70 ? -4.766 -6.805 3.678 1 78.88 70 ASP B O 1
ATOM 2957 N N . HIS B 1 71 ? -5.316 -4.859 2.914 1 87.44 71 HIS B N 1
ATOM 2958 C CA . HIS B 1 71 ? -6.242 -5.363 1.905 1 87.44 71 HIS B CA 1
ATOM 2959 C C . HIS B 1 71 ? -5.895 -4.828 0.521 1 87.44 71 HIS B C 1
ATOM 2961 O O . HIS B 1 71 ? -5.863 -3.615 0.31 1 87.44 71 HIS B O 1
ATOM 2967 N N . PRO B 1 72 ? -5.707 -5.797 -0.418 1 89.44 72 PRO B N 1
ATOM 2968 C CA . PRO B 1 72 ? -5.227 -5.398 -1.742 1 89.44 72 PRO B CA 1
ATOM 2969 C C . PRO B 1 72 ? -6.113 -4.348 -2.402 1 89.44 72 PRO B C 1
ATOM 2971 O O . PRO B 1 72 ? -5.617 -3.463 -3.104 1 89.44 72 PRO B O 1
ATOM 2974 N N . TYR B 1 73 ? 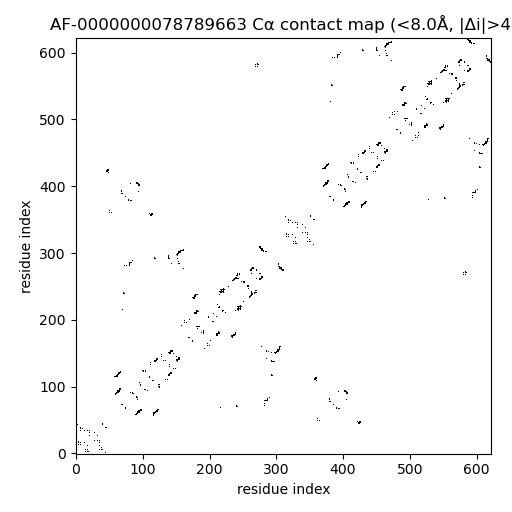-7.41 -4.383 -2.168 1 91.25 73 TYR B N 1
ATOM 2975 C CA . TYR B 1 73 ? -8.312 -3.371 -2.717 1 91.25 73 TYR B CA 1
ATOM 2976 C C . TYR B 1 73 ? -7.871 -1.973 -2.301 1 91.25 73 TYR B C 1
ATOM 2978 O O . TYR B 1 73 ? -7.73 -1.083 -3.145 1 91.25 73 TYR B O 1
ATOM 2986 N N . PHE B 1 74 ? -7.586 -1.794 -1.098 1 91.56 74 PHE B N 1
ATOM 2987 C CA . PHE B 1 74 ? -7.223 -0.477 -0.588 1 91.56 74 PHE B CA 1
ATOM 2988 C C . PHE B 1 74 ? -5.801 -0.111 -0.995 1 91.56 74 PHE B C 1
ATOM 2990 O O . PHE B 1 74 ? -5.496 1.061 -1.227 1 91.56 74 PHE B O 1
ATOM 2997 N N . GLU B 1 75 ? -5.004 -1.113 -1.095 1 88.81 75 GLU B N 1
ATOM 2998 C CA . GLU B 1 75 ? -3.65 -0.858 -1.578 1 88.81 75 GLU B CA 1
ATOM 2999 C C . GLU B 1 75 ? -3.666 -0.291 -2.994 1 88.81 75 GLU B C 1
ATOM 3001 O O . GLU B 1 75 ? -2.906 0.626 -3.311 1 88.81 75 GLU B O 1
ATOM 3006 N N . GLN B 1 76 ? -4.516 -0.854 -3.832 1 92.94 76 GLN B N 1
ATOM 3007 C CA . GLN B 1 76 ? -4.645 -0.353 -5.195 1 92.94 76 GLN B CA 1
ATOM 3008 C C . GLN B 1 76 ? -5.188 1.073 -5.211 1 92.94 76 GLN B C 1
ATOM 3010 O O . GLN B 1 76 ? -4.719 1.914 -5.98 1 92.94 76 GLN B O 1
ATOM 3015 N N . LEU B 1 77 ? -6.176 1.296 -4.371 1 94.5 77 LEU B N 1
ATOM 3016 C CA . LEU B 1 77 ? -6.75 2.633 -4.273 1 94.5 77 LEU B CA 1
ATOM 3017 C C . LEU B 1 77 ? -5.688 3.652 -3.881 1 94.5 77 LEU B C 1
ATOM 3019 O O . LEU B 1 77 ? -5.566 4.703 -4.512 1 94.5 77 LEU B O 1
ATOM 3023 N N . VAL B 1 78 ? -4.957 3.32 -2.873 1 91.25 78 VAL B N 1
ATOM 3024 C CA . VAL B 1 78 ? -3.93 4.215 -2.35 1 91.25 78 VAL B CA 1
ATOM 3025 C C . VAL B 1 78 ? -2.85 4.434 -3.406 1 91.25 78 VAL B C 1
ATOM 3027 O O . VAL B 1 78 ? -2.357 5.551 -3.576 1 91.25 78 VAL B O 1
ATOM 3030 N N . THR B 1 79 ? -2.529 3.393 -4.102 1 90.12 79 THR B N 1
ATOM 3031 C CA . THR B 1 79 ? -1.551 3.523 -5.176 1 90.12 79 THR B CA 1
ATOM 3032 C C . THR B 1 79 ? -2.012 4.555 -6.203 1 90.12 79 THR B C 1
ATOM 3034 O O . THR B 1 79 ? -1.234 5.418 -6.617 1 90.12 79 THR B O 1
ATOM 3037 N N . GLY B 1 80 ? -3.229 4.453 -6.637 1 93 80 GLY B N 1
ATOM 3038 C CA . GLY B 1 80 ? -3.777 5.426 -7.57 1 93 80 GLY B CA 1
ATOM 3039 C C . GLY B 1 80 ? -3.746 6.848 -7.043 1 93 80 GLY B C 1
ATOM 3040 O O . GLY B 1 80 ? -3.391 7.777 -7.766 1 93 80 GLY B O 1
ATOM 3041 N N . ILE B 1 81 ? -4.082 6.973 -5.758 1 93.75 81 ILE B N 1
ATOM 3042 C CA . ILE B 1 81 ? -4.109 8.273 -5.105 1 93.75 81 ILE B CA 1
ATOM 3043 C C . ILE B 1 81 ? -2.695 8.852 -5.059 1 93.75 81 ILE B C 1
ATOM 3045 O O . ILE B 1 81 ? -2.48 10.016 -5.426 1 93.75 81 ILE B O 1
ATOM 3049 N N . LEU B 1 82 ? -1.755 8.039 -4.641 1 88.19 82 LEU B N 1
ATOM 3050 C CA . LEU B 1 82 ? -0.378 8.492 -4.477 1 88.19 82 LEU B CA 1
ATOM 3051 C C . LEU B 1 82 ? 0.242 8.844 -5.824 1 88.19 82 LEU B C 1
ATOM 3053 O O . LEU B 1 82 ? 0.96 9.844 -5.945 1 88.19 82 LEU B O 1
ATOM 3057 N N . ASN B 1 83 ? -0.052 8.062 -6.82 1 86.88 83 ASN B N 1
ATOM 3058 C CA . ASN B 1 83 ? 0.441 8.367 -8.164 1 86.88 83 ASN B CA 1
ATOM 3059 C C . ASN B 1 83 ? -0.066 9.719 -8.648 1 86.88 83 ASN B C 1
ATOM 3061 O O . ASN B 1 83 ? 0.699 10.508 -9.203 1 86.88 83 ASN B O 1
ATOM 3065 N N . ALA B 1 84 ? -1.312 9.961 -8.391 1 89.44 84 ALA B N 1
ATOM 3066 C CA . ALA B 1 84 ? -1.911 11.227 -8.797 1 89.44 84 ALA B CA 1
ATOM 3067 C C . ALA B 1 84 ? -1.361 12.383 -7.973 1 89.44 84 ALA B C 1
ATOM 3069 O O . ALA B 1 84 ? -1.17 13.492 -8.484 1 89.44 84 ALA B O 1
ATOM 3070 N N . ALA B 1 85 ? -1.142 12.141 -6.688 1 85.44 85 ALA B N 1
ATOM 3071 C CA . ALA B 1 85 ? -0.623 13.172 -5.793 1 85.44 85 ALA B CA 1
ATOM 3072 C C . ALA B 1 85 ? 0.776 13.609 -6.215 1 85.44 85 ALA B C 1
ATOM 3074 O O . ALA B 1 85 ? 1.118 14.789 -6.121 1 85.44 85 ALA B O 1
ATOM 3075 N N . MET B 1 86 ? 1.534 12.734 -6.629 1 78.44 86 MET B N 1
ATOM 3076 C CA . MET B 1 86 ? 2.898 13.016 -7.066 1 78.44 86 MET B CA 1
ATOM 3077 C C . MET B 1 86 ? 2.9 13.992 -8.242 1 78.44 86 MET B C 1
ATOM 3079 O O . MET B 1 86 ? 3.773 14.859 -8.336 1 78.44 86 MET B O 1
ATOM 3083 N N . ILE B 1 87 ? 1.93 13.898 -9.031 1 77.81 87 ILE B N 1
ATOM 3084 C CA . ILE B 1 87 ? 1.84 14.742 -10.219 1 77.81 87 ILE B CA 1
ATOM 3085 C C . ILE B 1 87 ? 1.39 16.141 -9.82 1 77.81 87 ILE B C 1
ATOM 3087 O O . ILE B 1 87 ? 1.84 17.141 -10.391 1 77.81 87 ILE B O 1
ATOM 3091 N N . GLY B 1 88 ? 0.645 16.328 -8.766 1 72.31 88 GLY B N 1
ATOM 3092 C CA . GLY B 1 88 ? 0.045 17.594 -8.383 1 72.31 88 GLY B CA 1
ATOM 3093 C C . GLY B 1 88 ? 0.771 18.281 -7.242 1 72.31 88 GLY B C 1
ATOM 3094 O O . GLY B 1 88 ? 0.379 19.375 -6.809 1 72.31 88 GLY B O 1
ATOM 3095 N N . ASN B 1 89 ? 1.917 17.797 -6.777 1 77 89 ASN B N 1
ATOM 3096 C CA . ASN B 1 89 ? 2.666 18.328 -5.641 1 77 89 ASN B CA 1
ATOM 3097 C C . ASN B 1 89 ? 1.804 18.391 -4.383 1 77 89 ASN B C 1
ATOM 3099 O O . ASN B 1 89 ? 1.778 19.422 -3.699 1 77 89 ASN B O 1
ATOM 3103 N N . TYR B 1 90 ? 0.837 17.609 -4.164 1 81.38 90 TYR B N 1
ATOM 3104 C CA . TYR B 1 90 ? 0.056 17.422 -2.945 1 81.38 90 TYR B CA 1
ATOM 3105 C C . TYR B 1 90 ? 0.528 16.203 -2.174 1 81.38 90 TYR B C 1
ATOM 3107 O O . TYR B 1 90 ? 1.157 15.305 -2.744 1 81.38 90 TYR B O 1
ATOM 3115 N N . HIS B 1 91 ? 0.219 16.297 -0.91 1 84.56 91 HIS B N 1
ATOM 3116 C CA . HIS B 1 91 ? 0.553 15.18 -0.04 1 84.56 91 HIS B CA 1
ATOM 3117 C C . HIS B 1 91 ? -0.701 14.43 0.394 1 84.56 91 HIS B C 1
ATOM 3119 O O . HIS B 1 91 ? -1.75 15.039 0.614 1 84.56 91 HIS B O 1
ATOM 3125 N N . ALA B 1 92 ? -0.553 13.195 0.415 1 89.94 92 ALA B N 1
ATOM 3126 C CA . ALA B 1 92 ? -1.637 12.367 0.933 1 89.94 92 ALA B CA 1
ATOM 3127 C C . ALA B 1 92 ? -1.307 11.836 2.326 1 89.94 92 ALA B C 1
ATOM 3129 O O . ALA B 1 92 ? -0.229 11.281 2.549 1 89.94 92 ALA B O 1
ATOM 3130 N N . VAL B 1 93 ? -2.232 12.109 3.236 1 89.62 93 VAL B N 1
ATOM 3131 C CA . VAL B 1 93 ? -2.104 11.586 4.594 1 89.62 93 VAL B CA 1
ATOM 3132 C C . VAL B 1 93 ? -3.072 10.422 4.797 1 89.62 93 VAL B C 1
ATOM 3134 O O . VAL B 1 93 ? -4.27 10.555 4.523 1 89.62 93 VAL B O 1
ATOM 3137 N N . ILE B 1 94 ? -2.508 9.367 5.262 1 90.12 94 ILE B N 1
ATOM 3138 C CA . ILE B 1 94 ? -3.342 8.188 5.469 1 90.12 94 ILE B CA 1
ATOM 3139 C C . ILE B 1 94 ? -3.969 8.242 6.859 1 90.12 94 ILE B C 1
ATOM 3141 O O . ILE B 1 94 ? -3.266 8.414 7.859 1 90.12 94 ILE B O 1
ATOM 3145 N N . LEU B 1 95 ? -5.246 8.125 6.91 1 90.81 95 LEU B N 1
ATOM 3146 C CA . LEU B 1 95 ? -6.039 8.211 8.133 1 90.81 95 LEU B CA 1
ATOM 3147 C C . LEU B 1 95 ? -6.789 6.91 8.391 1 90.81 95 LEU B C 1
ATOM 3149 O O . LEU B 1 95 ? -7.875 6.699 7.848 1 90.81 95 LEU B O 1
ATOM 3153 N N . PRO B 1 96 ? -6.281 6.066 9.203 1 87.5 96 PRO B N 1
ATOM 3154 C CA . PRO B 1 96 ? -6.945 4.793 9.484 1 87.5 96 PRO B CA 1
ATOM 3155 C C . PRO B 1 96 ? -8.234 4.961 10.273 1 87.5 96 PRO B C 1
ATOM 3157 O O . PRO B 1 96 ? -8.289 5.758 11.219 1 87.5 96 PRO B O 1
ATOM 3160 N N . SER B 1 97 ? -9.25 4.242 9.922 1 89.38 97 SER B N 1
ATOM 3161 C CA . SER B 1 97 ? -10.523 4.426 10.617 1 89.38 97 SER B CA 1
ATOM 3162 C C . SER B 1 97 ? -11.023 3.115 11.203 1 89.38 97 SER B C 1
ATOM 3164 O O . SER B 1 97 ? -11.789 3.115 12.172 1 89.38 97 SER B O 1
ATOM 3166 N N . ARG B 1 98 ? -10.727 1.91 10.586 1 87.31 98 ARG B N 1
ATOM 3167 C CA . ARG B 1 98 ? -11.242 0.604 10.977 1 87.31 98 ARG B CA 1
ATOM 3168 C C . ARG B 1 98 ? -12.766 0.619 11.07 1 87.31 98 ARG B C 1
ATOM 3170 O O . ARG B 1 98 ? -13.344 -0.005 11.961 1 87.31 98 ARG B O 1
ATOM 3177 N N . TYR B 1 99 ? -13.375 1.47 10.312 1 90.81 99 TYR B N 1
ATOM 3178 C CA . TYR B 1 99 ? -14.812 1.664 10.242 1 90.81 99 TYR B CA 1
ATOM 3179 C C . TYR B 1 99 ? -15.359 2.225 11.555 1 90.81 99 TYR B C 1
ATOM 3181 O O . TYR B 1 99 ? -16.547 2.119 11.836 1 90.81 99 TYR B O 1
ATOM 3189 N N . ASP B 1 100 ? -14.484 2.795 12.375 1 92.25 100 ASP B N 1
ATOM 3190 C CA . ASP B 1 100 ? -14.906 3.432 13.617 1 92.25 100 ASP B CA 1
ATOM 3191 C C . ASP B 1 100 ? -15.539 4.793 13.344 1 92.25 100 ASP B C 1
ATOM 3193 O O . ASP B 1 100 ? -14.852 5.738 12.961 1 92.25 100 ASP B O 1
ATOM 3197 N N . GLN B 1 101 ? -16.781 4.906 13.648 1 95.5 101 GLN B N 1
ATOM 3198 C CA . GLN B 1 101 ? -17.547 6.105 13.32 1 95.5 101 GLN B CA 1
ATOM 3199 C C . GLN B 1 101 ? -17 7.324 14.062 1 95.5 101 GLN B C 1
ATOM 3201 O O . GLN B 1 101 ? -16.953 8.422 13.508 1 95.5 101 GLN B O 1
ATOM 3206 N N . GLU B 1 102 ? -16.609 7.125 15.297 1 93.5 102 GLU B N 1
ATOM 3207 C CA . GLU B 1 102 ? -16.094 8.242 16.078 1 93.5 102 GLU B CA 1
ATOM 3208 C C . GLU B 1 102 ? -14.766 8.742 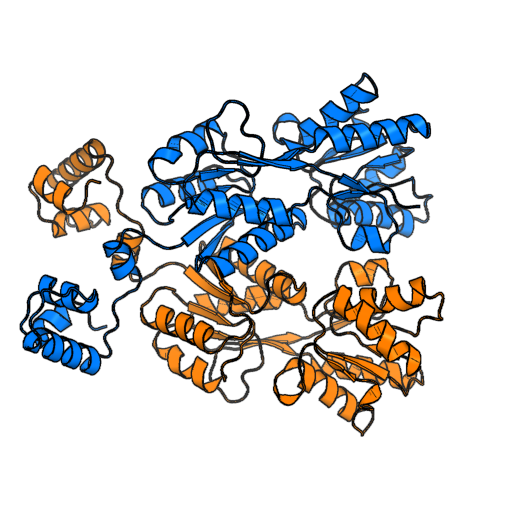15.523 1 93.5 102 GLU B C 1
ATOM 3210 O O . GLU B 1 102 ? -14.523 9.945 15.469 1 93.5 102 GLU B O 1
ATOM 3215 N N . LEU B 1 103 ? -14.023 7.836 15.148 1 90.38 103 LEU B N 1
ATOM 3216 C CA . LEU B 1 103 ? -12.742 8.211 14.555 1 90.38 103 LEU B CA 1
ATOM 3217 C C . LEU B 1 103 ? -12.961 8.938 13.227 1 90.38 103 LEU B C 1
ATOM 3219 O O . LEU B 1 103 ? -12.297 9.938 12.945 1 90.38 103 LEU B O 1
ATOM 3223 N N . GLU B 1 104 ? -13.82 8.43 12.391 1 95.56 104 GLU B N 1
ATOM 3224 C CA . GLU B 1 104 ? -14.148 9.094 11.141 1 95.56 104 GLU B CA 1
ATOM 3225 C C . GLU B 1 104 ? -14.68 10.5 11.383 1 95.56 104 GLU B C 1
ATOM 3227 O O . GLU B 1 104 ? -14.328 11.438 10.664 1 95.56 104 GLU B O 1
ATOM 3232 N N . ARG B 1 105 ? -15.469 10.633 12.43 1 95.19 105 ARG B N 1
ATOM 3233 C CA . ARG B 1 105 ? -15.977 11.953 12.797 1 95.19 105 ARG B CA 1
ATOM 3234 C C . ARG B 1 105 ? -14.844 12.883 13.203 1 95.19 105 ARG B C 1
ATOM 3236 O O . ARG B 1 105 ? -14.867 14.078 12.891 1 95.19 105 ARG B O 1
ATOM 3243 N N . THR B 1 106 ? -13.922 12.352 13.914 1 90.62 106 THR B N 1
ATOM 3244 C CA . THR B 1 106 ? -12.773 13.148 14.312 1 90.62 106 THR B CA 1
ATOM 3245 C C . THR B 1 106 ? -12.031 13.68 13.086 1 90.62 106 THR B C 1
ATOM 3247 O O . THR B 1 106 ? -11.547 14.812 13.094 1 90.62 106 THR B O 1
ATOM 3250 N N . TYR B 1 107 ? -11.906 12.891 12.023 1 92.94 107 TYR B N 1
ATOM 3251 C CA . TYR B 1 107 ? -11.258 13.344 10.797 1 92.94 107 TYR B CA 1
ATOM 3252 C C . TYR B 1 107 ? -12.07 14.43 10.109 1 92.94 107 TYR B C 1
ATOM 3254 O O . TYR B 1 107 ? -11.516 15.375 9.555 1 92.94 107 TYR B O 1
ATOM 3262 N N . LEU B 1 108 ? -13.383 14.281 10.148 1 95 108 LEU B N 1
ATOM 3263 C CA . LEU B 1 108 ? -14.266 15.312 9.609 1 95 108 LEU B CA 1
ATOM 3264 C C . LEU B 1 108 ? -14.117 16.609 10.383 1 95 108 LEU B C 1
ATOM 3266 O O . LEU B 1 108 ? -14.039 17.688 9.789 1 95 108 LEU B O 1
ATOM 3270 N N . GLU B 1 109 ? -14.031 16.484 11.672 1 90.38 109 GLU B N 1
ATOM 3271 C CA . GLU B 1 109 ? -13.82 17.656 12.508 1 90.38 109 GLU B CA 1
ATOM 3272 C C . GLU B 1 109 ? -12.461 18.297 12.234 1 90.38 109 GLU B C 1
ATOM 3274 O O . GLU B 1 109 ? -12.32 19.516 12.289 1 90.38 109 GLU B O 1
ATOM 3279 N N . ALA B 1 110 ? -11.516 17.5 11.945 1 88.38 110 ALA B N 1
ATOM 3280 C CA . ALA B 1 110 ? -10.203 18.016 11.578 1 88.38 110 ALA B CA 1
ATOM 3281 C C . ALA B 1 110 ? -10.273 18.781 10.266 1 88.38 110 ALA B C 1
ATOM 3283 O O . ALA B 1 110 ? -9.578 19.797 10.094 1 88.38 110 ALA B O 1
ATOM 3284 N N . LEU B 1 111 ? -11.062 18.281 9.32 1 91.31 111 LEU B N 1
ATOM 3285 C CA . LEU B 1 111 ? -11.297 19.047 8.094 1 91.31 111 LEU B CA 1
ATOM 3286 C C . LEU B 1 111 ? -11.883 20.406 8.414 1 91.31 111 LEU B C 1
ATOM 3288 O O . LEU B 1 111 ? -11.445 21.422 7.859 1 91.31 111 LEU B O 1
ATOM 3292 N N . ARG B 1 112 ? -12.836 20.375 9.328 1 87.69 112 ARG B N 1
ATOM 3293 C CA . ARG B 1 112 ? -13.469 21.625 9.758 1 87.69 112 ARG B CA 1
ATOM 3294 C C . ARG B 1 112 ? -12.438 22.594 10.32 1 87.69 112 ARG B C 1
ATOM 3296 O O . ARG B 1 112 ? -12.531 23.797 10.109 1 87.69 112 ARG B O 1
ATOM 3303 N N . ARG B 1 113 ? -11.453 22.078 10.922 1 83.19 113 ARG B N 1
ATOM 3304 C CA . ARG B 1 113 ? -10.391 22.875 11.531 1 83.19 113 ARG B CA 1
ATOM 3305 C C . ARG B 1 113 ? -9.273 23.141 10.531 1 83.19 113 ARG B C 1
ATOM 3307 O O . ARG B 1 113 ? -8.195 23.609 10.914 1 83.19 113 ARG B O 1
ATOM 3314 N N . GLN B 1 114 ? -9.445 22.672 9.305 1 83.69 114 GLN B N 1
ATOM 3315 C CA . GLN B 1 114 ? -8.539 22.922 8.195 1 83.69 114 GLN B CA 1
ATOM 3316 C C . GLN B 1 114 ? -7.215 22.188 8.375 1 83.69 114 GLN B C 1
ATOM 3318 O O . GLN B 1 114 ? -6.148 22.734 8.078 1 83.69 114 GLN B O 1
ATOM 3323 N N . ALA B 1 115 ? -7.367 21.047 8.977 1 82.62 115 ALA B N 1
ATOM 3324 C CA . ALA B 1 115 ? -6.191 20.188 9.07 1 82.62 115 ALA B CA 1
ATOM 3325 C C . ALA B 1 115 ? -5.812 19.609 7.711 1 82.62 115 ALA B C 1
ATOM 3327 O O . ALA B 1 115 ? -4.656 19.25 7.48 1 82.62 115 ALA B O 1
ATOM 3328 N N . TYR B 1 116 ? -6.773 19.562 6.809 1 88.5 116 TYR B N 1
ATOM 3329 C CA . TYR B 1 116 ? -6.633 19.062 5.445 1 88.5 116 TYR B CA 1
ATOM 3330 C C . TYR B 1 116 ? -7.32 19.984 4.453 1 88.5 116 TYR B C 1
ATOM 3332 O O . TYR B 1 116 ? -8.273 20.688 4.801 1 88.5 116 TYR B O 1
ATOM 3340 N N . ASP B 1 117 ? -6.805 19.938 3.258 1 89.94 117 ASP B N 1
ATOM 3341 C CA . ASP B 1 117 ? -7.484 20.672 2.197 1 89.94 117 ASP B CA 1
ATOM 3342 C C . ASP B 1 117 ? -8.688 19.906 1.671 1 89.94 117 ASP B C 1
ATOM 3344 O O . ASP B 1 117 ? -9.562 20.469 1.01 1 89.94 117 ASP B O 1
ATOM 3348 N N . GLY B 1 118 ? -8.805 18.656 1.961 1 95.06 118 GLY B N 1
ATOM 3349 C CA . GLY B 1 118 ? -9.898 17.781 1.576 1 95.06 118 GLY B CA 1
ATOM 3350 C C . GLY B 1 118 ? -9.75 16.375 2.133 1 95.06 118 GLY B C 1
ATOM 3351 O O . GLY B 1 118 ? -8.727 16.031 2.719 1 95.06 118 GLY B O 1
ATOM 3352 N N . LEU B 1 119 ? -10.805 15.617 1.988 1 97.62 119 LEU B N 1
ATOM 3353 C CA . LEU B 1 119 ? -10.812 14.234 2.455 1 97.62 119 LEU B CA 1
ATOM 3354 C C . LEU B 1 119 ? -11.273 13.289 1.353 1 97.62 119 LEU B C 1
ATOM 3356 O O . LEU B 1 119 ? -12.133 13.648 0.54 1 97.62 119 LEU B O 1
ATOM 3360 N N . ILE B 1 120 ? -10.719 12.148 1.33 1 98 120 ILE B N 1
ATOM 3361 C CA . ILE B 1 120 ? -11.195 11.031 0.517 1 98 120 ILE B CA 1
ATOM 3362 C C . ILE B 1 120 ? -11.602 9.875 1.421 1 98 120 ILE B C 1
ATOM 3364 O O . ILE B 1 120 ? -10.781 9.359 2.184 1 98 120 ILE B O 1
ATOM 3368 N N . PHE B 1 121 ? -12.852 9.516 1.385 1 97.88 121 PHE B N 1
ATOM 3369 C CA . PHE B 1 121 ? -13.32 8.305 2.047 1 97.88 121 PHE B CA 1
ATOM 3370 C C . PHE B 1 121 ? -13.258 7.109 1.102 1 97.88 121 PHE B C 1
ATOM 3372 O O . PHE B 1 121 ? -14.055 7.004 0.171 1 97.88 121 PHE B O 1
ATOM 3379 N N . THR B 1 122 ? -12.305 6.234 1.356 1 96.5 122 THR B N 1
ATOM 3380 C CA . THR B 1 122 ? -12.234 5.023 0.543 1 96.5 122 THR B CA 1
ATOM 3381 C C . THR B 1 122 ? -13.352 4.055 0.909 1 96.5 122 THR B C 1
ATOM 3383 O O . THR B 1 122 ? -13.727 3.197 0.106 1 96.5 122 THR B O 1
ATOM 3386 N N . SER B 1 123 ? -13.742 4.051 2.064 1 94.31 123 SER B N 1
ATOM 3387 C CA . SER B 1 123 ? -14.898 3.395 2.68 1 94.31 123 SER B CA 1
ATOM 3388 C C . SER B 1 123 ? -15.273 4.062 3.998 1 94.31 123 SER B C 1
ATOM 3390 O O . SER B 1 123 ? -14.609 5.004 4.434 1 94.31 123 SER B O 1
ATOM 3392 N N . HIS B 1 124 ? -16.438 3.674 4.539 1 94.94 124 HIS B N 1
ATOM 3393 C CA . HIS B 1 124 ? -16.875 4.418 5.719 1 94.94 124 HIS B CA 1
ATOM 3394 C C . HIS B 1 124 ? -17.844 3.604 6.559 1 94.94 124 HIS B C 1
ATOM 3396 O O . HIS B 1 124 ? -18.578 2.768 6.027 1 94.94 124 HIS B O 1
ATOM 3402 N N . GLY B 1 125 ? -17.766 3.893 7.828 1 93.75 125 GLY B N 1
ATOM 3403 C CA . GLY B 1 125 ? -18.781 3.443 8.766 1 93.75 125 GLY B CA 1
ATOM 3404 C C . GLY B 1 125 ? -19.906 4.441 8.953 1 93.75 125 GLY B C 1
ATOM 3405 O O . GLY B 1 125 ? -21.062 4.059 9.133 1 93.75 125 GLY B O 1
ATOM 3406 N N . LEU B 1 126 ? -19.578 5.734 8.867 1 95.69 126 LEU B N 1
ATOM 3407 C CA . LEU B 1 126 ? -20.547 6.812 8.953 1 95.69 126 LEU B CA 1
ATOM 3408 C C . LEU B 1 126 ? -21.484 6.797 7.75 1 95.69 126 LEU B C 1
ATOM 3410 O O . LEU B 1 126 ? -21.078 6.438 6.641 1 95.69 126 LEU B O 1
ATOM 3414 N N . GLY B 1 127 ? -22.688 7.227 7.992 1 95.56 127 GLY B N 1
ATOM 3415 C CA . GLY B 1 127 ? -23.594 7.41 6.867 1 95.56 127 GLY B CA 1
ATOM 3416 C C . GLY B 1 127 ? -23.172 8.539 5.941 1 95.56 127 GLY B C 1
ATOM 3417 O O . GLY B 1 127 ? -22.578 9.516 6.383 1 95.56 127 GLY B O 1
ATOM 3418 N N . LEU B 1 128 ? -23.578 8.445 4.703 1 96.31 128 LEU B N 1
ATOM 3419 C CA . LEU B 1 128 ? -23.188 9.406 3.686 1 96.31 128 LEU B CA 1
ATOM 3420 C C . LEU B 1 128 ? -23.734 10.789 4.004 1 96.31 128 LEU B C 1
ATOM 3422 O O . LEU B 1 128 ? -23.094 11.805 3.717 1 96.31 128 LEU B O 1
ATOM 3426 N N . SER B 1 129 ? -24.922 10.82 4.602 1 96.69 129 SER B N 1
ATOM 3427 C CA . SER B 1 129 ? -25.516 12.109 4.93 1 96.69 129 SER B CA 1
ATOM 3428 C C . SER B 1 129 ? -24.688 12.859 5.969 1 96.69 129 SER B C 1
ATOM 3430 O O . SER B 1 129 ? -24.547 14.086 5.895 1 96.69 129 SER B O 1
ATOM 3432 N N . THR B 1 130 ? -24.219 12.102 6.922 1 97.06 130 THR B N 1
ATOM 3433 C CA . THR B 1 130 ? -23.359 12.695 7.934 1 97.06 130 THR B CA 1
ATOM 3434 C C . THR B 1 130 ? -22.062 13.219 7.305 1 97.06 130 THR B C 1
ATOM 3436 O O . THR B 1 130 ? -21.656 14.352 7.578 1 97.06 130 THR B O 1
ATOM 3439 N N . ILE B 1 131 ? -21.5 12.484 6.434 1 97.88 131 ILE B N 1
ATOM 3440 C CA . ILE B 1 131 ? -20.266 12.867 5.75 1 97.88 131 ILE B CA 1
ATOM 3441 C C . ILE B 1 131 ? -20.516 14.109 4.902 1 97.88 131 ILE B C 1
ATOM 3443 O O . ILE B 1 131 ? -19.734 15.07 4.945 1 97.88 131 ILE B O 1
ATOM 3447 N N . ALA B 1 132 ? -21.656 14.148 4.219 1 97.12 132 ALA B N 1
ATOM 3448 C CA . ALA B 1 132 ? -22 15.234 3.309 1 97.12 132 ALA B CA 1
ATOM 3449 C C . ALA B 1 132 ? -22.203 16.547 4.066 1 97.12 132 ALA B C 1
ATOM 3451 O O . ALA B 1 132 ? -21.969 17.625 3.523 1 97.12 132 ALA B O 1
ATOM 3452 N N . SER B 1 133 ? -22.578 16.453 5.324 1 95.81 133 SER B N 1
ATOM 3453 C CA . SER B 1 133 ? -22.844 17.641 6.117 1 95.81 133 SER B CA 1
ATOM 3454 C C . SER B 1 133 ? -21.562 18.438 6.371 1 95.81 133 SER B C 1
ATOM 3456 O O . SER B 1 133 ? -21.609 19.609 6.734 1 95.81 133 SER B O 1
ATOM 3458 N N . TYR B 1 134 ? -20.422 17.812 6.152 1 95.75 134 TYR B N 1
ATOM 3459 C CA . TYR B 1 134 ? -19.156 18.469 6.41 1 95.75 134 TYR B CA 1
ATOM 3460 C C . TYR B 1 134 ? -18.578 19.062 5.133 1 95.75 134 TYR B C 1
ATOM 3462 O O . TYR B 1 134 ? -17.516 19.688 5.152 1 95.75 134 TYR B O 1
ATOM 3470 N N . GLN B 1 135 ? -19.234 18.953 3.994 1 94.25 135 GLN B N 1
ATOM 3471 C CA . GLN B 1 135 ? -18.734 19.406 2.703 1 94.25 135 GLN B CA 1
ATOM 3472 C C . GLN B 1 135 ? -18.516 20.922 2.705 1 94.25 135 GLN B C 1
ATOM 3474 O O . GLN B 1 135 ? -17.688 21.438 1.944 1 94.25 135 GLN B O 1
ATOM 3479 N N . ARG B 1 136 ? -19.219 21.594 3.529 1 90.5 136 ARG B N 1
ATOM 3480 C CA . ARG B 1 136 ? -19.125 23.047 3.598 1 90.5 136 ARG B CA 1
ATOM 3481 C C . ARG B 1 136 ? -17.75 23.469 4.102 1 90.5 136 ARG B C 1
ATOM 3483 O O . ARG B 1 136 ? -17.328 24.609 3.898 1 90.5 136 ARG B O 1
ATOM 3490 N N . TYR B 1 137 ? -17.047 22.594 4.762 1 89.38 137 TYR B N 1
ATOM 3491 C CA . TYR B 1 137 ? -15.758 22.938 5.348 1 89.38 137 TYR B CA 1
ATOM 3492 C C . TYR B 1 137 ? -14.617 22.609 4.395 1 89.38 137 TYR B C 1
ATOM 3494 O O . TYR B 1 137 ? -13.469 22.984 4.641 1 89.38 137 TYR B O 1
ATOM 3502 N N . GLY B 1 138 ? -14.836 21.859 3.291 1 93.56 138 GLY B N 1
ATOM 3503 C CA . GLY B 1 138 ? -13.859 21.484 2.285 1 93.56 138 GLY B CA 1
ATOM 3504 C C . GLY B 1 138 ? -14.32 20.328 1.408 1 93.56 138 GLY B C 1
ATOM 3505 O O . GLY B 1 138 ? -15.328 19.688 1.7 1 93.56 138 GLY B O 1
ATOM 3506 N N . PRO B 1 139 ? -13.578 20.062 0.37 1 96.69 139 PRO B N 1
ATOM 3507 C CA . PRO B 1 139 ? -13.969 18.984 -0.538 1 96.69 139 PRO B CA 1
ATOM 3508 C C . PRO B 1 139 ? -13.906 17.609 0.119 1 96.69 139 PRO B C 1
ATOM 3510 O O . PRO B 1 139 ? -12.953 17.312 0.848 1 96.69 139 PRO B O 1
ATOM 3513 N N . ILE B 1 140 ? -14.945 16.797 -0.084 1 98.19 140 ILE B N 1
ATOM 3514 C CA . ILE B 1 140 ? -15.023 15.414 0.358 1 98.19 140 ILE B CA 1
ATOM 3515 C C . ILE B 1 140 ? -15.406 14.516 -0.819 1 98.19 140 ILE B C 1
ATOM 3517 O O . ILE B 1 140 ? -16.375 14.797 -1.532 1 98.19 140 ILE B O 1
ATOM 3521 N N . VAL B 1 141 ? -14.578 13.531 -1.06 1 98.56 141 VAL B N 1
ATOM 3522 C CA . VAL B 1 141 ? -14.828 12.562 -2.125 1 98.56 141 VAL B CA 1
ATOM 3523 C C . VAL B 1 141 ? -15.047 11.18 -1.525 1 98.56 141 VAL B C 1
ATOM 3525 O O . VAL B 1 141 ? -14.352 10.773 -0.595 1 98.56 141 VAL B O 1
ATOM 3528 N N . VAL B 1 142 ? -16.062 10.445 -1.966 1 98.12 142 VAL B N 1
ATOM 3529 C CA . VAL B 1 142 ? -16.281 9.07 -1.532 1 98.12 142 VAL B CA 1
ATOM 3530 C C . VAL B 1 142 ? -16.016 8.117 -2.691 1 98.12 142 VAL B C 1
ATOM 3532 O O . VAL B 1 142 ? -16.234 8.469 -3.855 1 98.12 142 VAL B O 1
ATOM 3535 N N . CYS B 1 143 ? -15.562 6.895 -2.383 1 97.56 143 CYS B N 1
ATOM 3536 C CA . CYS B 1 143 ? -15.289 5.883 -3.396 1 97.56 143 CYS B CA 1
ATOM 3537 C C . CYS B 1 143 ? -16.422 4.863 -3.469 1 97.56 143 CYS B C 1
ATOM 3539 O O . CYS B 1 143 ? -16.172 3.656 -3.41 1 97.56 143 CYS B O 1
ATOM 3541 N N . GLU B 1 144 ? -17.578 5.277 -3.555 1 96.19 144 GLU B N 1
ATOM 3542 C CA . GLU B 1 144 ? -18.797 4.523 -3.783 1 96.19 144 GLU B CA 1
ATOM 3543 C C . GLU B 1 144 ? -19.875 5.395 -4.438 1 96.19 144 GLU B C 1
ATOM 3545 O O . GLU B 1 144 ? -19.734 6.621 -4.48 1 96.19 144 GLU B O 1
ATOM 3550 N N . ASP B 1 145 ? -20.859 4.789 -4.984 1 96.31 145 ASP B N 1
ATOM 3551 C CA . ASP B 1 145 ? -22 5.527 -5.496 1 96.31 145 ASP B CA 1
ATOM 3552 C C . ASP B 1 145 ? -22.75 6.234 -4.367 1 96.31 145 ASP B C 1
ATOM 3554 O O . ASP B 1 145 ? -23.375 5.582 -3.52 1 96.31 145 ASP B O 1
ATOM 3558 N N . PRO B 1 146 ? -22.781 7.551 -4.398 1 96.5 146 PRO B N 1
ATOM 3559 C CA . PRO B 1 146 ? -23.422 8.266 -3.287 1 96.5 146 PRO B CA 1
ATOM 3560 C C . PRO B 1 146 ? -24.938 8.359 -3.426 1 96.5 146 PRO B C 1
ATOM 3562 O O . PRO B 1 146 ? -25.609 8.891 -2.539 1 96.5 146 PRO B O 1
ATOM 3565 N N . GLY B 1 147 ? -25.453 7.828 -4.531 1 94.5 147 GLY B N 1
ATOM 3566 C CA . GLY B 1 147 ? -26.891 7.879 -4.734 1 94.5 147 GLY B CA 1
ATOM 3567 C C . GLY B 1 147 ? -27.438 9.289 -4.797 1 94.5 147 GLY B C 1
ATOM 3568 O O . GLY B 1 147 ? -26.969 10.117 -5.578 1 94.5 147 GLY B O 1
ATOM 3569 N N . GLN B 1 148 ? -28.328 9.617 -3.82 1 94.69 148 GLN B N 1
ATOM 3570 C CA . GLN B 1 148 ? -29 10.914 -3.83 1 94.69 148 GLN B CA 1
ATOM 3571 C C . GLN B 1 148 ? -28.219 11.938 -3.01 1 94.69 148 GLN B C 1
ATOM 3573 O O . GLN B 1 148 ? -28.531 13.125 -3.035 1 94.69 148 GLN B O 1
ATOM 3578 N N . VAL B 1 149 ? -27.25 11.438 -2.305 1 95.94 149 VAL B N 1
ATOM 3579 C CA . VAL B 1 149 ? -26.469 12.344 -1.48 1 95.94 149 VAL B CA 1
ATOM 3580 C C . VAL B 1 149 ? -25.5 13.133 -2.359 1 95.94 149 VAL B C 1
ATOM 3582 O O . VAL B 1 149 ? -24.766 12.547 -3.168 1 95.94 149 VAL B O 1
ATOM 3585 N N . LYS B 1 150 ? -25.531 14.414 -2.271 1 94.88 150 LYS B N 1
ATOM 3586 C CA . LYS B 1 150 ? -24.688 15.281 -3.102 1 94.88 150 LYS B CA 1
ATOM 3587 C C . LYS B 1 150 ? -23.25 15.289 -2.605 1 94.88 150 LYS B C 1
ATOM 3589 O O . LYS B 1 150 ? -22.844 16.203 -1.883 1 94.88 150 LYS B O 1
ATOM 3594 N N . LEU B 1 151 ? -22.5 14.383 -3.033 1 96.62 151 LEU B N 1
ATOM 3595 C CA . LEU B 1 151 ? -21.078 14.227 -2.732 1 96.62 151 LEU B CA 1
ATOM 3596 C C . LEU B 1 151 ? -20.297 13.898 -3.994 1 96.62 151 LEU B C 1
ATOM 3598 O O . LEU B 1 151 ? -20.781 13.203 -4.879 1 96.62 151 LEU B O 1
ATOM 3602 N N . ALA B 1 152 ? -19.094 14.492 -4.109 1 98.19 152 ALA B N 1
ATOM 3603 C CA . ALA B 1 152 ? -18.188 14.023 -5.156 1 98.19 152 ALA B CA 1
ATOM 3604 C C . ALA B 1 152 ? -17.844 12.547 -4.957 1 98.19 152 ALA B C 1
ATOM 3606 O O . ALA B 1 152 ? -17.719 12.078 -3.824 1 98.19 152 ALA B O 1
ATOM 3607 N N . ALA B 1 153 ? -17.75 11.82 -6.078 1 98.5 153 ALA B N 1
ATOM 3608 C CA . ALA B 1 153 ? -17.531 10.383 -5.945 1 98.5 153 ALA B CA 1
ATOM 3609 C C . ALA B 1 153 ? -16.766 9.836 -7.141 1 98.5 153 ALA B C 1
ATOM 3611 O O . ALA B 1 153 ? -16.969 10.266 -8.273 1 98.5 153 ALA B O 1
ATOM 3612 N N . ALA B 1 154 ? -15.836 9 -6.902 1 98.56 154 ALA B N 1
ATOM 3613 C CA . ALA B 1 154 ? -15.172 8.148 -7.883 1 98.56 154 ALA B CA 1
ATOM 3614 C C . ALA B 1 154 ? -15.344 6.672 -7.539 1 98.56 154 ALA B C 1
ATOM 3616 O O . ALA B 1 154 ? -14.953 6.23 -6.457 1 98.56 154 ALA B O 1
ATOM 3617 N N . TYR B 1 155 ? -15.969 5.883 -8.391 1 98.12 155 TYR B N 1
ATOM 3618 C CA . TYR B 1 155 ? -16.25 4.496 -8.047 1 98.12 155 TYR B CA 1
ATOM 3619 C C . TYR B 1 155 ? -16.453 3.646 -9.297 1 98.12 155 TYR B C 1
ATOM 3621 O O . TYR B 1 155 ? -16.531 4.18 -10.406 1 98.12 155 TYR B O 1
ATOM 3629 N N . ALA B 1 156 ? -16.438 2.369 -9.117 1 98 156 ALA B N 1
ATOM 3630 C CA . ALA B 1 156 ? -16.641 1.421 -10.203 1 98 156 ALA B CA 1
ATOM 3631 C C . ALA B 1 156 ? -18.141 1.152 -10.422 1 98 156 ALA B C 1
ATOM 3633 O O . ALA B 1 156 ? -18.891 0.991 -9.461 1 98 156 ALA B O 1
ATOM 3634 N N . ASP B 1 157 ? -18.547 1.188 -11.633 1 97.88 157 ASP B N 1
ATOM 3635 C CA . ASP B 1 157 ? -19.828 0.571 -11.984 1 97.88 157 ASP B CA 1
ATOM 3636 C C . ASP B 1 157 ? -19.672 -0.941 -12.141 1 97.88 157 ASP B C 1
ATOM 3638 O O . ASP B 1 157 ? -19.297 -1.43 -13.203 1 97.88 157 ASP B O 1
ATOM 3642 N N . ARG B 1 158 ? -20.094 -1.623 -11.141 1 98.06 158 ARG B N 1
ATOM 3643 C CA . ARG B 1 158 ? -19.781 -3.045 -11.016 1 98.06 158 ARG B CA 1
ATOM 3644 C C . ARG B 1 158 ? -20.922 -3.898 -11.578 1 98.06 158 ARG B C 1
ATOM 3646 O O . ARG B 1 158 ? -20.703 -5.059 -11.938 1 98.06 158 ARG B O 1
ATOM 3653 N N . THR B 1 159 ? -22.125 -3.373 -11.656 1 97.94 159 THR B N 1
ATOM 3654 C CA . THR B 1 159 ? -23.328 -4.152 -11.891 1 97.94 159 THR B CA 1
ATOM 3655 C C . THR B 1 159 ? -23.25 -4.867 -13.234 1 97.94 159 THR B C 1
ATOM 3657 O O . THR B 1 159 ? -23.453 -6.082 -13.312 1 97.94 159 THR B O 1
ATOM 3660 N N . PRO B 1 160 ? -22.859 -4.211 -14.359 1 98.38 160 PRO B N 1
ATOM 3661 C CA . PRO B 1 160 ? -22.797 -4.926 -15.633 1 98.38 160 PRO B CA 1
ATOM 3662 C C . PRO B 1 160 ? -21.812 -6.094 -15.609 1 98.38 160 PRO B C 1
ATOM 3664 O O . PRO B 1 160 ? -22.109 -7.164 -16.156 1 98.38 160 PRO B O 1
ATOM 3667 N N . ALA B 1 161 ? -20.703 -5.902 -15 1 98.69 161 ALA B N 1
ATOM 3668 C CA . ALA B 1 161 ? -19.703 -6.965 -14.938 1 98.69 161 ALA B CA 1
ATOM 3669 C C . ALA B 1 161 ? -20.172 -8.117 -14.055 1 98.69 161 ALA B C 1
ATOM 3671 O O . ALA B 1 161 ? -19.953 -9.289 -14.375 1 98.69 161 ALA B O 1
ATOM 3672 N N . TYR B 1 162 ? -20.812 -7.773 -12.891 1 98.69 162 TYR B N 1
ATOM 3673 C CA . TYR B 1 162 ? -21.359 -8.812 -12.023 1 98.69 162 TYR B CA 1
ATOM 3674 C C . TYR B 1 162 ? -22.438 -9.617 -12.75 1 98.69 162 TYR B C 1
ATOM 3676 O O . TYR B 1 162 ? -22.438 -10.844 -12.695 1 98.69 162 TYR B O 1
ATOM 3684 N N . GLN B 1 163 ? -23.328 -8.93 -13.445 1 98.75 163 GLN B N 1
ATOM 3685 C CA . GLN B 1 163 ? -24.391 -9.602 -14.188 1 98.75 163 GLN B CA 1
ATOM 3686 C C . GLN B 1 163 ? -23.797 -10.477 -15.289 1 98.75 163 GLN B C 1
ATOM 3688 O O . GLN B 1 163 ? -24.25 -11.609 -15.492 1 98.75 163 GLN B O 1
ATOM 3693 N N . ALA B 1 164 ? -22.812 -9.984 -15.984 1 98.81 164 ALA B N 1
ATOM 3694 C CA . ALA B 1 164 ? -22.156 -10.773 -17.016 1 98.81 164 ALA B CA 1
ATOM 3695 C C . ALA B 1 164 ? -21.531 -12.039 -16.438 1 98.81 164 ALA B C 1
ATOM 3697 O O . ALA B 1 164 ? -21.641 -13.117 -17.031 1 98.81 164 ALA B O 1
ATOM 3698 N N . ALA B 1 165 ? -20.906 -11.898 -15.281 1 98.81 165 ALA B N 1
ATOM 3699 C CA . ALA B 1 165 ? -20.281 -13.047 -14.625 1 98.81 165 ALA B CA 1
ATOM 3700 C C . ALA B 1 165 ? -21.312 -14.094 -14.227 1 98.81 165 ALA B C 1
ATOM 3702 O O . ALA B 1 165 ? -21.156 -15.273 -14.539 1 98.81 165 ALA B O 1
ATOM 3703 N N . PHE B 1 166 ? -22.391 -13.656 -13.609 1 98.75 166 PHE B N 1
ATOM 3704 C CA . PHE B 1 166 ? -23.422 -14.578 -13.164 1 98.75 166 PHE B CA 1
ATOM 3705 C C . PHE B 1 166 ? -24.125 -15.219 -14.359 1 98.75 166 PHE B C 1
ATOM 3707 O O . PHE B 1 166 ? -24.453 -16.406 -14.328 1 98.75 166 PHE B O 1
ATOM 3714 N N . ASN B 1 167 ? -24.375 -14.406 -15.438 1 98.69 167 ASN B N 1
ATOM 3715 C CA . ASN B 1 167 ? -24.953 -14.969 -16.656 1 98.69 167 ASN B CA 1
ATOM 3716 C C . ASN B 1 167 ? -24.062 -16.047 -17.266 1 98.69 167 ASN B C 1
ATOM 3718 O O . ASN B 1 167 ? -24.547 -17.078 -17.719 1 98.69 167 ASN B O 1
ATOM 3722 N N . TRP B 1 168 ? -22.781 -15.75 -17.297 1 98.62 168 TRP B N 1
ATOM 3723 C CA . TRP B 1 168 ? -21.812 -16.719 -17.797 1 98.62 168 TRP B CA 1
ATOM 3724 C C . TRP B 1 168 ? -21.875 -18.016 -16.984 1 98.62 168 TRP B C 1
ATOM 3726 O O . TRP B 1 168 ? -21.938 -19.109 -17.547 1 98.62 168 TRP B O 1
ATOM 3736 N N . MET B 1 169 ? -21.922 -17.906 -15.656 1 98.31 169 MET B N 1
ATOM 3737 C CA . MET B 1 169 ? -22.031 -19.062 -14.773 1 98.31 169 MET B CA 1
ATOM 3738 C C . MET B 1 169 ? -23.297 -19.859 -15.055 1 98.31 169 MET B C 1
ATOM 3740 O O . MET B 1 169 ? -23.266 -21.094 -15.141 1 98.31 169 MET B O 1
ATOM 3744 N N . LYS B 1 170 ? -24.375 -19.156 -15.195 1 98.19 170 LYS B N 1
ATOM 3745 C CA . LYS B 1 170 ? -25.672 -19.781 -15.461 1 98.19 170 LYS B CA 1
ATOM 3746 C C . LYS B 1 170 ? -25.641 -20.547 -16.781 1 98.19 170 LYS B C 1
ATOM 3748 O O . LYS B 1 170 ? -26.125 -21.688 -16.844 1 98.19 170 LYS B O 1
ATOM 3753 N N . ARG B 1 171 ? -25.109 -19.938 -17.781 1 98.06 171 ARG B N 1
ATOM 3754 C CA . ARG B 1 171 ? -25.031 -20.562 -19.094 1 98.06 171 ARG B CA 1
ATOM 3755 C C . ARG B 1 171 ? -24.172 -21.828 -19.031 1 98.06 171 ARG B C 1
ATOM 3757 O O . ARG B 1 171 ? -24.406 -22.766 -19.797 1 98.06 171 ARG B O 1
ATOM 3764 N N . GLN B 1 172 ? -23.188 -21.828 -18.141 1 97.44 172 GLN B N 1
ATOM 3765 C CA . GLN B 1 172 ? -22.312 -22.984 -17.969 1 97.44 172 GLN B CA 1
ATOM 3766 C C . GLN B 1 172 ? -22.984 -24.078 -17.141 1 97.44 172 GLN B C 1
ATOM 3768 O O . GLN B 1 172 ? -22.438 -25.172 -16.984 1 97.44 172 GLN B O 1
ATOM 3773 N N . GLY B 1 173 ? -24.172 -23.781 -16.531 1 97.75 173 GLY B N 1
ATOM 3774 C CA . GLY B 1 173 ? -24.953 -24.781 -15.82 1 97.75 173 GLY B CA 1
ATOM 3775 C C . GLY B 1 173 ? -24.766 -24.75 -14.32 1 97.75 173 GLY B C 1
ATOM 3776 O O . GLY B 1 173 ? -25.281 -25.609 -13.602 1 97.75 173 GLY B O 1
ATOM 3777 N N . HIS B 1 174 ? -24 -23.75 -13.789 1 97.69 174 HIS B N 1
ATOM 3778 C CA . HIS B 1 174 ? -23.781 -23.641 -12.352 1 97.69 174 HIS B CA 1
ATOM 3779 C C . HIS B 1 174 ? -25.016 -23.062 -11.656 1 97.69 174 HIS B C 1
ATOM 3781 O O . HIS B 1 174 ? -25.594 -22.078 -12.125 1 97.69 174 HIS B O 1
ATOM 3787 N N . THR B 1 175 ? -25.406 -23.688 -10.539 1 94.44 175 THR B N 1
ATOM 3788 C CA . THR B 1 175 ? -26.609 -23.234 -9.852 1 94.44 175 THR B CA 1
ATOM 3789 C C . THR B 1 175 ? -26.359 -23.047 -8.359 1 94.44 175 THR B C 1
ATOM 3791 O O . THR B 1 175 ? -27.141 -22.391 -7.668 1 94.44 175 THR B O 1
ATOM 3794 N N . ARG B 1 176 ? -25.312 -23.656 -7.805 1 97 176 ARG B N 1
ATOM 3795 C CA . ARG B 1 176 ? -24.953 -23.531 -6.395 1 97 176 ARG B CA 1
ATOM 3796 C C . ARG B 1 176 ? -23.688 -22.719 -6.227 1 97 176 ARG B C 1
ATOM 3798 O O . ARG B 1 176 ? -22.609 -23.266 -5.969 1 97 176 ARG B O 1
ATOM 3805 N N . ILE B 1 177 ? -23.891 -21.469 -6.301 1 98.44 177 ILE B N 1
ATOM 3806 C CA . ILE B 1 177 ? -22.75 -20.562 -6.348 1 98.44 177 ILE B CA 1
ATOM 3807 C C . ILE B 1 177 ? -22.422 -20.062 -4.938 1 98.44 177 ILE B C 1
ATOM 3809 O O . ILE B 1 177 ? -23.281 -19.469 -4.273 1 98.44 177 ILE B O 1
ATOM 3813 N N . GLY B 1 178 ? -21.25 -20.375 -4.414 1 98.62 178 GLY B N 1
ATOM 3814 C CA . GLY B 1 178 ? -20.734 -19.766 -3.193 1 98.62 178 GLY B CA 1
ATOM 3815 C C . GLY B 1 178 ? -20.266 -18.344 -3.391 1 98.62 178 GLY B C 1
ATOM 3816 O O . GLY B 1 178 ? -19.656 -18.016 -4.41 1 98.62 178 GLY B O 1
ATOM 3817 N N . LEU B 1 179 ? -20.625 -17.469 -2.465 1 98.75 179 LEU B N 1
ATOM 3818 C CA . LEU B 1 179 ? -20.219 -16.078 -2.52 1 98.75 179 LEU B CA 1
ATOM 3819 C C . LEU B 1 179 ? -19.375 -15.703 -1.304 1 98.75 179 LEU B C 1
ATOM 3821 O O . LEU B 1 179 ? -19.766 -15.984 -0.166 1 98.75 179 LEU B O 1
ATOM 3825 N N . LEU B 1 180 ? -18.203 -15.148 -1.533 1 98.62 180 LEU B N 1
ATOM 3826 C CA . LEU B 1 180 ? -17.406 -14.523 -0.485 1 98.62 180 LEU B CA 1
ATOM 3827 C C . LEU B 1 180 ? -17.594 -13.008 -0.493 1 98.62 180 LEU B C 1
ATOM 3829 O O . LEU B 1 180 ? -17.391 -12.359 -1.525 1 98.62 180 LEU B O 1
ATOM 3833 N N . LEU B 1 181 ? -17.969 -12.43 0.634 1 98 181 LEU B N 1
ATOM 3834 C CA . LEU B 1 181 ? -18.266 -11.008 0.72 1 98 181 LEU B CA 1
ATOM 3835 C C . LEU B 1 181 ? -17.547 -10.375 1.914 1 98 181 LEU B C 1
ATOM 3837 O O . LEU B 1 181 ? -17.312 -11.039 2.924 1 98 181 LEU B O 1
ATOM 3841 N N . SER B 1 182 ? -17.203 -9.141 1.827 1 93.94 182 SER B N 1
ATOM 3842 C CA . SER B 1 182 ? -16.438 -8.453 2.859 1 93.94 182 SER B CA 1
ATOM 3843 C C . SER B 1 182 ? -17.281 -8.188 4.098 1 93.94 182 SER B C 1
ATOM 3845 O O . SER B 1 182 ? -16.844 -8.414 5.223 1 93.94 182 SER B O 1
ATOM 3847 N N . ARG B 1 183 ? -18.469 -7.566 3.916 1 92.62 183 ARG B N 1
ATOM 3848 C CA . ARG B 1 183 ? -19.391 -7.203 4.988 1 92.62 183 ARG B CA 1
ATOM 3849 C C . ARG B 1 183 ? -20.828 -7.57 4.637 1 92.62 183 ARG B C 1
ATOM 3851 O O . ARG B 1 183 ? -21.141 -7.824 3.469 1 92.62 183 ARG B O 1
ATOM 3858 N N . PRO 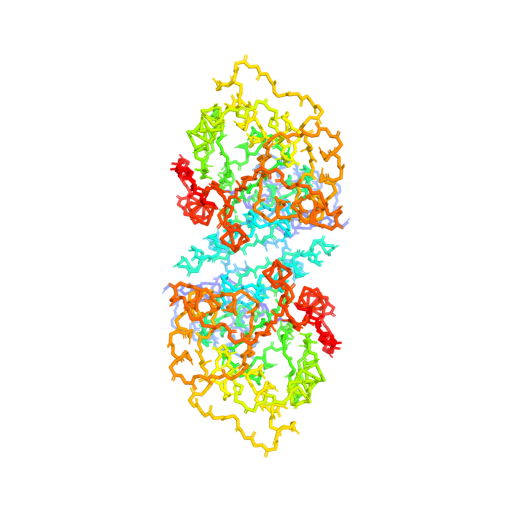B 1 184 ? -21.625 -7.621 5.609 1 94.56 184 PRO B N 1
ATOM 3859 C CA . PRO B 1 184 ? -23.016 -8 5.355 1 94.56 184 PRO B CA 1
ATOM 3860 C C . PRO B 1 184 ? -23.719 -7.047 4.395 1 94.56 184 PRO B C 1
ATOM 3862 O O . PRO B 1 184 ? -23.359 -5.871 4.312 1 94.56 184 PRO B O 1
ATOM 3865 N N . TYR B 1 185 ? -24.703 -7.543 3.816 1 93.31 185 TYR B N 1
ATOM 3866 C CA . TYR B 1 185 ? -25.516 -6.883 2.793 1 93.31 185 TYR B CA 1
ATOM 3867 C C . TYR B 1 185 ? -25.938 -5.492 3.246 1 93.31 185 TYR B C 1
ATOM 3869 O O . TYR B 1 185 ? -25.766 -4.512 2.518 1 93.31 185 TYR B O 1
ATOM 3877 N N . ALA B 1 186 ? -26.359 -5.293 4.434 1 90.31 186 ALA B N 1
ATOM 3878 C CA . ALA B 1 186 ? -26.938 -4.047 4.926 1 90.31 186 ALA B CA 1
ATOM 3879 C C . ALA B 1 186 ? -25.875 -2.975 5.113 1 90.31 186 ALA B C 1
ATOM 3881 O O . ALA B 1 186 ? -26.172 -1.778 5.102 1 90.31 186 ALA B O 1
ATOM 3882 N N . GLN B 1 187 ? -24.672 -3.381 5.164 1 88.25 187 GLN B N 1
ATOM 3883 C CA . GLN B 1 187 ? -23.609 -2.459 5.566 1 88.25 187 GLN B CA 1
ATOM 3884 C C . GLN B 1 187 ? -22.703 -2.117 4.391 1 88.25 187 GLN B C 1
ATOM 3886 O O . GLN B 1 187 ? -21.953 -1.134 4.434 1 88.25 187 GLN B O 1
ATOM 3891 N N . SER B 1 188 ? -22.719 -2.949 3.373 1 90.81 188 SER B N 1
ATOM 3892 C CA . SER B 1 188 ? -21.734 -2.832 2.312 1 90.81 188 SER B CA 1
ATOM 3893 C C . SER B 1 188 ? -22.391 -2.586 0.96 1 90.81 188 SER B C 1
ATOM 3895 O O . SER B 1 188 ? -23.156 -3.42 0.479 1 90.81 188 SER B O 1
ATOM 3897 N N . ALA B 1 189 ? -21.969 -1.488 0.351 1 90.88 189 ALA B N 1
ATOM 3898 C CA . ALA B 1 189 ? -22.453 -1.183 -0.993 1 90.88 189 ALA B CA 1
ATOM 3899 C C . ALA B 1 189 ? -22.062 -2.277 -1.979 1 90.88 189 ALA B C 1
ATOM 3901 O O . ALA B 1 189 ? -22.859 -2.664 -2.838 1 90.88 189 ALA B O 1
ATOM 3902 N N . THR B 1 190 ? -20.906 -2.84 -1.851 1 93.75 190 THR B N 1
ATOM 3903 C CA . THR B 1 190 ? -20.406 -3.854 -2.775 1 93.75 190 THR B CA 1
ATOM 3904 C C . THR B 1 190 ? -21.141 -5.176 -2.57 1 93.75 190 THR B C 1
ATOM 3906 O O . THR B 1 190 ? -21.453 -5.879 -3.537 1 93.75 190 THR B O 1
ATOM 3909 N N . SER B 1 191 ? -21.344 -5.57 -1.3 1 96 191 SER B N 1
ATOM 3910 C CA . SER B 1 191 ? -22.109 -6.777 -1.034 1 96 191 SER B CA 1
ATOM 3911 C C . SER B 1 191 ? -23.516 -6.672 -1.618 1 96 191 SER B C 1
ATOM 3913 O O . SER B 1 191 ? -24.031 -7.637 -2.191 1 96 191 SER B O 1
ATOM 3915 N N . LYS B 1 192 ? -24.125 -5.457 -1.502 1 96.19 192 LYS B N 1
ATOM 3916 C CA . LYS B 1 192 ? -25.438 -5.223 -2.08 1 96.19 192 LYS B CA 1
ATOM 3917 C C . LYS B 1 192 ? -25.422 -5.402 -3.596 1 96.19 192 LYS B C 1
ATOM 3919 O O . LYS B 1 192 ? -26.266 -6.09 -4.16 1 96.19 192 LYS B O 1
ATOM 3924 N N . LEU B 1 193 ? -24.469 -4.848 -4.238 1 97.06 193 LEU B N 1
ATOM 3925 C CA . LEU B 1 193 ? -24.359 -4.926 -5.691 1 97.06 193 LEU B CA 1
ATOM 3926 C C . LEU B 1 193 ? -24.188 -6.371 -6.145 1 97.06 193 LEU B C 1
ATOM 3928 O O . LEU B 1 193 ? -24.766 -6.789 -7.148 1 97.06 193 LEU B O 1
ATOM 3932 N N . THR B 1 194 ? -23.328 -7.125 -5.41 1 98.19 194 THR B N 1
ATOM 3933 C CA . THR B 1 194 ? -23.062 -8.516 -5.762 1 98.19 194 THR B CA 1
ATOM 3934 C C . THR B 1 194 ? -24.328 -9.359 -5.648 1 98.19 194 THR B C 1
ATOM 3936 O O . THR B 1 194 ? -24.703 -10.055 -6.594 1 98.19 194 THR B O 1
ATOM 3939 N N . ILE B 1 195 ? -25.016 -9.234 -4.504 1 98.31 195 ILE B N 1
ATOM 3940 C CA . ILE B 1 195 ? -26.203 -10.047 -4.246 1 98.31 195 ILE B CA 1
ATOM 3941 C C . ILE B 1 195 ? -27.344 -9.617 -5.18 1 98.31 195 ILE B C 1
ATOM 3943 O O . ILE B 1 195 ? -28.047 -10.461 -5.734 1 98.31 195 ILE B O 1
ATOM 3947 N N . ASN B 1 196 ? -27.5 -8.297 -5.344 1 98.44 196 ASN B N 1
ATOM 3948 C CA . ASN B 1 196 ? -28.531 -7.816 -6.246 1 98.44 196 ASN B CA 1
ATOM 3949 C C . ASN B 1 196 ? -28.312 -8.289 -7.676 1 98.44 196 ASN B C 1
ATOM 3951 O O . ASN B 1 196 ? -29.25 -8.648 -8.375 1 98.44 196 ASN B O 1
ATOM 3955 N N . SER B 1 197 ? -27.109 -8.297 -8.141 1 98.69 197 SER B N 1
ATOM 3956 C CA . SER B 1 197 ? -26.797 -8.789 -9.477 1 98.69 197 SER B CA 1
ATOM 3957 C C . SER B 1 197 ? -27.078 -10.281 -9.594 1 98.69 197 SER B C 1
ATOM 3959 O O . SER B 1 197 ? -27.516 -10.75 -10.648 1 98.69 197 SER B O 1
ATOM 3961 N N . TYR B 1 198 ? -26.719 -11 -8.516 1 98.69 198 TYR B N 1
ATOM 3962 C CA . TYR B 1 198 ? -27.078 -12.414 -8.461 1 98.69 198 TYR B CA 1
ATOM 3963 C C . TYR B 1 198 ? -28.578 -12.609 -8.641 1 98.69 198 TYR B C 1
ATOM 3965 O O . TYR B 1 198 ? -29.016 -13.43 -9.445 1 98.69 198 TYR B O 1
ATOM 3973 N N . VAL B 1 199 ? -29.391 -11.867 -7.922 1 98.56 199 VAL B N 1
ATOM 3974 C CA . VAL B 1 199 ? -30.844 -11.953 -7.961 1 98.56 199 VAL B CA 1
ATOM 3975 C C . VAL B 1 199 ? -31.344 -11.586 -9.359 1 98.56 199 VAL B C 1
ATOM 3977 O O . VAL B 1 199 ? -32.25 -12.227 -9.883 1 98.56 199 VAL B O 1
ATOM 3980 N N . ASP B 1 200 ? -30.781 -10.586 -9.93 1 98.44 200 ASP B N 1
ATOM 3981 C CA . ASP B 1 200 ? -31.156 -10.156 -11.266 1 98.44 200 ASP B CA 1
ATOM 3982 C C . ASP B 1 200 ? -31.031 -11.297 -12.273 1 98.44 200 ASP B C 1
ATOM 3984 O O . ASP B 1 200 ? -31.859 -11.422 -13.18 1 98.44 200 ASP B O 1
ATOM 3988 N N . VAL B 1 201 ? -30.031 -12.125 -12.125 1 98.5 201 VAL B N 1
ATOM 3989 C CA . VAL B 1 201 ? -29.719 -13.133 -13.125 1 98.5 201 VAL B CA 1
ATOM 3990 C C . VAL B 1 201 ? -30.438 -14.438 -12.789 1 98.5 201 VAL B C 1
ATOM 3992 O O . VAL B 1 201 ? -31 -15.094 -13.68 1 98.5 201 VAL B O 1
ATOM 3995 N N . PHE B 1 202 ? -30.5 -14.781 -11.516 1 98.19 202 PHE B N 1
ATOM 3996 C CA . PHE B 1 202 ? -31 -16.094 -11.133 1 98.19 202 PHE B CA 1
ATOM 3997 C C . PHE B 1 202 ? -32.438 -16.016 -10.68 1 98.19 202 PHE B C 1
ATOM 3999 O O . PHE B 1 202 ? -33.125 -17.047 -10.586 1 98.19 202 PHE B O 1
ATOM 4006 N N . GLY B 1 203 ? -32.906 -14.836 -10.305 1 98 203 GLY B N 1
ATOM 4007 C CA . GLY B 1 203 ? -34.312 -14.633 -9.969 1 98 203 GLY B CA 1
ATOM 4008 C C . GLY B 1 203 ? -34.594 -14.906 -8.5 1 98 203 GLY B C 1
ATOM 4009 O O . GLY B 1 203 ? -35.75 -14.867 -8.086 1 98 203 GLY B O 1
ATOM 4010 N N . HIS B 1 204 ? -33.656 -15.281 -7.711 1 97.62 204 HIS B N 1
ATOM 4011 C CA . HIS B 1 204 ? -33.781 -15.516 -6.277 1 97.62 204 HIS B CA 1
ATOM 4012 C C . HIS B 1 204 ? -32.5 -15.195 -5.543 1 97.62 204 HIS B C 1
ATOM 4014 O O . HIS B 1 204 ? -31.422 -15.086 -6.168 1 97.62 204 HIS B O 1
ATOM 4020 N N . ARG B 1 205 ? -32.562 -15.047 -4.246 1 97.19 205 ARG B N 1
ATOM 4021 C CA . ARG B 1 205 ? -31.375 -14.797 -3.439 1 97.19 205 ARG B CA 1
ATOM 4022 C C . ARG B 1 205 ? -30.516 -16.047 -3.344 1 97.19 205 ARG B C 1
ATOM 4024 O O . ARG B 1 205 ? -31.016 -17.172 -3.453 1 97.19 205 ARG B O 1
ATOM 4031 N N . PRO B 1 206 ? -29.203 -15.891 -3.18 1 97.31 206 PRO B N 1
ATOM 4032 C CA . PRO B 1 206 ? -28.375 -17.062 -2.967 1 97.31 206 PRO B CA 1
ATOM 4033 C C . PRO B 1 206 ? -28.703 -17.797 -1.668 1 97.31 206 PRO B C 1
ATOM 4035 O O . PRO B 1 206 ? -29.203 -17.188 -0.722 1 97.31 206 PRO B O 1
ATOM 4038 N N . GLU B 1 207 ? -28.469 -19.094 -1.657 1 96.69 207 GLU B N 1
ATOM 4039 C CA . GLU B 1 207 ? -28.594 -19.859 -0.418 1 96.69 207 GLU B CA 1
ATOM 4040 C C . GLU B 1 207 ? -27.703 -19.281 0.679 1 96.69 207 GLU B C 1
ATOM 4042 O O . GLU B 1 207 ? -26.5 -19.125 0.488 1 96.69 207 GLU B O 1
ATOM 4047 N N . GLN B 1 208 ? -28.312 -19.031 1.764 1 96.5 208 GLN B N 1
ATOM 4048 C CA . GLN B 1 208 ? -27.594 -18.359 2.84 1 96.5 208 GLN B CA 1
ATOM 4049 C C . GLN B 1 208 ? -26.375 -19.172 3.271 1 96.5 208 GLN B C 1
ATOM 4051 O O . GLN B 1 208 ? -25.344 -18.594 3.635 1 96.5 208 GLN B O 1
ATOM 4056 N N . SER B 1 209 ? -26.469 -20.484 3.207 1 97 209 SER B N 1
ATOM 4057 C CA . SER B 1 209 ? -25.375 -21.359 3.645 1 97 209 SER B CA 1
ATOM 4058 C C . SER B 1 209 ? -24.188 -21.266 2.693 1 97 209 SER B C 1
ATOM 4060 O O . SER B 1 209 ? -23.078 -21.719 3.027 1 97 209 SER B O 1
ATOM 4062 N N . LEU B 1 210 ? -24.344 -20.641 1.52 1 98.25 210 LEU B N 1
ATOM 4063 C CA . LEU B 1 210 ? -23.281 -20.562 0.524 1 98.25 210 LEU B CA 1
ATOM 4064 C C . LEU B 1 210 ? -22.672 -19.156 0.489 1 98.25 210 LEU B C 1
ATOM 4066 O O . LEU B 1 210 ? -21.797 -18.875 -0.333 1 98.25 210 LEU B O 1
ATOM 4070 N N . VAL B 1 211 ? -23.172 -18.266 1.377 1 98.38 211 VAL B N 1
ATOM 4071 C CA . VAL B 1 211 ? -22.656 -16.906 1.463 1 98.38 211 VAL B CA 1
ATOM 4072 C C . VAL B 1 211 ? -21.812 -16.75 2.73 1 98.38 211 VAL B C 1
ATOM 4074 O O . VAL B 1 211 ? -22.297 -17.016 3.836 1 98.38 211 VAL B O 1
ATOM 4077 N N . VAL B 1 212 ? -20.562 -16.406 2.574 1 98.38 212 VAL B N 1
ATOM 4078 C CA . VAL B 1 212 ? -19.672 -16.203 3.709 1 98.38 212 VAL B CA 1
ATOM 4079 C C . VAL B 1 212 ? -19.234 -14.742 3.77 1 98.38 212 VAL B C 1
ATOM 4081 O O . VAL B 1 212 ? -18.828 -14.172 2.762 1 98.38 212 VAL B O 1
ATOM 4084 N N . TYR B 1 213 ? -19.375 -14.125 4.949 1 97.31 213 TYR B N 1
ATOM 4085 C CA . TYR B 1 213 ? -19.031 -12.727 5.145 1 97.31 213 TYR B CA 1
ATOM 4086 C C . TYR B 1 213 ? -17.703 -12.586 5.871 1 97.31 213 TYR B C 1
ATOM 4088 O O . TYR B 1 213 ? -17.047 -13.586 6.172 1 97.31 213 TYR B O 1
ATOM 4096 N N . GLN B 1 214 ? -17.203 -11.352 6.047 1 94.5 214 GLN B N 1
ATOM 4097 C CA . GLN B 1 214 ? -15.992 -10.984 6.781 1 94.5 214 GLN B CA 1
ATOM 4098 C C . GLN B 1 214 ? -14.742 -11.469 6.059 1 94.5 214 GLN B C 1
ATOM 4100 O O . GLN B 1 214 ? -13.844 -12.047 6.68 1 94.5 214 GLN B O 1
ATOM 4105 N N . MET B 1 215 ? -14.828 -11.359 4.73 1 95.56 215 MET B N 1
ATOM 4106 C CA . MET B 1 215 ? -13.695 -11.766 3.896 1 95.56 215 MET B CA 1
ATOM 4107 C C . MET B 1 215 ? -12.781 -10.578 3.613 1 95.56 215 MET B C 1
ATOM 4109 O O . MET B 1 215 ? -13.164 -9.641 2.912 1 95.56 215 MET B O 1
ATOM 4113 N N . ARG B 1 216 ? -11.562 -10.703 4.086 1 92.56 216 ARG B N 1
ATOM 4114 C CA . ARG B 1 216 ? -10.656 -9.57 3.928 1 92.56 216 ARG B CA 1
ATOM 4115 C C . ARG B 1 216 ? -9.266 -10.031 3.506 1 92.56 216 ARG B C 1
ATOM 4117 O O . ARG B 1 216 ? -8.57 -9.32 2.779 1 92.56 216 ARG B O 1
ATOM 4124 N N . THR B 1 217 ? -8.891 -11.18 3.936 1 94.19 217 THR B N 1
ATOM 4125 C CA . THR B 1 217 ? -7.512 -11.617 3.742 1 94.19 217 THR B CA 1
ATOM 4126 C C . THR B 1 217 ? -7.473 -13.016 3.123 1 94.19 217 THR B C 1
ATOM 4128 O O . THR B 1 217 ? -8.5 -13.695 3.047 1 94.19 217 THR B O 1
ATOM 4131 N N . PHE B 1 218 ? -6.305 -13.391 2.754 1 96.56 218 PHE B N 1
ATOM 4132 C CA . PHE B 1 218 ? -6.043 -14.75 2.299 1 96.56 218 PHE B CA 1
ATOM 4133 C C . PHE B 1 218 ? -6.492 -15.766 3.342 1 96.56 218 PHE B C 1
ATOM 4135 O O . PHE B 1 218 ? -7.117 -16.781 3.004 1 96.56 218 PHE B O 1
ATOM 4142 N N . GLN B 1 219 ? -6.191 -15.477 4.605 1 96.38 219 GLN B N 1
ATOM 4143 C CA . GLN B 1 219 ? -6.527 -16.391 5.691 1 96.38 219 GLN B CA 1
ATOM 4144 C C . GLN B 1 219 ? -8.039 -16.516 5.852 1 96.38 219 GLN B C 1
ATOM 4146 O O . GLN B 1 219 ? -8.547 -17.594 6.164 1 96.38 219 GLN B O 1
ATOM 4151 N N . ASP B 1 220 ? -8.719 -15.43 5.68 1 97.62 220 ASP B N 1
ATOM 4152 C CA . ASP B 1 220 ? -10.18 -15.5 5.703 1 97.62 220 ASP B CA 1
ATOM 4153 C C . ASP B 1 220 ? -10.703 -16.422 4.609 1 97.62 220 ASP B C 1
ATOM 4155 O O . ASP B 1 220 ? -11.625 -17.203 4.848 1 97.62 220 ASP B O 1
ATOM 4159 N N . GLY B 1 221 ? -10.102 -16.328 3.381 1 98.38 221 GLY B N 1
ATOM 4160 C CA . GLY B 1 221 ? -10.453 -17.234 2.297 1 98.38 221 GLY B CA 1
ATOM 4161 C C . GLY B 1 221 ? -10.227 -18.688 2.633 1 98.38 221 GLY B C 1
ATOM 4162 O O . GLY B 1 221 ? -11.078 -19.547 2.367 1 98.38 221 GLY B O 1
ATOM 4163 N N . TYR B 1 222 ? -9.086 -18.906 3.252 1 98.31 222 TYR B N 1
ATOM 4164 C CA . TYR B 1 222 ? -8.758 -20.281 3.658 1 98.31 222 TYR B CA 1
ATOM 4165 C C . TYR B 1 222 ? -9.812 -20.828 4.605 1 98.31 222 TYR B C 1
ATOM 4167 O O . TYR B 1 222 ? -10.281 -21.953 4.434 1 98.31 222 TYR B O 1
ATOM 4175 N N . ARG B 1 223 ? -10.188 -20.047 5.578 1 98 223 ARG B N 1
ATOM 4176 C CA . ARG B 1 223 ? -11.211 -20.453 6.535 1 98 223 ARG B CA 1
ATOM 4177 C C . ARG B 1 223 ? -12.547 -20.688 5.84 1 98 223 ARG B C 1
ATOM 4179 O O . ARG B 1 223 ? -13.273 -21.625 6.18 1 98 223 ARG B O 1
ATOM 4186 N N . ALA B 1 224 ? -12.859 -19.828 4.906 1 98.5 224 ALA B N 1
ATOM 4187 C CA . ALA B 1 224 ? -14.102 -19.984 4.152 1 98.5 224 ALA B CA 1
ATOM 4188 C C . ALA B 1 224 ? -14.109 -21.297 3.363 1 98.5 224 ALA B C 1
ATOM 4190 O O . ALA B 1 224 ? -15.164 -21.906 3.172 1 98.5 224 ALA B O 1
ATOM 4191 N N . GLY B 1 225 ? -12.922 -21.688 2.867 1 98.38 225 GLY B N 1
ATOM 4192 C CA . GLY B 1 225 ? -12.82 -22.969 2.191 1 98.38 225 GLY B CA 1
ATOM 4193 C C . GLY B 1 225 ? -13.312 -24.141 3.037 1 98.38 225 GLY B C 1
ATOM 4194 O O . GLY B 1 225 ? -14.039 -25 2.545 1 98.38 225 GLY B O 1
ATOM 4195 N N . LYS B 1 226 ? -12.922 -24.078 4.277 1 97.12 226 LYS B N 1
ATOM 4196 C CA . LYS B 1 226 ? -13.367 -25.125 5.203 1 97.12 226 LYS B CA 1
ATOM 4197 C C . LYS B 1 226 ? -14.891 -25.141 5.32 1 97.12 226 LYS B C 1
ATOM 4199 O O . LYS B 1 226 ? -15.508 -26.203 5.305 1 97.12 226 LYS B O 1
ATOM 4204 N N . MET B 1 227 ? -15.492 -24 5.383 1 97.56 227 MET B N 1
ATOM 4205 C CA . MET B 1 227 ? -16.938 -23.859 5.543 1 97.56 227 MET B CA 1
ATOM 4206 C C . MET B 1 227 ? -17.672 -24.312 4.285 1 97.56 227 MET B C 1
ATOM 4208 O O . MET B 1 227 ? -18.656 -25.047 4.367 1 97.56 227 MET B O 1
ATOM 4212 N N . LEU B 1 228 ? -17.188 -23.969 3.137 1 98.12 228 LEU B N 1
ATOM 4213 C CA . LEU B 1 228 ? -17.906 -24.172 1.886 1 98.12 228 LEU B CA 1
ATOM 4214 C C . LEU B 1 228 ? -17.672 -25.562 1.33 1 98.12 228 LEU B C 1
ATOM 4216 O O . LEU B 1 228 ? -18.5 -26.094 0.584 1 98.12 228 LEU B O 1
ATOM 4220 N N . ALA B 1 229 ? -16.516 -26.125 1.668 1 97.38 229 ALA B N 1
ATOM 4221 C CA . ALA B 1 229 ? -16.234 -27.484 1.193 1 97.38 229 ALA B CA 1
ATOM 4222 C C . ALA B 1 229 ? -17.344 -28.453 1.602 1 97.38 229 ALA B C 1
ATOM 4224 O O . ALA B 1 229 ? -17.766 -29.297 0.81 1 97.38 229 ALA B O 1
ATOM 4225 N N . ALA B 1 230 ? -17.828 -28.234 2.781 1 95.56 230 ALA B N 1
ATOM 4226 C CA . ALA B 1 230 ? -18.875 -29.094 3.324 1 95.56 230 ALA B CA 1
ATOM 4227 C C . ALA B 1 230 ? -20.203 -28.891 2.596 1 95.56 230 ALA B C 1
ATOM 4229 O O . ALA B 1 230 ? -21.031 -29.797 2.551 1 95.56 230 ALA B O 1
ATOM 4230 N N . LYS B 1 231 ? -20.391 -27.75 1.978 1 97 231 LYS B N 1
ATOM 4231 C CA . LYS B 1 231 ? -21.656 -27.391 1.343 1 97 231 LYS B CA 1
ATOM 4232 C C . LYS B 1 231 ? -21.641 -27.719 -0.147 1 97 231 LYS B C 1
ATOM 4234 O O . LYS B 1 231 ? -22.672 -27.688 -0.808 1 97 231 LYS B O 1
ATOM 4239 N N . GLN B 1 232 ? -20.547 -27.984 -0.692 1 95.19 232 GLN B N 1
ATOM 4240 C CA . GLN B 1 232 ? -20.312 -28.484 -2.043 1 95.19 232 GLN B CA 1
ATOM 4241 C C . GLN B 1 232 ? -20.891 -27.531 -3.088 1 95.19 232 GLN B C 1
ATOM 4243 O O . GLN B 1 232 ? -21.688 -27.938 -3.934 1 95.19 232 GLN B O 1
ATOM 4248 N N . PRO B 1 233 ? -20.484 -26.297 -3.078 1 97.88 233 PRO B N 1
ATOM 4249 C CA . PRO B 1 233 ? -20.844 -25.422 -4.207 1 97.88 233 PRO B CA 1
ATOM 4250 C C . PRO B 1 233 ? -20.266 -25.922 -5.531 1 97.88 233 PRO B C 1
ATOM 4252 O O . PRO B 1 233 ? -19.266 -26.641 -5.547 1 97.88 233 PRO B O 1
ATOM 4255 N N . ASP B 1 234 ? -20.953 -25.625 -6.586 1 97.94 234 ASP B N 1
ATOM 4256 C CA . ASP B 1 234 ? -20.422 -26.047 -7.879 1 97.94 234 ASP B CA 1
ATOM 4257 C C . ASP B 1 234 ? -19.656 -24.906 -8.555 1 97.94 234 ASP B C 1
ATOM 4259 O O . ASP B 1 234 ? -19.062 -25.109 -9.617 1 97.94 234 ASP B O 1
ATOM 4263 N N . PHE B 1 235 ? -19.656 -23.703 -7.957 1 98.44 235 PHE B N 1
ATOM 4264 C CA . PHE B 1 235 ? -18.875 -22.547 -8.352 1 98.44 235 PHE B CA 1
ATOM 4265 C C . PHE B 1 235 ? -18.656 -21.609 -7.168 1 98.44 235 PHE B C 1
ATOM 4267 O O . PHE B 1 235 ? -19.484 -21.562 -6.254 1 98.44 235 PHE B O 1
ATOM 4274 N N . ILE B 1 236 ? -17.594 -20.844 -7.082 1 98.69 236 ILE B N 1
ATOM 4275 C CA . ILE B 1 236 ? -17.375 -19.859 -6.027 1 98.69 236 ILE B CA 1
ATOM 4276 C C . ILE B 1 236 ? -16.922 -18.547 -6.633 1 98.69 236 ILE B C 1
ATOM 4278 O O . ILE B 1 236 ? -15.992 -18.516 -7.445 1 98.69 236 ILE B O 1
ATOM 4282 N N . LEU B 1 237 ? -17.609 -17.484 -6.344 1 98.81 237 LEU B N 1
ATOM 4283 C CA . LEU B 1 237 ? -17.203 -16.125 -6.648 1 98.81 237 LEU B CA 1
ATOM 4284 C C . LEU B 1 237 ? -16.641 -15.445 -5.406 1 98.81 237 LEU B C 1
ATOM 4286 O O . LEU B 1 237 ? -17.359 -15.18 -4.449 1 98.81 237 LEU B O 1
ATOM 4290 N N . GLY B 1 238 ? -15.336 -15.18 -5.422 1 98.44 238 GLY B N 1
ATOM 4291 C CA . GLY B 1 238 ? -14.703 -14.461 -4.324 1 98.44 238 GLY B CA 1
ATOM 4292 C C . GLY B 1 238 ? -14.766 -12.953 -4.484 1 98.44 238 GLY B C 1
ATOM 4293 O O . GLY B 1 238 ? -15.117 -12.453 -5.551 1 98.44 238 GLY B O 1
ATOM 4294 N N . ASN B 1 239 ? -14.438 -12.18 -3.463 1 97.56 239 ASN B N 1
ATOM 4295 C CA . ASN B 1 239 ? -14.461 -10.727 -3.516 1 97.56 239 ASN B CA 1
ATOM 4296 C C . ASN B 1 239 ? -13.062 -10.148 -3.695 1 97.56 239 ASN B C 1
ATOM 4298 O O . ASN B 1 239 ? -12.883 -8.93 -3.686 1 97.56 239 ASN B O 1
ATOM 4302 N N . GLY B 1 240 ? -12.086 -10.922 -3.855 1 98.06 240 GLY B N 1
ATOM 4303 C CA . GLY B 1 240 ? -10.695 -10.617 -4.133 1 98.06 240 GLY B CA 1
ATOM 4304 C C . GLY B 1 240 ? -9.898 -11.828 -4.594 1 98.06 240 GLY B C 1
ATOM 4305 O O . GLY B 1 240 ? -10.086 -12.93 -4.074 1 98.06 240 GLY B O 1
ATOM 4306 N N . ASP B 1 241 ? -9.016 -11.664 -5.559 1 98.5 241 ASP B N 1
ATOM 4307 C CA . ASP B 1 241 ? -8.234 -12.773 -6.094 1 98.5 241 ASP B CA 1
ATOM 4308 C C . ASP B 1 241 ? -7.41 -13.445 -4.996 1 98.5 241 ASP B C 1
ATOM 4310 O O . ASP B 1 241 ? -7.273 -14.672 -4.977 1 98.5 241 ASP B O 1
ATOM 4314 N N . ASP B 1 242 ? -6.902 -12.648 -4.062 1 98.06 242 ASP B N 1
ATOM 4315 C CA . ASP B 1 242 ? -6.105 -13.172 -2.961 1 98.06 242 ASP B CA 1
ATOM 4316 C C . ASP B 1 242 ? -6.961 -14.016 -2.016 1 98.06 242 ASP B C 1
ATOM 4318 O O . ASP B 1 242 ? -6.543 -15.086 -1.574 1 98.06 242 ASP B O 1
ATOM 4322 N N . ILE B 1 243 ? -8.141 -13.547 -1.749 1 98.44 243 ILE B N 1
ATOM 4323 C CA . ILE B 1 243 ? -9.07 -14.242 -0.858 1 98.44 243 ILE B CA 1
ATOM 4324 C C . ILE B 1 243 ? -9.516 -15.547 -1.498 1 98.44 243 ILE B C 1
ATOM 4326 O O . ILE B 1 243 ? -9.539 -16.594 -0.841 1 98.44 243 ILE B O 1
ATOM 4330 N N . THR B 1 244 ? -9.844 -15.477 -2.781 1 98.75 244 THR B N 1
ATOM 4331 C CA . THR B 1 244 ? -10.242 -16.672 -3.521 1 98.75 244 THR B CA 1
ATOM 4332 C C . THR B 1 244 ? -9.094 -17.672 -3.582 1 98.75 244 THR B C 1
ATOM 4334 O O . THR B 1 244 ? -9.32 -18.891 -3.494 1 98.75 244 THR B O 1
ATOM 4337 N N . ALA B 1 245 ? -7.883 -17.172 -3.736 1 98.56 245 ALA B N 1
ATOM 4338 C CA . ALA B 1 245 ? -6.703 -18.031 -3.699 1 98.56 245 ALA B CA 1
ATOM 4339 C C . ALA B 1 245 ? -6.574 -18.719 -2.348 1 98.56 245 ALA B C 1
ATOM 4341 O O . ALA B 1 245 ? -6.152 -19.875 -2.277 1 98.56 245 ALA B O 1
ATOM 4342 N N . GLY B 1 246 ? -6.883 -17.969 -1.252 1 98.5 246 GLY B N 1
ATOM 4343 C CA . GLY B 1 246 ? -6.891 -18.594 0.062 1 98.5 246 GLY B CA 1
ATOM 4344 C C . GLY B 1 246 ? -7.875 -19.75 0.172 1 98.5 246 GLY B C 1
ATOM 4345 O O . GLY B 1 246 ? -7.551 -20.797 0.721 1 98.5 246 GLY B O 1
ATOM 4346 N N . LEU B 1 247 ? -9.039 -19.5 -0.357 1 98.75 247 LEU B N 1
ATOM 4347 C CA . LEU B 1 247 ? -10.047 -20.562 -0.385 1 98.75 247 LEU B CA 1
ATOM 4348 C C . LEU B 1 247 ? -9.547 -21.766 -1.177 1 98.75 247 LEU B C 1
ATOM 4350 O O . LEU B 1 247 ? -9.68 -22.906 -0.723 1 98.75 247 LEU B O 1
ATOM 4354 N N . ARG B 1 248 ? -9.023 -21.562 -2.365 1 98.38 248 ARG B N 1
ATOM 4355 C CA . ARG B 1 248 ? -8.461 -22.625 -3.193 1 98.38 248 ARG B CA 1
ATOM 4356 C C . ARG B 1 248 ? -7.438 -23.438 -2.412 1 98.38 248 ARG B C 1
ATOM 4358 O O . ARG B 1 248 ? -7.383 -24.656 -2.537 1 98.38 248 ARG B O 1
ATOM 4365 N N . GLN B 1 249 ? -6.594 -22.719 -1.659 1 97.81 249 GLN B N 1
ATOM 4366 C CA . GLN B 1 249 ? -5.512 -23.375 -0.927 1 97.81 249 GLN B CA 1
ATOM 4367 C C . GLN B 1 249 ? -6.059 -24.406 0.062 1 97.81 249 GLN B C 1
ATOM 4369 O O . GLN B 1 249 ? -5.434 -25.438 0.295 1 97.81 249 GLN B O 1
ATOM 4374 N N . TYR B 1 250 ? -7.215 -24.078 0.685 1 98.25 250 TYR B N 1
ATOM 4375 C CA . TYR B 1 250 ? -7.836 -25.047 1.572 1 98.25 250 TYR B CA 1
ATOM 4376 C C . TYR B 1 250 ? -8.117 -26.359 0.838 1 98.25 250 TYR B C 1
ATOM 4378 O O . TYR B 1 250 ? -7.789 -27.438 1.335 1 98.25 250 TYR B O 1
ATOM 4386 N N . PHE B 1 251 ? -8.703 -26.328 -0.338 1 98 251 PHE B N 1
ATOM 4387 C CA . PHE B 1 251 ? -9.031 -27.516 -1.118 1 98 251 PHE B CA 1
ATOM 4388 C C . PHE B 1 251 ? -7.77 -28.266 -1.499 1 98 251 PHE B C 1
ATOM 4390 O O . PHE B 1 251 ? -7.738 -29.5 -1.439 1 98 251 PHE B O 1
ATOM 4397 N N . VAL B 1 252 ? -6.758 -27.5 -1.891 1 96.75 252 VAL B N 1
ATOM 4398 C CA . VAL B 1 252 ? -5.484 -28.125 -2.248 1 96.75 252 VAL B CA 1
ATOM 4399 C C . VAL B 1 252 ? -4.926 -28.875 -1.049 1 96.75 252 VAL B C 1
ATOM 4401 O O . VAL B 1 252 ? -4.562 -30.047 -1.165 1 96.75 252 VAL B O 1
ATOM 4404 N N . ASP B 1 253 ? -4.895 -28.219 0.08 1 96.44 253 ASP B N 1
ATOM 4405 C CA . ASP B 1 253 ? -4.289 -28.781 1.28 1 96.44 253 ASP B CA 1
ATOM 4406 C C . ASP B 1 253 ? -5.043 -30.031 1.732 1 96.44 253 ASP B C 1
ATOM 4408 O O . ASP B 1 253 ? -4.441 -30.969 2.277 1 96.44 253 ASP B O 1
ATOM 4412 N N . GLN B 1 254 ? -6.316 -30.062 1.467 1 97.38 254 GLN B N 1
ATOM 4413 C CA . GLN B 1 254 ? -7.148 -31.172 1.911 1 97.38 254 GLN B CA 1
ATOM 4414 C C . GLN B 1 254 ? -7.312 -32.219 0.806 1 97.38 254 GLN B C 1
ATOM 4416 O O . GLN B 1 254 ? -8.039 -33.188 0.972 1 97.38 254 GLN B O 1
ATOM 4421 N N . HIS B 1 255 ? -6.668 -31.984 -0.308 1 97.56 255 HIS B N 1
ATOM 4422 C CA . HIS B 1 255 ? -6.727 -32.875 -1.457 1 97.56 255 HIS B CA 1
ATOM 4423 C C . HIS B 1 255 ? -8.164 -33.094 -1.918 1 97.56 255 HIS B C 1
ATOM 4425 O O . HIS B 1 255 ? -8.578 -34.219 -2.188 1 97.56 255 HIS B O 1
ATOM 4431 N N . LEU B 1 256 ? -8.93 -32.062 -1.886 1 97.38 256 LEU B N 1
ATOM 4432 C CA . LEU B 1 256 ? -10.305 -32.062 -2.373 1 97.38 256 LEU B CA 1
ATOM 4433 C C . LEU B 1 256 ? -10.383 -31.516 -3.791 1 97.38 256 LEU B C 1
ATOM 4435 O O . LEU B 1 256 ? -9.539 -30.719 -4.195 1 97.38 256 LEU B O 1
ATOM 4439 N N . PRO B 1 257 ? -11.43 -31.953 -4.531 1 97 257 PRO B N 1
ATOM 4440 C CA . PRO B 1 257 ? -11.625 -31.297 -5.832 1 97 257 PRO B CA 1
ATOM 4441 C C . PRO B 1 257 ? -11.938 -29.812 -5.703 1 97 257 PRO B C 1
ATOM 4443 O O . PRO B 1 257 ? -12.734 -29.406 -4.852 1 97 257 PRO B O 1
ATOM 4446 N N . ILE B 1 258 ? -11.336 -29.047 -6.441 1 97.38 258 ILE B N 1
ATOM 4447 C CA . ILE B 1 258 ? -11.523 -27.594 -6.418 1 97.38 258 ILE B CA 1
ATOM 4448 C C . ILE B 1 258 ? -12.68 -27.219 -7.344 1 97.38 258 ILE B C 1
ATOM 4450 O O . ILE B 1 258 ? -12.617 -27.469 -8.547 1 97.38 258 ILE B O 1
ATOM 4454 N N . PRO B 1 259 ? -13.703 -26.656 -6.84 1 97.56 259 PRO B N 1
ATOM 4455 C CA . PRO B 1 259 ? -14.711 -26.125 -7.754 1 97.56 259 PRO B CA 1
ATOM 4456 C C . PRO B 1 259 ? -14.188 -24.984 -8.625 1 97.56 259 PRO B C 1
ATOM 4458 O O . PRO B 1 259 ? -13.164 -24.375 -8.297 1 97.56 259 PRO B O 1
ATOM 4461 N N . PRO B 1 260 ? -14.898 -24.719 -9.789 1 97.88 260 PRO B N 1
ATOM 4462 C CA . PRO B 1 260 ? -14.508 -23.531 -10.539 1 97.88 260 PRO B CA 1
ATOM 4463 C C . PRO B 1 260 ? -14.562 -22.266 -9.695 1 97.88 260 PRO B C 1
ATOM 4465 O O . PRO B 1 260 ? -15.445 -22.109 -8.852 1 97.88 260 PRO B O 1
ATOM 4468 N N . LEU B 1 261 ? -13.586 -21.438 -9.891 1 98.44 261 LEU B N 1
ATOM 4469 C CA . LEU B 1 261 ? -13.414 -20.234 -9.078 1 98.44 261 LEU B CA 1
ATOM 4470 C C . LEU B 1 261 ? -13.367 -18.984 -9.961 1 98.44 261 LEU B C 1
ATOM 4472 O O . LEU B 1 261 ? -12.898 -19.047 -11.102 1 98.44 261 LEU B O 1
ATOM 4476 N N . MET B 1 262 ? -13.805 -17.906 -9.453 1 98.81 262 MET B N 1
ATOM 4477 C CA . MET B 1 262 ? -13.656 -16.562 -10.008 1 98.81 262 MET B CA 1
ATOM 4478 C C . MET B 1 262 ? -13.359 -15.555 -8.906 1 98.81 262 MET B C 1
ATOM 4480 O O . MET B 1 262 ? -13.992 -15.578 -7.852 1 98.81 262 MET B O 1
ATOM 4484 N N . GLY B 1 263 ? -12.375 -14.773 -9.109 1 98.56 263 GLY B N 1
ATOM 4485 C CA . GLY B 1 263 ? -12.031 -13.75 -8.141 1 98.56 263 GLY B CA 1
ATOM 4486 C C . GLY B 1 263 ? -12.477 -12.359 -8.562 1 98.56 263 GLY B C 1
ATOM 4487 O O . GLY B 1 263 ? -13.469 -12.211 -9.281 1 98.56 263 GLY B O 1
ATOM 4488 N N . GLN B 1 264 ? -11.875 -11.344 -8.016 1 98.38 264 GLN B N 1
ATOM 4489 C CA . GLN B 1 264 ? -12.055 -9.938 -8.352 1 98.38 264 GLN B CA 1
ATOM 4490 C C . GLN B 1 264 ? -10.766 -9.148 -8.148 1 98.38 264 GLN B C 1
ATOM 4492 O O . GLN B 1 264 ? -9.867 -9.586 -7.426 1 98.38 264 GLN B O 1
ATOM 4497 N N . GLU B 1 265 ? -10.68 -8.008 -8.867 1 97.56 265 GLU B N 1
ATOM 4498 C CA . GLU B 1 265 ? -9.688 -6.953 -8.664 1 97.56 265 GLU B CA 1
ATOM 4499 C C . GLU B 1 265 ? -8.469 -7.172 -9.555 1 97.56 265 GLU B C 1
ATOM 4501 O O . GLU B 1 265 ? -7.52 -6.387 -9.516 1 97.56 265 GLU B O 1
ATOM 4506 N N . ASN B 1 266 ? -8.43 -8.227 -10.281 1 97.62 266 ASN B N 1
ATOM 4507 C CA . ASN B 1 266 ? -7.395 -8.469 -11.289 1 97.62 266 ASN B CA 1
ATOM 4508 C C . ASN B 1 266 ? -5.996 -8.375 -10.688 1 97.62 266 ASN B C 1
ATOM 4510 O O . ASN B 1 266 ? -5.145 -7.648 -11.203 1 97.62 266 ASN B O 1
ATOM 4514 N N . GLN B 1 267 ? -5.82 -9.078 -9.562 1 96.69 267 GLN B N 1
ATOM 4515 C CA . GLN B 1 267 ? -4.52 -9.156 -8.906 1 96.69 267 GLN B CA 1
ATOM 4516 C C . GLN B 1 267 ? -3.604 -10.156 -9.609 1 96.69 267 GLN B C 1
ATOM 4518 O O . GLN B 1 267 ? -4.059 -10.945 -10.438 1 96.69 267 GLN B O 1
ATOM 4523 N N . LEU B 1 268 ? -2.324 -10.094 -9.266 1 95.88 268 LEU B N 1
ATOM 4524 C CA . LEU B 1 268 ? -1.35 -11.031 -9.82 1 95.88 268 LEU B CA 1
ATOM 4525 C C . LEU B 1 268 ? -1.748 -12.469 -9.516 1 95.88 268 LEU B C 1
ATOM 4527 O O . LEU B 1 268 ? -1.519 -13.367 -10.336 1 95.88 268 LEU B O 1
ATOM 4531 N N . SER B 1 269 ? -2.404 -12.703 -8.375 1 97 269 SER B N 1
ATOM 4532 C CA . SER B 1 269 ? -2.783 -14.047 -7.953 1 97 269 SER B CA 1
ATOM 4533 C C . SER B 1 269 ? -3.705 -14.703 -8.977 1 97 269 SER B C 1
ATOM 4535 O O . SER B 1 269 ? -3.551 -15.891 -9.289 1 97 269 SER B O 1
ATOM 4537 N N . SER B 1 270 ? -4.652 -13.961 -9.523 1 97.5 270 SER B N 1
ATOM 4538 C CA . SER B 1 270 ? -5.551 -14.57 -10.5 1 97.5 270 SER B CA 1
ATOM 4539 C C . SER B 1 270 ? -4.816 -14.898 -11.797 1 97.5 270 SER B C 1
ATOM 4541 O O . SER B 1 270 ? -5.117 -15.898 -12.453 1 97.5 270 SER B O 1
ATOM 4543 N N . ARG B 1 271 ? -3.846 -14.078 -12.148 1 95.5 271 ARG B N 1
ATOM 4544 C CA . ARG B 1 271 ? -3.041 -14.352 -13.336 1 95.5 271 ARG B CA 1
ATOM 4545 C C . ARG B 1 271 ? -2.223 -15.625 -13.164 1 95.5 271 ARG B C 1
ATOM 4547 O O . ARG B 1 271 ? -2.197 -16.469 -14.055 1 95.5 271 ARG B O 1
ATOM 4554 N N . LEU B 1 272 ? -1.624 -15.742 -12.031 1 95.56 272 LEU B N 1
ATOM 4555 C CA . LEU B 1 272 ? -0.759 -16.891 -11.773 1 95.56 272 LEU B CA 1
ATOM 4556 C C . LEU B 1 272 ? -1.568 -18.172 -11.703 1 95.56 272 LEU B C 1
ATOM 4558 O O . LEU B 1 272 ? -1.079 -19.234 -12.094 1 95.56 272 LEU B O 1
ATOM 4562 N N . LEU B 1 273 ? -2.799 -18.109 -11.258 1 96.5 273 LEU B N 1
ATOM 4563 C CA . LEU B 1 273 ? -3.65 -19.281 -11.102 1 96.5 273 LEU B CA 1
ATOM 4564 C C . LEU B 1 273 ? -4.492 -19.516 -12.352 1 96.5 273 LEU B C 1
ATOM 4566 O O . LEU B 1 273 ? -5.301 -20.453 -12.391 1 96.5 273 LEU B O 1
ATOM 4570 N N . ASN B 1 274 ? -4.348 -18.625 -13.367 1 96 274 ASN B N 1
ATOM 4571 C CA . ASN B 1 274 ? -5.219 -18.641 -14.539 1 96 274 ASN B CA 1
ATOM 4572 C C . ASN B 1 274 ? -6.691 -18.641 -14.141 1 96 274 ASN B C 1
ATOM 4574 O O . ASN B 1 274 ? -7.488 -19.391 -14.703 1 96 274 ASN B O 1
ATOM 4578 N N . MET B 1 275 ? -7.023 -17.844 -13.125 1 97.69 275 MET B N 1
ATOM 4579 C CA . MET B 1 275 ? -8.367 -17.734 -12.555 1 97.69 275 MET B CA 1
ATOM 4580 C C . MET B 1 275 ? -9.109 -16.531 -13.125 1 97.69 275 MET B C 1
ATOM 4582 O O . MET B 1 275 ? -8.57 -15.43 -13.156 1 97.69 275 MET B O 1
ATOM 4586 N N . SER B 1 276 ? -10.336 -16.734 -13.664 1 98.75 276 SER B N 1
ATOM 4587 C CA . SER B 1 276 ? -11.172 -15.625 -14.102 1 98.75 276 SER B CA 1
ATOM 4588 C C . SER B 1 276 ? -11.383 -14.625 -12.969 1 98.75 276 SER B C 1
ATOM 4590 O O . SER B 1 276 ? -11.344 -14.992 -11.789 1 98.75 276 SER B O 1
ATOM 4592 N N . THR B 1 277 ? -11.531 -13.367 -13.359 1 98.75 277 THR B N 1
ATOM 4593 C CA . THR B 1 277 ? -11.656 -12.305 -12.359 1 98.75 277 THR B CA 1
ATOM 4594 C C . THR B 1 277 ? -12.438 -11.125 -12.922 1 98.75 277 THR B C 1
ATOM 4596 O O . THR B 1 277 ? -12.867 -11.148 -14.078 1 98.75 277 THR B O 1
ATOM 4599 N N . ILE B 1 278 ? -12.789 -10.195 -12.086 1 98.81 278 ILE B N 1
ATOM 4600 C CA . ILE B 1 278 ? -13.398 -8.93 -12.469 1 98.81 278 ILE B CA 1
ATOM 4601 C C . ILE B 1 278 ? -12.469 -7.773 -12.109 1 98.81 278 ILE B C 1
ATOM 4603 O O . ILE B 1 278 ? -12.031 -7.652 -10.961 1 98.81 278 ILE B O 1
ATOM 4607 N N . ASP B 1 279 ? -12.07 -7.023 -13.062 1 98.69 279 ASP B N 1
ATOM 4608 C CA . ASP B 1 279 ? -11.227 -5.855 -12.844 1 98.69 279 ASP B CA 1
ATOM 4609 C C . ASP B 1 279 ? -12.062 -4.602 -12.609 1 98.69 279 ASP B C 1
ATOM 4611 O O . ASP B 1 279 ? -12.797 -4.164 -13.492 1 98.69 279 ASP B O 1
ATOM 4615 N N . HIS B 1 280 ? -12 -4.047 -11.438 1 98.38 280 HIS B N 1
ATOM 4616 C CA . HIS B 1 280 ? -12.766 -2.85 -11.102 1 98.38 280 HIS B CA 1
ATOM 4617 C C . HIS B 1 280 ? -11.961 -1.587 -11.383 1 98.38 280 HIS B C 1
ATOM 4619 O O . HIS B 1 280 ? -12.445 -0.474 -11.156 1 98.38 280 HIS B O 1
ATOM 4625 N N . HIS B 1 281 ? -10.719 -1.764 -11.898 1 98.19 281 HIS B N 1
ATOM 4626 C CA . HIS B 1 281 ? -9.836 -0.648 -12.227 1 98.19 281 HIS B CA 1
ATOM 4627 C C . HIS B 1 281 ? -9.656 0.283 -11.031 1 98.19 281 HIS B C 1
ATOM 4629 O O . HIS B 1 281 ? -9.844 1.496 -11.156 1 98.19 281 HIS B O 1
ATOM 4635 N N . VAL B 1 282 ? -9.289 -0.333 -9.898 1 97.31 282 VAL B N 1
ATOM 4636 C CA . VAL B 1 282 ? -9.305 0.328 -8.594 1 97.31 282 VAL B CA 1
ATOM 4637 C C . VAL B 1 282 ? -8.242 1.425 -8.562 1 97.31 282 VAL B C 1
ATOM 4639 O O . VAL B 1 282 ? -8.461 2.488 -7.977 1 97.31 282 VAL B O 1
ATOM 4642 N N . THR B 1 283 ? -7.062 1.216 -9.188 1 95.69 283 THR B N 1
ATOM 4643 C CA . THR B 1 283 ? -6.016 2.23 -9.234 1 95.69 283 THR B CA 1
ATOM 4644 C C . THR B 1 283 ? -6.516 3.49 -9.938 1 95.69 283 THR B C 1
ATOM 4646 O O . THR B 1 283 ? -6.262 4.605 -9.477 1 95.69 283 THR B O 1
ATOM 4649 N N . ALA B 1 284 ? -7.246 3.312 -10.992 1 97.81 284 ALA B N 1
ATOM 4650 C CA . ALA B 1 284 ? -7.816 4.449 -11.711 1 97.81 284 ALA B CA 1
ATOM 4651 C C . ALA B 1 284 ? -8.836 5.188 -10.859 1 97.81 284 ALA B C 1
ATOM 4653 O O . ALA B 1 284 ? -8.938 6.418 -10.922 1 97.81 284 ALA B O 1
ATOM 4654 N N . ILE B 1 285 ? -9.594 4.457 -10.078 1 98.25 285 ILE B N 1
ATOM 4655 C CA . ILE B 1 285 ? -10.578 5.051 -9.172 1 98.25 285 ILE B CA 1
ATOM 4656 C C . ILE B 1 285 ? -9.859 5.941 -8.156 1 98.25 285 ILE B C 1
ATOM 4658 O O . ILE B 1 285 ? -10.305 7.062 -7.891 1 98.25 285 ILE B O 1
ATOM 4662 N N . GLY B 1 286 ? -8.758 5.441 -7.598 1 97.25 286 GLY B N 1
ATOM 4663 C CA . GLY B 1 286 ? -7.98 6.238 -6.66 1 97.25 286 GLY B CA 1
ATOM 4664 C C . GLY B 1 286 ? -7.484 7.543 -7.258 1 97.25 286 GLY B C 1
ATOM 4665 O O . GLY B 1 286 ? -7.598 8.602 -6.637 1 97.25 286 GLY B O 1
ATOM 4666 N N . ALA B 1 287 ? -6.953 7.465 -8.477 1 96.44 287 ALA B N 1
ATOM 4667 C CA . ALA B 1 287 ? -6.473 8.656 -9.172 1 96.44 287 ALA B CA 1
ATOM 4668 C C . ALA B 1 287 ? -7.605 9.656 -9.398 1 96.44 287 ALA B C 1
ATOM 4670 O O . ALA B 1 287 ? -7.441 10.859 -9.18 1 96.44 287 ALA B O 1
ATOM 4671 N N . ALA B 1 288 ? -8.742 9.141 -9.789 1 97.75 288 ALA B N 1
ATOM 4672 C CA . ALA B 1 288 ? -9.906 9.984 -10.047 1 97.75 288 ALA B CA 1
ATOM 4673 C C . ALA B 1 288 ? -10.383 10.664 -8.758 1 97.75 288 ALA B C 1
ATOM 4675 O O . ALA B 1 288 ? -10.773 11.836 -8.781 1 97.75 288 ALA B O 1
ATOM 4676 N N . ALA B 1 289 ? -10.359 9.906 -7.656 1 97.81 289 ALA B N 1
ATOM 4677 C CA . ALA B 1 289 ? -10.797 10.453 -6.371 1 97.81 289 ALA B CA 1
ATOM 4678 C C . ALA B 1 289 ? -9.922 11.633 -5.953 1 97.81 289 ALA B C 1
ATOM 4680 O O . ALA B 1 289 ? -10.438 12.664 -5.52 1 97.81 289 ALA B O 1
ATOM 4681 N N . LEU B 1 290 ? -8.625 11.5 -6.129 1 95.88 290 LEU B N 1
ATOM 4682 C CA . LEU B 1 290 ? -7.719 12.586 -5.781 1 95.88 290 LEU B CA 1
ATOM 4683 C C . LEU B 1 290 ? -7.969 13.805 -6.668 1 95.88 290 LEU B C 1
ATOM 4685 O O . LEU B 1 290 ? -8.008 14.938 -6.18 1 95.88 290 LEU B O 1
ATOM 4689 N N . LYS B 1 291 ? -8.133 13.578 -7.938 1 95.31 291 LYS B N 1
ATOM 4690 C CA . LYS B 1 291 ? -8.375 14.68 -8.867 1 95.31 291 LYS B CA 1
ATOM 4691 C C . LYS B 1 291 ? -9.633 15.453 -8.484 1 95.31 291 LYS B C 1
ATOM 4693 O O . LYS B 1 291 ? -9.641 16.688 -8.516 1 95.31 291 LYS B O 1
ATOM 4698 N N . LEU B 1 292 ? -10.648 14.742 -8.109 1 96.81 292 LEU B N 1
ATOM 4699 C CA . LEU B 1 292 ? -11.883 15.391 -7.68 1 96.81 292 LEU B CA 1
ATOM 4700 C C . LEU B 1 292 ? -11.656 16.219 -6.418 1 96.81 292 LEU B C 1
ATOM 4702 O O . LEU B 1 292 ? -12.148 17.328 -6.305 1 96.81 292 LEU B O 1
ATOM 4706 N N . ALA B 1 293 ? -10.906 15.633 -5.48 1 95.38 293 ALA B N 1
ATOM 4707 C CA . ALA B 1 293 ? -10.617 16.328 -4.23 1 95.38 293 ALA B CA 1
ATOM 4708 C C . ALA B 1 293 ? -9.852 17.625 -4.484 1 95.38 293 ALA B C 1
ATOM 4710 O O . ALA B 1 293 ? -10.141 18.656 -3.871 1 95.38 293 ALA B O 1
ATOM 4711 N N . LEU B 1 294 ? -8.93 17.625 -5.434 1 92.44 294 LEU B N 1
ATOM 4712 C CA . LEU B 1 294 ? -8.078 18.766 -5.723 1 92.44 294 LEU B CA 1
ATOM 4713 C C . LEU B 1 294 ? -8.859 19.844 -6.461 1 92.44 294 LEU B C 1
ATOM 4715 O O . LEU B 1 294 ? -8.609 21.047 -6.266 1 92.44 294 LEU B O 1
ATOM 4719 N N . ARG B 1 295 ? -9.781 19.453 -7.234 1 91.19 295 ARG B N 1
ATOM 4720 C CA . ARG B 1 295 ? -10.562 20.406 -8.023 1 91.19 295 ARG B CA 1
ATOM 4721 C C . ARG B 1 295 ? -11.711 20.969 -7.207 1 91.19 295 ARG B C 1
ATOM 4723 O O . ARG B 1 295 ? -12.344 21.953 -7.617 1 91.19 295 ARG B O 1
ATOM 4730 N N . ALA B 1 296 ? -11.914 20.391 -6.043 1 90.56 296 ALA B N 1
ATOM 4731 C CA . ALA B 1 296 ? -13.031 20.812 -5.203 1 90.56 296 ALA B CA 1
ATOM 4732 C C . ALA B 1 296 ? -14.336 20.828 -6 1 90.56 296 ALA B C 1
ATOM 4734 O O . ALA B 1 296 ? -15.102 21.797 -5.93 1 90.56 296 ALA B O 1
ATOM 4735 N N . GLU B 1 297 ? -14.57 19.781 -6.766 1 87.5 297 GLU B N 1
ATOM 4736 C CA . GLU B 1 297 ? -15.75 19.625 -7.609 1 87.5 297 GLU B CA 1
ATOM 4737 C C . GLU B 1 297 ? -16.688 18.547 -7.07 1 87.5 297 GLU B C 1
ATOM 4739 O O . GLU B 1 297 ? -16.234 17.453 -6.727 1 87.5 297 GLU B O 1
ATOM 4744 N N . VAL B 1 298 ? -17.922 18.984 -6.961 1 93.69 298 VAL B N 1
ATOM 4745 C CA . VAL B 1 298 ? -18.891 17.953 -6.637 1 93.69 298 VAL B CA 1
ATOM 4746 C C . VAL B 1 298 ? -19.375 17.281 -7.914 1 93.69 298 VAL B C 1
ATOM 4748 O O . VAL B 1 298 ? -20.344 17.719 -8.539 1 93.69 298 VAL B O 1
ATOM 4751 N N . ALA B 1 299 ? -18.641 16.344 -8.344 1 96.62 299 ALA B N 1
ATOM 4752 C CA . ALA B 1 299 ? -18.891 15.555 -9.555 1 96.62 299 ALA B CA 1
ATOM 4753 C C . ALA B 1 299 ? -18.641 14.07 -9.305 1 96.62 299 ALA B C 1
ATOM 4755 O O . ALA B 1 299 ? -18.156 13.688 -8.242 1 96.62 299 ALA B O 1
ATOM 4756 N N . GLN B 1 300 ? -19.062 13.352 -10.266 1 97.12 300 GLN B N 1
ATOM 4757 C CA . GLN B 1 300 ? -18.875 11.914 -10.164 1 97.12 300 GLN B CA 1
ATOM 4758 C C . GLN B 1 300 ? -18.031 11.391 -11.328 1 97.12 300 GLN B C 1
ATOM 4760 O O . GLN B 1 300 ? -18.172 11.844 -12.461 1 97.12 300 GLN B O 1
ATOM 4765 N N . THR B 1 301 ? -17.062 10.594 -11.07 1 98.06 301 THR B N 1
ATOM 4766 C CA . THR B 1 301 ? -16.328 9.805 -12.055 1 98.06 301 THR B CA 1
ATOM 4767 C C . THR B 1 301 ? -16.625 8.32 -11.891 1 98.06 301 THR B C 1
ATOM 4769 O O . THR B 1 301 ? -16.375 7.738 -10.836 1 98.06 301 THR B O 1
ATOM 4772 N N . VAL B 1 302 ? -17.219 7.75 -12.891 1 98.38 302 VAL B N 1
ATOM 4773 C CA . VAL B 1 302 ? -17.625 6.348 -12.852 1 98.38 302 VAL B CA 1
ATOM 4774 C C . VAL B 1 302 ? -16.766 5.535 -13.82 1 98.38 302 VAL B C 1
ATOM 4776 O O . VAL B 1 302 ? -16.625 5.91 -14.992 1 98.38 302 VAL B O 1
ATOM 4779 N N . ILE B 1 303 ? -16.172 4.484 -13.367 1 98.44 303 ILE B N 1
ATOM 4780 C CA . ILE B 1 303 ? -15.336 3.621 -14.188 1 98.44 303 ILE B CA 1
ATOM 4781 C C . ILE B 1 303 ? -15.969 2.236 -14.297 1 98.44 303 ILE B C 1
ATOM 4783 O O . ILE B 1 303 ? -16.281 1.606 -13.281 1 98.44 303 ILE B O 1
ATOM 4787 N N . GLN B 1 304 ? -16.109 1.739 -15.453 1 98.25 304 GLN B N 1
ATOM 4788 C CA . GLN B 1 304 ? -16.766 0.458 -15.68 1 98.25 304 GLN B CA 1
ATOM 4789 C C . GLN B 1 304 ? -15.844 -0.707 -15.344 1 98.25 304 GLN B C 1
ATOM 4791 O O . GLN B 1 304 ? -14.672 -0.7 -15.711 1 98.25 304 GLN B O 1
ATOM 4796 N N . SER B 1 305 ? -16.359 -1.65 -14.617 1 98.5 305 SER B N 1
ATOM 4797 C CA . SER B 1 305 ? -15.625 -2.883 -14.352 1 98.5 305 SER B CA 1
ATOM 4798 C C . SER B 1 305 ? -15.617 -3.795 -15.57 1 98.5 305 SER B C 1
ATOM 4800 O O . SER B 1 305 ? -16.516 -3.725 -16.422 1 98.5 305 SER B O 1
ATOM 4802 N N . ASP B 1 306 ? -14.586 -4.633 -15.633 1 98.62 306 ASP B N 1
ATOM 4803 C CA . ASP B 1 306 ? -14.445 -5.562 -16.75 1 98.62 306 ASP B CA 1
ATOM 4804 C C . ASP B 1 306 ? -14.367 -7.008 -16.25 1 98.62 306 ASP B C 1
ATOM 4806 O O . ASP B 1 306 ? -13.586 -7.316 -15.352 1 98.62 306 ASP B O 1
ATOM 4810 N N . LEU B 1 307 ? -15.227 -7.824 -16.859 1 98.75 307 LEU B N 1
ATOM 4811 C CA . LEU B 1 307 ? -15.109 -9.266 -16.641 1 98.75 307 LEU B CA 1
ATOM 4812 C C . LEU B 1 307 ? -13.953 -9.836 -17.469 1 98.75 307 LEU B C 1
ATOM 4814 O O . LEU B 1 307 ? -13.852 -9.594 -18.672 1 98.75 307 LEU B O 1
ATOM 4818 N N . ILE B 1 308 ? -13.016 -10.516 -16.859 1 98.69 308 ILE B N 1
ATOM 4819 C CA . ILE B 1 308 ? -11.891 -11.18 -17.5 1 98.69 308 ILE B CA 1
ATOM 4820 C C . ILE B 1 308 ? -12.016 -12.688 -17.344 1 98.69 308 ILE B C 1
ATOM 4822 O O . ILE B 1 308 ? -11.805 -13.227 -16.266 1 98.69 308 ILE B O 1
ATOM 4826 N N . LEU B 1 309 ? -12.367 -13.367 -18.359 1 98.19 309 LEU B N 1
ATOM 4827 C CA . LEU B 1 309 ? -12.477 -14.82 -18.328 1 98.19 309 LEU B CA 1
ATOM 4828 C C . LEU B 1 309 ? -11.141 -15.461 -18.688 1 98.19 309 LEU B C 1
ATOM 4830 O O . LEU B 1 309 ? -10.477 -15.047 -19.641 1 98.19 309 LEU B O 1
ATOM 4834 N N . ARG B 1 310 ? -10.711 -16.375 -17.844 1 94.81 310 ARG B N 1
ATOM 4835 C CA . ARG B 1 310 ? -9.492 -17.141 -18.078 1 94.81 310 ARG B CA 1
ATOM 4836 C C . ARG B 1 310 ? -9.797 -18.625 -18.172 1 94.81 310 ARG B C 1
ATOM 4838 O O . ARG B 1 310 ? -10.828 -19.094 -17.688 1 94.81 310 ARG B O 1
ATOM 4845 N N . ASP B 1 311 ? -8.984 -19.547 -18.766 1 78.75 311 ASP B N 1
ATOM 4846 C CA . ASP B 1 311 ? -9.242 -20.969 -19.047 1 78.75 311 ASP B CA 1
ATOM 4847 C C . ASP B 1 311 ? -8.906 -21.844 -17.844 1 78.75 311 ASP B C 1
ATOM 4849 O O . ASP B 1 311 ? -8.023 -21.5 -17.047 1 78.75 311 ASP B O 1
#

pLDDT: mean 92.15, std 8.55, range [55.66, 98.81]

Secondary structure (DSSP, 8-state):
---HHHHHHHHTS-HHHHHHHHTT-TTS-HHHHHHHHHHHHHTT----HHHHHHHHT---EEEEEES-SS-HHHHHHHHHHHHHHHHHT-EEEEEE-TT-HHHHHHHHHHHHTTS-SEEEESS-SS-HHHHHTTGGGS-EEESS--TTS--EEEEEE-HHHHHHHHHHHHHTT---EEEE-SS-TTT-HHHHHHHHHHHHHHSSPPPGGGEE----SHHHHHHHHHHHHTT--SEEE-SSHHHHHHHHHHHHHTTPPPPPEE-SS--HHHHHTT-BEEE--HHHHHHHHHHHHHHT---EEEEE-EEE---/---HHHHHHHHTS-HHHHHHHHTT-TTS-HHHHHHHHHHHHHTT----HHHHHHHHT---EEEEEES-SS-HHHHHHHHHHHHHHHHHT-EEEEEE-TT-HHHHHHHHHHHHTTS-SEEEESS-SS-HHHHHTTGGGS-EEESS--TTS--EEEEEE-HHHHHHHHHHHHHTT---EEEE-SS-TTT-HHHHHHHHHHHHHHSSPPPGGGEE----SHHHHHHHHHHHHTT--SEEE-SSHHHHHHHHHHHHHTTPPPPPEE-SS--HHHHHTT-BEEE--HHHHHHHHHHHHHHT---EEEEE-EEE---

Organism: Lacticaseibacillus rhamnosus (strain LMS2-1) (NCBI:txid525361)

Foldseek 3Di:
DQDLVNLCVQLVHDSVLLVCLLVVPPPHDPVSNVSSVVSCVVVVNDDDLVVVCVVVVANLEEEEEDLDDPFVLVVLLVLLQVVLCVVVVGYYDYQHCVQPQVSVVVVLVCLLVNVHQEYEYADHNDQLQVVLVSLVSHAYEYADDNPPRQHEYFYEPCQVQLLVVLLVCVVVPFDQEAEEEQADCVRDPVSVSNQVSNCVNNVDGHDPQRYDYNQGALCSLLVVLVSCVVVDGQEYEYAALSSVVSSQVNCVVVVHDDHQYEYECPDVSCVVVQHKYKHRVSSNSSNVRNVCRVVSDRYYHYHYIDTGHGD/DQDLVNLCVQLVHDSVLLVCLLVVPPPHDPSSNVSSVVSCVVVVNDDDLVVVCVVVVANLEEEEEDLDDPFVLVVLLVLLQVVLSVVVVGYYDYQHCVQPQVSVVVVLVCLLVVVHQEYEYADHNDQLQVVLVSLVSHAYEYADDNPPRQHEYFYEPCQVQLLVVLLVCVVVPFDQEAEEEQADCVRDPVSVSNQVSNCVNNVDGHDPQRYDYNQGALCSLLVVLVSCVVVDGQEYEYAALSSVVSSQVNCVVVVHDDHQYEYECPDVSCVVVQHKYKHRVSSNSSNVRNVCRVVSDRYYHYHYIDTGHGD

InterPro domains:
  IPR000843 LacI-type HTH domain [PF00356] (3-48)
  IPR000843 LacI-type HTH domain [PS50932] (2-56)
  IPR000843 LacI-type HTH domain [SM00354] (1-71)
  IPR000843 LacI-type HTH domain [cd01392] (5-56)
  IPR001761 Periplasmic binding protein/LacI sugar binding domain [PF00532] (60-247)
  IPR010982 Lambda repressor-like, DNA-binding domain superfamily [G3DSA:1.10.260.40] (2-59)
  IPR010982 Lambda repressor-like, DNA-binding domain superfamily [SSF47413] (1-59)
  IPR028082 Periplasmic binding protein-like I [SSF53822] (58-295)

Radius of gyration: 27.58 Å; Cα contacts (8 Å, |Δi|>4): 1294; chains: 2; bounding box: 69×81×59 Å